Protein AF-A0A3N5K4V0-F1 (afdb_monomer)

Radius of gyration: 25.46 Å; Cα contacts (8 Å, |Δi|>4): 819; chains: 1; bounding box: 55×61×79 Å

Solvent-accessible surface area (backbone atoms only — not comparable to full-atom values): 23198 Å² total; per-residue (Å²): 34,55,62,32,84,50,74,46,86,69,44,57,46,54,53,27,55,77,60,71,41,61,52,45,35,53,44,26,33,32,31,91,92,55,56,77,82,83,84,33,74,60,61,31,40,49,43,43,86,80,41,83,83,47,56,12,43,32,58,50,27,46,25,39,32,52,33,50,54,54,49,22,65,72,32,36,26,35,71,33,40,42,73,46,76,69,47,76,44,74,71,48,55,89,92,40,78,91,65,72,58,84,50,72,40,42,102,83,72,42,58,37,70,52,68,45,87,43,12,29,43,75,49,56,8,33,82,40,76,45,82,72,42,72,66,37,57,47,46,71,37,50,94,85,69,85,83,56,58,48,37,29,38,36,74,46,80,46,90,78,84,58,58,78,30,59,46,41,20,50,54,96,49,86,73,42,80,52,44,48,45,38,76,66,47,63,47,78,56,98,54,29,39,44,36,38,38,51,40,63,36,37,60,35,65,66,52,55,74,69,44,52,85,52,92,82,74,92,59,67,58,42,57,62,80,44,69,88,52,34,55,60,42,27,22,34,29,38,44,47,74,35,57,84,48,15,29,37,34,34,25,72,72,76,70,92,57,93,85,61,103,75,74,64,84,96,44,65,48,76,45,51,24,43,68,48,82,77,34,44,64,65,12,29,32,29,53,45,51,21,48,73,37,85,88,76,74,41,74,43,84,49,76,61,92,79,72,60,59,44,40,30,34,33,34,18,26,32,26,16,44,67,48,81,89,48,97,45,24,62,71,45,55,53,67,73,56,52,52,36,41,49,44,32,12,66,59,65,45,93,54,64,71,75,46,38,72,70,39,44,50,51,52,51,59,30,51,36,53,49,81,56,77,45,99,92,49,68,62,93,72,52,73,74,52,73,69,34,91,68,38,48,23,45,19,26,45,54,37,48,52,56,49,70,34,90,86,58,38,61,80,87,84,124

Secondary structure (DSSP, 8-state):
----SS--SS-HHHHHHHTT--HHHHTTEE-SSS---SSS-----SSGGGSTTS--HHHHHHHHHHHHHHHHHHHTS-SS-EEEEEEEEE-S-TT-GGG--SSSB-TTSSBPEEE-SSSSEEEESEEEEEEEEEEEEPEEE-SS-SS---EEEEEEE-S---GGGEEEE-TTSTT-GGGEE-S-EEEEETTEEEEEEEGGG-B-HHHHHH----SSSSS--EETT-GGGB-SEEEEEEEEEETT-SEEEEE----S-TT-TT--TT--EEEEEEEEEEETTTTEEEEEEEEEETTTTEEEE---TTSS--SEEEEEEEES---TTSS-TTTPPPHHHHHHHHHHHHHH-SSPPP--HHHHHHHHHHH-BSSS-BTTB-----HHHHT-TT-SBHHHHHHHHHHTSTTTSPP---

Mean predicted aligned error: 5.24 Å

Structure (mmCIF, N/CA/C/O backbone):
data_AF-A0A3N5K4V0-F1
#
_entry.id   AF-A0A3N5K4V0-F1
#
loop_
_atom_site.group_PDB
_atom_site.id
_atom_site.type_symbol
_atom_site.label_atom_id
_atom_site.label_alt_id
_atom_site.label_comp_id
_atom_site.label_asym_id
_atom_site.label_entity_id
_atom_site.label_seq_id
_atom_site.pdbx_PDB_ins_code
_atom_site.Cartn_x
_atom_site.Cartn_y
_atom_site.Cartn_z
_atom_site.occupancy
_atom_site.B_iso_or_equiv
_atom_site.auth_seq_id
_atom_site.auth_comp_id
_atom_site.auth_asym_id
_atom_site.auth_atom_id
_atom_site.pdbx_PDB_model_num
ATOM 1 N N . MET A 1 1 ? -5.678 -5.536 11.942 1.00 73.94 1 MET A N 1
ATOM 2 C CA . MET A 1 1 ? -6.153 -4.494 11.071 1.00 73.94 1 MET A CA 1
ATOM 3 C C . MET A 1 1 ? -7.653 -4.579 11.064 1.00 73.94 1 MET A C 1
ATOM 5 O O . MET A 1 1 ? -8.175 -5.693 11.063 1.00 73.94 1 MET A O 1
ATOM 9 N N . ALA A 1 2 ? -8.320 -3.442 10.943 1.00 83.69 2 ALA A N 1
ATOM 10 C CA . ALA A 1 2 ? -9.604 -3.422 10.263 1.00 83.69 2 ALA A CA 1
ATOM 11 C C . ALA A 1 2 ? -9.464 -4.146 8.918 1.00 83.69 2 ALA A C 1
ATOM 13 O O . ALA A 1 2 ? -8.698 -3.724 8.054 1.00 83.69 2 ALA A O 1
ATOM 14 N N . TYR A 1 3 ? -10.132 -5.290 8.795 1.00 89.00 3 TYR A N 1
ATOM 15 C CA . TYR A 1 3 ? -10.154 -6.062 7.561 1.00 89.00 3 TYR A CA 1
ATOM 16 C C . TYR A 1 3 ? -10.868 -5.252 6.472 1.00 89.00 3 TYR A C 1
ATOM 18 O O . TYR A 1 3 ? -11.804 -4.501 6.750 1.00 89.00 3 TYR A O 1
ATOM 26 N N . ALA A 1 4 ? -10.410 -5.380 5.231 1.00 93.69 4 ALA A N 1
ATOM 27 C CA . ALA A 1 4 ? -11.088 -4.869 4.048 1.00 93.69 4 ALA A CA 1
ATOM 28 C C . ALA A 1 4 ? -10.631 -5.667 2.827 1.00 93.69 4 ALA A C 1
ATOM 30 O O . ALA A 1 4 ? -9.464 -6.050 2.713 1.00 93.69 4 ALA A O 1
ATOM 31 N N . LYS A 1 5 ? -11.552 -5.896 1.894 1.00 95.25 5 LYS A N 1
ATOM 32 C CA . LYS A 1 5 ? -11.264 -6.528 0.602 1.00 95.25 5 LYS A CA 1
ATOM 33 C C . LYS A 1 5 ? -10.470 -5.578 -0.287 1.00 95.25 5 LYS A C 1
ATOM 35 O O . LYS A 1 5 ? -9.606 -6.020 -1.043 1.00 95.25 5 LYS A O 1
ATOM 40 N N . THR A 1 6 ? -10.718 -4.275 -0.170 1.00 97.00 6 THR A N 1
ATOM 41 C CA . THR A 1 6 ? -9.938 -3.255 -0.873 1.00 97.00 6 THR A CA 1
ATOM 42 C C . THR A 1 6 ? -8.614 -2.981 -0.155 1.00 97.00 6 THR A C 1
ATOM 44 O O . THR A 1 6 ? -8.584 -2.427 0.943 1.00 97.00 6 THR A O 1
ATOM 47 N N . ARG A 1 7 ? -7.486 -3.325 -0.793 1.00 96.06 7 ARG A N 1
ATOM 48 C CA . ARG A 1 7 ? -6.146 -3.022 -0.261 1.00 96.06 7 ARG A CA 1
ATOM 49 C C . ARG A 1 7 ? -5.800 -1.543 -0.447 1.00 96.06 7 ARG A C 1
ATOM 51 O O . ARG A 1 7 ? -5.569 -1.087 -1.568 1.00 96.06 7 ARG A O 1
ATOM 58 N N . THR A 1 8 ? -5.662 -0.834 0.665 1.00 97.62 8 THR A N 1
ATOM 59 C CA . THR A 1 8 ? -5.139 0.541 0.733 1.00 97.62 8 THR A CA 1
ATOM 60 C C . THR A 1 8 ? -3.625 0.552 0.965 1.00 97.62 8 THR A C 1
ATOM 62 O O . THR A 1 8 ? -3.057 -0.440 1.426 1.00 97.62 8 THR A O 1
ATOM 65 N N . LEU A 1 9 ? -2.945 1.659 0.698 1.00 97.12 9 LEU A N 1
ATOM 66 C CA . LEU A 1 9 ? -1.560 1.883 1.120 1.00 97.12 9 LEU A CA 1
ATOM 67 C C . LEU A 1 9 ? -1.497 2.220 2.616 1.00 97.12 9 LEU A C 1
ATOM 69 O O . LEU A 1 9 ? -0.682 1.651 3.3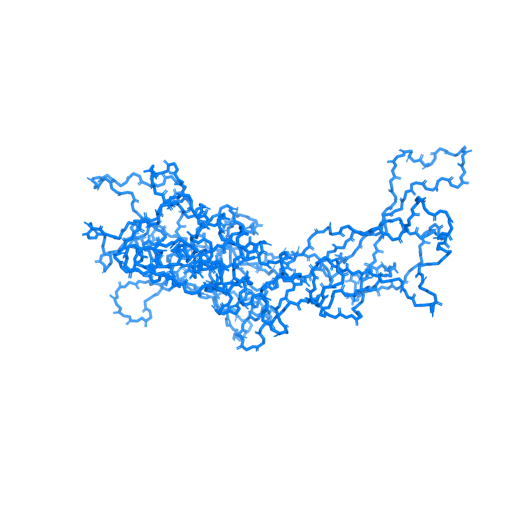37 1.00 97.12 9 LEU A O 1
ATOM 73 N N . ILE A 1 10 ? -2.405 3.075 3.089 1.00 97.31 10 ILE A N 1
ATOM 74 C CA . ILE A 1 10 ? -2.532 3.471 4.494 1.00 97.31 10 ILE A CA 1
ATOM 75 C C . ILE A 1 10 ? -3.294 2.383 5.269 1.00 97.31 10 ILE A C 1
ATOM 77 O O . ILE A 1 10 ? -4.414 2.036 4.878 1.00 97.31 10 ILE A O 1
ATOM 81 N N . PRO A 1 11 ? -2.756 1.846 6.378 1.00 97.12 11 PRO A N 1
ATOM 82 C CA . PRO A 1 11 ? -3.506 0.954 7.259 1.00 97.12 11 PRO A CA 1
ATOM 83 C C . PRO A 1 11 ? -4.808 1.590 7.759 1.00 97.12 11 PRO A C 1
ATOM 85 O O . PRO A 1 11 ? -4.816 2.738 8.201 1.00 97.12 11 PRO A O 1
ATOM 88 N N . LEU A 1 12 ? -5.909 0.837 7.769 1.00 96.81 12 LEU A N 1
ATOM 89 C CA . LEU A 1 12 ? -7.198 1.360 8.238 1.00 96.81 12 LEU A CA 1
ATOM 90 C C . LEU A 1 12 ? -7.183 1.752 9.729 1.00 96.81 12 LEU A C 1
ATOM 92 O O . LEU A 1 12 ? -7.889 2.669 10.136 1.00 96.81 12 LEU A O 1
ATOM 96 N N . ASP A 1 13 ? -6.323 1.141 10.545 1.00 96.75 13 ASP A N 1
ATOM 97 C CA . ASP A 1 13 ? -6.166 1.548 11.948 1.00 96.75 13 ASP A CA 1
ATOM 98 C C . ASP A 1 13 ? -5.501 2.945 12.076 1.00 96.75 13 ASP A C 1
ATOM 100 O O . ASP A 1 13 ? -5.790 3.692 13.019 1.00 96.75 13 ASP A O 1
ATOM 104 N N . ASN A 1 14 ? -4.683 3.364 11.093 1.00 96.50 14 ASN A N 1
ATOM 105 C CA . ASN A 1 14 ? -4.142 4.732 11.034 1.00 96.50 14 ASN A CA 1
ATOM 106 C C . ASN A 1 14 ? -5.247 5.739 10.695 1.00 96.50 14 ASN A C 1
ATOM 108 O O . ASN A 1 14 ? -5.235 6.851 11.221 1.00 96.50 14 ASN A O 1
ATOM 112 N N . PHE A 1 15 ? -6.229 5.351 9.869 1.00 96.69 15 PHE A N 1
ATOM 113 C CA . PHE A 1 15 ? -7.413 6.174 9.603 1.00 96.69 15 PHE A CA 1
ATOM 114 C C . PHE A 1 15 ? -8.170 6.484 10.900 1.00 96.69 15 PHE A C 1
ATOM 116 O O . PHE A 1 15 ? -8.428 7.657 11.187 1.00 96.69 15 PHE A O 1
ATOM 123 N N . ALA A 1 16 ? -8.443 5.463 11.719 1.00 95.62 16 ALA A N 1
ATOM 124 C CA . ALA A 1 16 ? -9.086 5.642 13.020 1.00 95.62 16 ALA A CA 1
ATOM 125 C C . ALA A 1 16 ? -8.260 6.561 13.935 1.00 95.62 16 ALA A C 1
ATOM 127 O O . ALA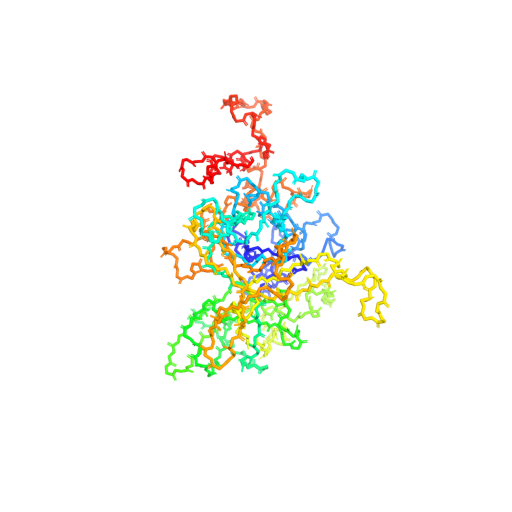 A 1 16 ? -8.769 7.562 14.438 1.00 95.62 16 ALA A O 1
ATOM 128 N N . THR A 1 17 ? -6.957 6.293 14.055 1.00 95.25 17 THR A N 1
ATOM 129 C CA . THR A 1 17 ? -6.034 7.089 14.880 1.00 95.25 17 THR A CA 1
ATOM 130 C C . THR A 1 17 ? -5.992 8.566 14.461 1.00 95.25 17 THR A C 1
ATOM 132 O O . THR A 1 17 ? -6.088 9.458 15.306 1.00 95.25 17 THR A O 1
ATOM 135 N N . ILE A 1 18 ? -5.895 8.859 13.159 1.00 96.69 18 ILE A N 1
ATOM 136 C CA . ILE A 1 18 ? -5.816 10.234 12.633 1.00 96.69 18 ILE A CA 1
ATOM 137 C C . ILE A 1 18 ? -7.113 11.010 12.870 1.00 96.69 18 ILE A C 1
ATOM 139 O O . ILE A 1 18 ? -7.062 12.213 13.144 1.00 96.69 18 ILE A O 1
ATOM 143 N N . LEU A 1 19 ? -8.258 10.331 12.790 1.00 95.88 19 LEU A N 1
ATOM 144 C CA . LEU A 1 19 ? -9.575 10.907 13.052 1.00 95.88 19 LEU A CA 1
ATOM 145 C C . LEU A 1 19 ? -9.984 10.865 14.530 1.00 95.88 19 LEU A C 1
ATOM 147 O O . LEU A 1 19 ? -11.082 11.315 14.858 1.00 95.88 19 LEU A O 1
ATOM 151 N N . GLN A 1 20 ? -9.100 10.391 15.415 1.00 93.81 20 GLN A N 1
ATOM 152 C CA . GLN A 1 20 ? -9.345 10.260 16.855 1.00 93.81 20 GLN A CA 1
ATOM 153 C C . GLN A 1 20 ? -10.540 9.347 17.180 1.00 93.81 20 GLN A C 1
ATOM 155 O O . GLN A 1 20 ? -11.295 9.601 18.117 1.00 93.81 20 GLN A O 1
ATOM 160 N N . ILE A 1 21 ? -10.714 8.292 16.387 1.00 93.31 21 ILE A N 1
ATOM 161 C CA . ILE A 1 21 ? -11.654 7.199 16.634 1.00 93.31 21 ILE A CA 1
ATOM 162 C C . ILE A 1 21 ? -10.901 6.130 17.427 1.00 93.31 21 ILE A C 1
ATOM 164 O O . ILE A 1 21 ? -9.753 5.832 17.093 1.00 93.31 21 ILE A O 1
ATOM 168 N N . ASP A 1 22 ? -11.523 5.544 18.455 1.00 93.00 22 ASP A N 1
ATOM 169 C CA . ASP A 1 22 ? -10.915 4.413 19.165 1.00 93.00 22 ASP A CA 1
ATOM 170 C C . ASP A 1 22 ? -10.709 3.241 18.181 1.00 93.00 22 ASP A C 1
ATOM 172 O O . ASP A 1 22 ? -11.695 2.730 17.634 1.00 93.00 22 ASP A O 1
ATOM 176 N N . PRO A 1 23 ? -9.460 2.787 17.943 1.00 93.94 23 PRO A N 1
ATOM 177 C CA . PRO A 1 23 ? -9.193 1.664 17.050 1.00 93.94 23 PRO A CA 1
ATOM 178 C C . PRO A 1 23 ? -9.908 0.366 17.454 1.00 93.94 23 PRO A C 1
ATOM 180 O O . PRO A 1 23 ? -10.199 -0.453 16.583 1.00 93.94 23 PRO A O 1
ATOM 183 N N . ILE A 1 24 ? -10.225 0.172 18.741 1.00 94.31 24 ILE A N 1
ATOM 184 C CA . ILE A 1 24 ? -10.958 -1.003 19.233 1.00 94.31 24 ILE A CA 1
ATOM 185 C C . ILE A 1 24 ? -12.404 -0.973 18.714 1.00 94.31 24 ILE A C 1
ATOM 187 O O . ILE A 1 24 ? -12.846 -1.918 18.057 1.00 94.31 24 ILE A O 1
ATOM 191 N N . HIS A 1 25 ? -13.117 0.142 18.909 1.00 92.94 25 HIS A N 1
ATOM 192 C CA . HIS A 1 25 ? -14.493 0.307 18.414 1.00 92.94 25 HIS A CA 1
ATOM 193 C C . HIS A 1 25 ? -14.560 0.350 16.884 1.00 92.94 25 HIS A C 1
ATOM 195 O O . HIS A 1 25 ? -15.495 -0.188 16.285 1.00 92.94 25 HIS A O 1
ATOM 201 N N . PHE A 1 26 ? -13.543 0.927 16.237 1.00 94.50 26 PHE A N 1
ATOM 202 C CA . PHE A 1 26 ? -13.403 0.893 14.781 1.00 94.50 26 PHE A CA 1
ATOM 203 C C . PHE A 1 26 ? -13.280 -0.539 14.241 1.00 94.50 26 PHE A C 1
ATOM 205 O O . PHE A 1 26 ? -13.731 -0.834 13.139 1.00 94.50 26 PHE A O 1
ATOM 212 N N . ASN A 1 27 ? -12.727 -1.457 15.033 1.00 94.50 27 ASN A N 1
ATOM 213 C CA . ASN A 1 27 ? -12.641 -2.870 14.687 1.00 94.50 27 ASN A CA 1
ATOM 214 C C . ASN A 1 27 ? -13.877 -3.694 15.078 1.00 94.50 27 ASN A C 1
ATOM 216 O O . ASN A 1 27 ? -13.850 -4.918 14.966 1.00 94.50 27 ASN A O 1
ATOM 220 N N . SER A 1 28 ? -14.970 -3.035 15.477 1.00 92.94 28 SER A N 1
ATOM 221 C CA . SER A 1 28 ? -16.174 -3.675 16.014 1.00 92.94 28 SER A CA 1
ATOM 222 C C . SER A 1 28 ? -15.914 -4.518 17.270 1.00 92.94 28 SER A C 1
ATOM 224 O O . SER A 1 28 ? -16.591 -5.518 17.499 1.00 92.94 28 SER A O 1
ATOM 226 N N . ILE A 1 29 ? -14.969 -4.102 18.113 1.00 92.94 29 ILE A N 1
ATOM 227 C CA . ILE A 1 29 ? -14.665 -4.762 19.388 1.00 92.94 29 ILE A CA 1
ATOM 228 C C . ILE A 1 29 ? -15.139 -3.879 20.542 1.00 92.94 29 ILE A C 1
ATOM 230 O O . ILE A 1 29 ? -15.062 -2.657 20.455 1.00 92.94 29 ILE A O 1
ATOM 234 N N . VAL A 1 30 ? -15.621 -4.484 21.625 1.00 93.25 30 VAL A N 1
ATOM 235 C CA . VAL A 1 30 ? -15.970 -3.813 22.889 1.00 93.25 30 VAL A CA 1
ATOM 236 C C . VAL A 1 30 ? -15.310 -4.542 24.051 1.00 93.25 30 VAL A C 1
ATOM 238 O O . VAL A 1 30 ? -15.088 -5.741 23.967 1.00 93.25 30 VAL A O 1
ATOM 241 N N . THR A 1 31 ? -14.995 -3.840 25.134 1.00 93.69 31 THR A N 1
ATOM 242 C CA . THR A 1 31 ? -14.414 -4.443 26.348 1.00 93.69 31 THR A CA 1
ATOM 243 C C . THR A 1 31 ? -15.106 -3.888 27.586 1.00 93.69 31 THR A C 1
ATOM 245 O O . THR A 1 31 ? -15.765 -2.847 27.518 1.00 93.69 31 THR A O 1
ATOM 248 N N . ALA A 1 32 ? -14.926 -4.515 28.744 1.00 93.31 32 ALA A N 1
ATOM 249 C CA . ALA A 1 32 ? -15.421 -4.017 30.024 1.00 93.31 32 ALA A CA 1
ATOM 250 C C . ALA A 1 32 ? -14.830 -2.639 30.374 1.00 93.31 32 ALA A C 1
ATOM 252 O O . ALA A 1 32 ? -15.515 -1.800 30.967 1.00 93.31 32 ALA A O 1
ATOM 253 N N . LEU A 1 33 ? -13.580 -2.381 29.969 1.00 92.81 33 LEU A N 1
ATOM 254 C CA . LEU A 1 33 ? -12.915 -1.082 30.127 1.00 92.81 33 LEU A CA 1
ATOM 255 C C . LEU A 1 33 ? -13.435 -0.034 29.134 1.00 92.81 33 LEU A C 1
ATOM 257 O O . LEU A 1 33 ? -13.506 1.152 29.467 1.00 92.81 33 LEU A O 1
ATOM 261 N N . ARG A 1 34 ? -13.830 -0.461 27.928 1.00 90.81 34 ARG A N 1
ATOM 262 C CA . ARG A 1 34 ? -14.322 0.402 26.842 1.00 90.81 34 ARG A CA 1
ATOM 263 C C . ARG A 1 34 ? -15.685 -0.074 26.327 1.00 90.81 34 ARG A C 1
ATOM 265 O O . ARG A 1 34 ? -15.808 -0.446 25.154 1.00 90.81 34 ARG A O 1
ATOM 272 N N . PRO A 1 35 ? -16.720 -0.076 27.187 1.00 90.75 35 PRO A N 1
ATOM 273 C CA . PRO A 1 35 ? -18.027 -0.581 26.806 1.00 90.75 35 PRO A CA 1
ATOM 274 C C . PRO A 1 35 ? -18.692 0.393 25.836 1.00 90.75 35 PRO A C 1
ATOM 276 O O . PRO A 1 35 ? -18.460 1.602 25.894 1.00 90.75 35 PRO A O 1
ATOM 279 N N . ASN A 1 36 ? -19.582 -0.115 24.991 1.00 86.75 36 ASN A N 1
ATOM 280 C CA . ASN A 1 36 ? -20.417 0.739 24.157 1.00 86.75 36 ASN A CA 1
ATOM 281 C C . ASN A 1 36 ? -21.475 1.442 25.032 1.00 86.75 36 ASN A C 1
ATOM 283 O O . ASN A 1 36 ? -22.451 0.828 25.460 1.00 86.75 36 ASN A O 1
ATOM 287 N N . ARG A 1 37 ? -21.276 2.734 25.338 1.00 81.88 37 ARG A N 1
ATOM 288 C CA . ARG A 1 37 ? -22.159 3.515 26.233 1.00 81.88 37 ARG A CA 1
ATOM 289 C C . ARG A 1 37 ? -23.285 4.283 25.512 1.00 81.88 37 ARG A C 1
ATOM 291 O O . ARG A 1 37 ? -23.894 5.160 26.117 1.00 81.88 37 ARG A O 1
ATOM 298 N N . ASN A 1 38 ? -23.622 3.918 24.269 1.00 66.12 38 ASN A N 1
ATOM 299 C CA . ASN A 1 38 ? -24.866 4.302 23.574 1.00 66.12 38 ASN A CA 1
ATOM 300 C C . ASN A 1 38 ? -25.128 5.809 23.324 1.00 66.12 38 ASN A C 1
ATOM 302 O O . ASN A 1 38 ? -26.221 6.305 23.579 1.00 66.12 38 ASN A O 1
ATOM 306 N N . ALA A 1 39 ? -24.205 6.542 22.697 1.00 57.25 39 ALA A N 1
ATOM 307 C CA . ALA A 1 39 ? -24.610 7.800 22.032 1.00 57.25 39 ALA A CA 1
ATOM 308 C C . ALA A 1 39 ? -23.833 8.111 20.754 1.00 57.25 39 ALA A C 1
ATOM 310 O O . ALA A 1 39 ? -24.400 8.645 19.803 1.00 57.25 39 ALA A O 1
ATOM 311 N N . CYS A 1 40 ? -22.548 7.770 20.728 1.00 64.81 40 CYS A N 1
ATOM 312 C CA . CYS A 1 40 ? -21.657 8.211 19.666 1.00 64.81 40 CYS A CA 1
ATOM 313 C C . CYS A 1 40 ? -20.541 7.212 19.315 1.00 64.81 40 CYS A C 1
ATOM 315 O O . CYS A 1 40 ? -19.875 7.406 18.302 1.00 64.81 40 CYS A O 1
ATOM 317 N N . ASP A 1 41 ? -20.358 6.155 20.113 1.00 62.59 41 ASP A N 1
ATOM 318 C CA . ASP A 1 41 ? -19.384 5.081 19.877 1.00 62.59 41 ASP A CA 1
ATOM 319 C C . ASP A 1 41 ? -20.011 4.012 18.973 1.00 62.59 41 ASP A C 1
ATOM 321 O O . ASP A 1 41 ? -20.220 2.858 19.348 1.00 62.59 41 ASP A O 1
ATOM 325 N N . SER A 1 42 ? -20.417 4.434 17.774 1.00 72.25 42 SER A N 1
ATOM 326 C CA . SER A 1 42 ? -20.957 3.522 16.776 1.00 72.25 42 SER A CA 1
ATOM 327 C C . SER A 1 42 ? -19.853 2.585 16.309 1.00 72.25 42 SER A C 1
ATOM 329 O O . SER A 1 42 ? -18.847 3.014 15.745 1.00 72.25 42 SER A O 1
ATOM 331 N N . MET A 1 43 ? -20.071 1.296 16.525 1.00 87.00 43 MET A N 1
ATOM 332 C CA . MET A 1 43 ? -19.221 0.246 15.989 1.00 87.00 43 MET A CA 1
ATOM 333 C C . MET A 1 43 ? -19.231 0.300 14.461 1.00 87.00 43 MET A C 1
ATOM 335 O O . MET A 1 43 ? -20.289 0.476 13.848 1.00 87.00 43 MET A O 1
ATOM 339 N N . PHE A 1 44 ? -18.057 0.152 13.855 1.00 91.88 44 PHE A N 1
ATOM 340 C CA . PHE A 1 44 ? -17.907 0.168 12.404 1.00 91.88 44 PHE A CA 1
ATOM 341 C C . PHE A 1 44 ? -18.047 -1.243 11.853 1.00 91.88 44 PHE A C 1
ATOM 343 O O . PHE A 1 44 ? -17.186 -2.100 12.074 1.00 91.88 44 PHE A O 1
ATOM 350 N N . THR A 1 45 ? -19.121 -1.485 11.108 1.00 92.31 45 THR A N 1
ATOM 351 C CA . THR A 1 45 ? -19.344 -2.775 10.458 1.00 92.31 45 THR A CA 1
ATOM 352 C C . THR A 1 45 ? -18.340 -3.013 9.331 1.00 92.31 45 THR A C 1
ATOM 354 O O . THR A 1 45 ? -17.703 -2.092 8.813 1.00 92.31 45 THR A O 1
ATOM 357 N N . GLN A 1 46 ? -18.155 -4.278 8.961 1.00 94.12 46 GLN A N 1
ATOM 358 C CA . GLN A 1 46 ? -17.274 -4.664 7.868 1.00 94.12 46 GLN A CA 1
ATOM 359 C C . GLN A 1 46 ? -17.812 -4.207 6.507 1.00 94.12 46 GLN A C 1
ATOM 361 O O . GLN A 1 46 ? -17.051 -3.669 5.704 1.00 94.12 46 GLN A O 1
ATOM 366 N N . HIS A 1 47 ? -19.117 -4.378 6.279 1.00 94.06 47 HIS A N 1
ATOM 367 C CA . HIS A 1 47 ? -19.797 -4.053 5.021 1.00 94.06 47 HIS A CA 1
ATOM 368 C C . HIS A 1 47 ? -21.015 -3.152 5.245 1.00 94.06 47 HIS A C 1
ATOM 370 O O . HIS A 1 47 ? -21.639 -3.195 6.307 1.00 94.06 47 HIS A O 1
ATOM 376 N N . ASP A 1 48 ? -21.398 -2.366 4.234 1.00 92.38 48 ASP A N 1
ATOM 377 C CA . ASP A 1 48 ? -22.529 -1.423 4.333 1.00 92.38 48 ASP A CA 1
ATOM 378 C C . ASP A 1 48 ? -23.878 -2.135 4.530 1.00 92.38 48 ASP A C 1
ATOM 380 O O . ASP A 1 48 ? -24.776 -1.624 5.195 1.00 92.38 48 ASP A O 1
ATOM 384 N N . TRP A 1 49 ? -24.035 -3.353 3.999 1.00 90.56 49 TRP A N 1
ATOM 385 C CA . TRP A 1 49 ? -25.270 -4.134 4.162 1.00 90.56 49 TRP A CA 1
ATOM 386 C C . TRP A 1 49 ? -25.495 -4.614 5.601 1.00 90.56 49 TRP A C 1
ATOM 388 O O . TRP A 1 49 ? -26.628 -4.922 5.967 1.00 90.56 49 TRP A O 1
ATOM 398 N N . GLN A 1 50 ? -24.442 -4.668 6.421 1.00 89.00 50 GLN A N 1
ATOM 399 C CA . GLN A 1 50 ? -24.548 -5.053 7.828 1.00 89.00 50 GLN A CA 1
ATOM 400 C C . GLN A 1 50 ? -25.215 -3.959 8.673 1.00 89.00 50 GLN A C 1
ATOM 402 O O . GLN A 1 50 ? -25.783 -4.257 9.723 1.00 89.00 50 GLN A O 1
ATOM 407 N N . PHE A 1 51 ? -25.170 -2.700 8.220 1.00 87.44 51 PHE A N 1
ATOM 408 C CA . PHE A 1 51 ? -25.876 -1.598 8.859 1.00 87.44 51 PHE A CA 1
ATOM 409 C C . PHE A 1 51 ? -26.281 -0.537 7.829 1.00 87.44 51 PHE A C 1
ATOM 411 O O . PHE A 1 51 ? -25.489 0.314 7.427 1.00 87.44 51 PHE A O 1
ATOM 418 N N . VAL A 1 52 ? -27.562 -0.537 7.454 1.00 87.75 52 VAL A N 1
ATOM 419 C CA . VAL A 1 52 ? -28.102 0.407 6.467 1.00 87.75 52 VAL A CA 1
ATOM 420 C C . VAL A 1 52 ? -27.959 1.850 6.955 1.00 87.75 52 VAL A C 1
ATOM 422 O O . VAL A 1 52 ? -28.423 2.202 8.037 1.00 87.75 52 VAL A O 1
ATOM 425 N N . GLY A 1 53 ? -27.357 2.697 6.119 1.00 87.81 53 GLY A N 1
ATOM 426 C CA . GLY A 1 53 ? -27.185 4.127 6.386 1.00 87.81 53 GLY A CA 1
ATOM 427 C C . GLY A 1 53 ? -25.888 4.495 7.109 1.00 87.81 53 GLY A C 1
ATOM 428 O O . GLY A 1 53 ? -25.628 5.686 7.266 1.00 87.81 53 GLY A O 1
ATOM 429 N N . LYS A 1 54 ? -25.059 3.513 7.492 1.00 90.00 54 LYS A N 1
ATOM 430 C CA . LYS A 1 54 ? -23.721 3.752 8.045 1.00 90.00 54 LYS A CA 1
ATOM 431 C C . LYS A 1 54 ? -22.631 3.442 7.033 1.00 90.00 54 LYS A C 1
ATOM 433 O O . LYS A 1 54 ? -22.800 2.607 6.152 1.00 90.00 54 LYS A O 1
ATOM 438 N N . VAL A 1 55 ? -21.503 4.125 7.195 1.00 94.50 55 VAL A N 1
ATOM 439 C CA . VAL A 1 55 ? -20.269 3.833 6.467 1.00 94.50 55 VAL A CA 1
ATOM 440 C C . VAL A 1 55 ? -19.612 2.592 7.077 1.00 94.50 55 VAL A C 1
ATOM 442 O O . VAL A 1 55 ? -19.322 2.574 8.274 1.00 94.50 55 VAL A O 1
ATOM 445 N N . SER A 1 56 ? -19.321 1.586 6.257 1.00 94.88 56 SER A N 1
ATOM 446 C CA . SER A 1 56 ? -18.522 0.430 6.665 1.00 94.88 56 SER A CA 1
ATOM 447 C C . SER A 1 56 ? -17.016 0.619 6.475 1.00 94.88 56 SER A C 1
ATOM 449 O O . SER A 1 56 ? -16.552 1.527 5.779 1.00 94.88 56 SER A O 1
ATOM 451 N N . ARG A 1 57 ? -16.231 -0.287 7.068 1.00 95.81 57 ARG A N 1
ATOM 452 C CA . ARG A 1 57 ? -14.776 -0.355 6.867 1.00 95.81 57 ARG A CA 1
ATOM 453 C C . ARG A 1 57 ? -14.398 -0.566 5.401 1.00 95.81 57 ARG A C 1
ATOM 455 O O . ARG A 1 57 ? -13.439 0.052 4.945 1.00 95.81 57 ARG A O 1
ATOM 462 N N . GLU A 1 58 ? -15.155 -1.374 4.660 1.00 96.81 58 GLU A N 1
ATOM 463 C CA . GLU A 1 58 ? -14.917 -1.583 3.228 1.00 96.81 58 GLU A CA 1
ATOM 464 C C . GLU A 1 58 ? -15.122 -0.292 2.421 1.00 96.81 58 GLU A C 1
ATOM 466 O O . GLU A 1 58 ? -14.271 0.063 1.608 1.00 96.81 58 GLU A O 1
ATOM 471 N N . SER A 1 59 ? -16.186 0.466 2.691 1.00 97.44 59 SER A N 1
ATOM 472 C CA . SER A 1 59 ? -16.447 1.736 1.996 1.00 97.44 59 SER A CA 1
ATOM 473 C C . SER A 1 59 ? -15.410 2.810 2.341 1.00 97.44 59 SER A C 1
ATOM 475 O O . SER A 1 59 ? -14.989 3.578 1.474 1.00 97.44 59 SER A O 1
ATOM 477 N N . ILE A 1 60 ? -14.899 2.815 3.579 1.00 97.62 60 ILE A N 1
ATOM 478 C CA . ILE A 1 60 ? -13.735 3.633 3.963 1.00 97.62 60 ILE A CA 1
ATOM 479 C C . ILE A 1 60 ? -12.492 3.207 3.181 1.00 97.62 60 ILE A C 1
ATOM 481 O O . ILE A 1 60 ? -11.780 4.066 2.662 1.00 97.62 60 ILE A O 1
ATOM 485 N N . ALA A 1 61 ? -12.229 1.904 3.068 1.00 98.00 61 ALA A N 1
ATOM 486 C CA . ALA A 1 61 ? -11.083 1.390 2.327 1.00 98.00 61 ALA A CA 1
ATOM 487 C C . ALA A 1 61 ? -11.143 1.771 0.842 1.00 98.00 61 ALA A C 1
ATOM 489 O O . ALA A 1 61 ? -10.139 2.207 0.282 1.00 98.00 61 ALA A O 1
ATOM 490 N N . GLN A 1 62 ? -12.321 1.691 0.220 1.00 98.19 62 GLN A N 1
ATOM 491 C CA . GLN A 1 62 ? -12.542 2.133 -1.159 1.00 98.19 62 GLN A CA 1
ATOM 492 C C . GLN A 1 62 ? -12.286 3.634 -1.328 1.00 98.19 62 GLN A C 1
ATOM 494 O O . GLN A 1 62 ? -11.555 4.030 -2.237 1.00 98.19 62 GLN A O 1
ATOM 499 N N . ALA A 1 63 ? -12.801 4.467 -0.419 1.00 98.38 63 ALA A N 1
ATOM 500 C CA . ALA A 1 63 ? -12.573 5.910 -0.453 1.00 98.38 63 ALA A CA 1
ATOM 501 C C . ALA A 1 63 ? -11.092 6.279 -0.254 1.00 98.38 63 ALA A C 1
ATOM 503 O O . ALA A 1 63 ? -10.566 7.146 -0.955 1.00 98.38 63 ALA A O 1
ATOM 504 N N . ILE A 1 64 ? -10.392 5.607 0.668 1.00 98.44 64 ILE A N 1
ATOM 505 C CA . ILE A 1 64 ? -8.945 5.784 0.861 1.00 98.44 64 ILE A CA 1
ATOM 506 C C . ILE A 1 64 ? -8.197 5.357 -0.398 1.00 98.44 64 ILE A C 1
ATOM 508 O O . ILE A 1 64 ? -7.350 6.108 -0.874 1.00 98.44 64 ILE A O 1
ATOM 512 N N . ARG A 1 65 ? -8.532 4.200 -0.978 1.00 98.12 65 ARG A N 1
ATOM 513 C CA . ARG A 1 65 ? -7.869 3.709 -2.185 1.00 98.12 65 ARG A CA 1
ATOM 514 C C . ARG A 1 65 ? -8.049 4.669 -3.361 1.00 98.12 65 ARG A C 1
ATOM 516 O O . ARG A 1 65 ? -7.078 5.005 -4.035 1.00 98.12 65 ARG A O 1
ATOM 523 N N . GLN A 1 66 ? -9.263 5.179 -3.561 1.00 98.38 66 GLN A N 1
ATOM 524 C CA . GLN A 1 66 ? -9.546 6.189 -4.579 1.00 98.38 66 GLN A CA 1
ATOM 525 C C . GLN A 1 66 ? -8.744 7.478 -4.341 1.00 98.38 66 GLN A C 1
ATOM 527 O O . GLN A 1 66 ? -8.197 8.055 -5.287 1.00 98.38 66 GLN A O 1
ATOM 532 N N . ALA A 1 67 ? -8.642 7.931 -3.088 1.00 98.56 67 ALA A N 1
ATOM 533 C CA . ALA A 1 67 ? -7.828 9.085 -2.723 1.00 98.56 67 ALA A CA 1
ATOM 534 C C . ALA A 1 67 ? -6.331 8.846 -3.000 1.00 98.56 67 ALA A C 1
ATOM 536 O O . ALA A 1 67 ? -5.673 9.716 -3.570 1.00 98.56 67 ALA A O 1
ATOM 537 N N . GLU A 1 68 ? -5.799 7.672 -2.656 1.00 98.44 68 GLU A N 1
ATOM 538 C CA . GLU A 1 68 ? -4.411 7.270 -2.918 1.00 98.44 68 GLU A CA 1
ATOM 539 C C . GLU A 1 68 ? -4.093 7.247 -4.417 1.00 98.44 68 GLU A C 1
ATOM 541 O O . GLU A 1 68 ? -3.100 7.844 -4.837 1.00 98.44 68 GLU A O 1
ATOM 546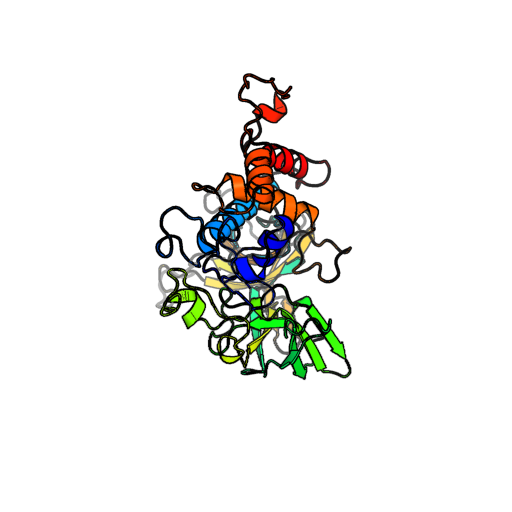 N N . ASP A 1 69 ? -4.952 6.624 -5.229 1.00 97.88 69 ASP A N 1
ATOM 547 C CA . ASP A 1 69 ? -4.778 6.546 -6.683 1.00 97.88 69 ASP A CA 1
ATOM 548 C C . ASP A 1 69 ? -4.842 7.942 -7.329 1.00 97.88 69 ASP A C 1
ATOM 550 O O . ASP A 1 69 ? -4.019 8.270 -8.191 1.00 97.88 69 ASP A O 1
ATOM 554 N N . THR A 1 70 ? -5.752 8.802 -6.853 1.00 97.94 70 THR A N 1
ATOM 555 C CA . THR A 1 70 ? -5.871 10.205 -7.290 1.00 97.94 70 THR A CA 1
ATOM 556 C C . THR A 1 70 ? -4.614 11.007 -6.944 1.00 97.94 70 THR A C 1
ATOM 558 O O . THR A 1 70 ? -4.077 11.748 -7.770 1.00 97.94 70 THR A O 1
ATOM 561 N N . VAL A 1 71 ? -4.092 10.861 -5.724 1.00 97.81 71 VAL A N 1
ATOM 562 C CA . VAL A 1 71 ? -2.841 11.519 -5.326 1.00 97.81 71 VAL A CA 1
ATOM 563 C C . VAL A 1 71 ? -1.682 11.019 -6.180 1.00 97.81 71 VAL A C 1
ATOM 565 O O . VAL A 1 71 ? -0.927 11.831 -6.721 1.00 97.81 71 VAL A O 1
ATOM 568 N N . ALA A 1 72 ? -1.574 9.705 -6.374 1.00 97.44 72 ALA A N 1
ATOM 569 C CA . ALA A 1 72 ? -0.518 9.110 -7.175 1.00 97.44 72 ALA A CA 1
ATOM 570 C C . ALA A 1 72 ? -0.566 9.569 -8.641 1.00 97.44 72 ALA A C 1
ATOM 572 O O . ALA A 1 72 ? 0.489 9.787 -9.244 1.00 97.44 72 ALA A O 1
ATOM 573 N N . SER A 1 73 ? -1.756 9.747 -9.233 1.00 96.50 73 SER A N 1
ATOM 574 C CA . SER A 1 73 ? -1.895 10.248 -10.608 1.00 96.50 73 SER A CA 1
ATOM 575 C C . SER A 1 73 ? -1.418 11.692 -10.762 1.00 96.50 73 SER A C 1
ATOM 577 O O . SER A 1 73 ? -0.758 12.008 -11.749 1.00 96.50 73 SER A O 1
ATOM 579 N N . TYR A 1 74 ? -1.686 12.570 -9.789 1.00 96.88 74 TYR A N 1
ATOM 580 C CA . TYR A 1 74 ? -1.210 13.959 -9.853 1.00 96.88 74 TYR A CA 1
ATOM 581 C C . TYR A 1 74 ? 0.278 14.108 -9.521 1.00 96.88 74 TYR A C 1
ATOM 583 O O . TYR A 1 74 ? 0.955 14.958 -10.109 1.00 96.88 74 TYR A O 1
ATOM 591 N N . LEU A 1 75 ? 0.790 13.303 -8.585 1.00 96.69 75 LEU A N 1
ATOM 592 C CA . LEU A 1 75 ? 2.203 13.300 -8.202 1.00 96.69 75 LEU A CA 1
ATOM 593 C C . LEU A 1 75 ? 3.106 12.691 -9.280 1.00 96.69 75 LEU A C 1
ATOM 595 O O . LEU A 1 75 ? 4.234 13.153 -9.467 1.00 96.69 75 LEU A O 1
ATOM 599 N N . GLY A 1 76 ? 2.607 11.671 -9.985 1.00 96.62 76 GLY A N 1
ATOM 600 C CA . GLY A 1 76 ? 3.397 10.826 -10.881 1.00 96.62 76 GLY A CA 1
ATOM 601 C C . GLY A 1 76 ? 4.185 9.734 -10.146 1.00 96.62 76 GLY A C 1
ATOM 602 O O . GLY A 1 76 ? 5.067 9.121 -10.736 1.00 96.62 76 GLY A O 1
ATOM 603 N N . TYR A 1 77 ? 3.912 9.503 -8.862 1.00 97.69 77 TYR A N 1
ATOM 604 C CA . TYR A 1 77 ? 4.518 8.461 -8.028 1.00 97.69 77 TYR A CA 1
ATOM 605 C C . TYR A 1 77 ? 3.628 8.187 -6.809 1.00 97.69 77 TYR A C 1
ATOM 607 O O . TYR A 1 77 ? 2.776 9.007 -6.467 1.00 97.69 77 TYR A O 1
ATOM 615 N N . PHE A 1 78 ? 3.828 7.051 -6.141 1.00 98.19 78 PHE A N 1
ATOM 616 C CA . PHE A 1 78 ? 3.089 6.716 -4.923 1.00 98.19 78 PHE A CA 1
ATOM 617 C C . PHE A 1 78 ? 3.722 7.353 -3.672 1.00 98.19 78 PHE A C 1
ATOM 619 O O . PHE A 1 78 ? 4.949 7.352 -3.547 1.00 98.19 78 PHE A O 1
ATOM 626 N N . PRO A 1 79 ? 2.922 7.880 -2.726 1.00 97.62 79 PRO A N 1
ATOM 627 C CA . PRO A 1 79 ? 3.429 8.520 -1.504 1.00 97.62 79 PRO A CA 1
ATOM 628 C C . PRO A 1 79 ? 4.118 7.548 -0.530 1.00 97.62 79 PRO A C 1
ATOM 630 O O . PRO A 1 79 ? 4.798 8.000 0.385 1.00 97.62 79 PRO A O 1
ATOM 633 N N . VAL A 1 80 ? 3.967 6.240 -0.746 1.00 97.50 80 VAL A N 1
ATOM 634 C CA . VAL A 1 80 ? 4.723 5.160 -0.102 1.00 97.50 80 VAL A CA 1
ATOM 635 C C . VAL A 1 80 ? 5.122 4.141 -1.177 1.00 97.50 80 VAL A C 1
ATOM 637 O O . VAL A 1 80 ? 4.382 3.995 -2.158 1.00 97.50 80 VAL A O 1
ATOM 640 N N . PRO A 1 81 ? 6.268 3.448 -1.057 1.00 98.19 81 PRO A N 1
ATOM 641 C CA . PRO A 1 81 ? 6.688 2.467 -2.048 1.00 98.19 81 PRO A CA 1
ATOM 642 C C . PRO A 1 81 ? 5.677 1.336 -2.242 1.00 98.19 81 PRO A C 1
ATOM 644 O O . PRO A 1 81 ? 5.318 0.639 -1.296 1.00 98.19 81 PRO A O 1
ATOM 647 N N . THR A 1 82 ? 5.281 1.098 -3.489 1.00 97.69 82 THR A N 1
ATOM 648 C CA . THR A 1 82 ? 4.458 -0.049 -3.889 1.00 97.69 82 THR A CA 1
ATOM 649 C C . THR A 1 82 ? 5.120 -0.791 -5.037 1.00 97.69 82 THR A C 1
ATOM 651 O O . THR A 1 82 ? 5.946 -0.229 -5.758 1.00 97.69 82 THR A O 1
ATOM 654 N N . TRP A 1 83 ? 4.757 -2.058 -5.204 1.00 98.19 83 TRP A N 1
ATOM 655 C CA . TRP A 1 83 ? 5.064 -2.809 -6.413 1.00 98.19 83 TRP A CA 1
ATOM 656 C C . TRP A 1 83 ? 4.077 -2.427 -7.514 1.00 98.19 83 TRP A C 1
ATOM 658 O O . TRP A 1 83 ? 2.889 -2.230 -7.250 1.00 98.19 83 TRP A O 1
ATOM 668 N N . ILE A 1 84 ? 4.606 -2.282 -8.721 1.00 98.19 84 ILE A N 1
ATOM 669 C CA . ILE A 1 84 ? 3.883 -2.068 -9.963 1.00 98.19 84 ILE A CA 1
ATOM 670 C C . ILE A 1 84 ? 4.074 -3.348 -10.766 1.00 98.19 84 ILE A C 1
ATOM 672 O O . ILE A 1 84 ? 5.203 -3.808 -10.966 1.00 98.19 84 ILE A O 1
ATOM 676 N N . GLU A 1 85 ? 2.958 -3.940 -11.167 1.00 97.00 85 GLU A N 1
ATOM 677 C CA . GLU A 1 85 ? 2.926 -5.216 -11.865 1.00 97.00 85 GLU A CA 1
ATOM 678 C C . GLU A 1 85 ? 2.613 -4.986 -13.341 1.00 97.00 85 GLU A C 1
ATOM 680 O O . GLU A 1 85 ? 1.677 -4.257 -13.660 1.00 97.00 85 GLU A O 1
ATOM 685 N N . GLU A 1 86 ? 3.402 -5.622 -14.212 1.00 96.75 86 GLU A N 1
ATOM 686 C CA . GLU A 1 86 ? 3.144 -5.738 -15.653 1.00 96.75 86 GLU A CA 1
ATOM 687 C C . GLU A 1 86 ? 2.858 -4.397 -16.353 1.00 96.75 86 GLU A C 1
ATOM 689 O O . GLU A 1 86 ? 1.900 -4.239 -17.108 1.00 96.75 86 GLU A O 1
ATOM 694 N N . GLU A 1 87 ? 3.706 -3.396 -16.118 1.00 97.62 87 GLU A N 1
ATOM 695 C CA . GLU A 1 87 ? 3.600 -2.129 -16.837 1.00 97.62 87 GLU A CA 1
ATOM 696 C C . GLU A 1 87 ? 4.118 -2.293 -18.274 1.00 97.62 87 GLU A C 1
ATOM 698 O O . GLU A 1 87 ? 5.267 -2.683 -18.495 1.00 97.62 87 GLU A O 1
ATOM 703 N N . GLU A 1 88 ? 3.274 -2.001 -19.264 1.00 97.50 88 GLU A N 1
ATOM 704 C CA . GLU A 1 88 ? 3.598 -2.168 -20.683 1.00 97.50 88 GLU A CA 1
ATOM 705 C C . GLU A 1 88 ? 4.134 -0.875 -21.313 1.00 97.50 88 GLU A C 1
ATOM 707 O O . GLU A 1 88 ? 3.491 0.172 -21.273 1.00 97.50 88 GLU A O 1
ATOM 712 N N . HIS A 1 89 ? 5.271 -0.975 -22.007 1.00 96.31 89 HIS A N 1
ATOM 713 C CA . HIS A 1 89 ? 5.819 0.085 -22.858 1.00 96.31 89 HIS A CA 1
ATOM 714 C C . HIS A 1 89 ? 6.049 -0.411 -24.280 1.00 96.31 89 HIS A C 1
ATOM 716 O O . HIS A 1 89 ? 6.653 -1.461 -24.494 1.00 96.31 89 HIS A O 1
ATOM 722 N N . ALA A 1 90 ? 5.656 0.391 -25.269 1.00 93.31 90 ALA A N 1
ATOM 723 C CA . ALA A 1 90 ? 6.060 0.174 -26.656 1.00 93.31 90 ALA A CA 1
ATOM 724 C C . ALA A 1 90 ? 7.503 0.664 -26.868 1.00 93.31 90 ALA A C 1
ATOM 726 O O . ALA A 1 90 ? 7.816 1.826 -26.593 1.00 93.31 90 ALA A O 1
ATOM 727 N N . LEU A 1 91 ? 8.375 -0.208 -27.375 1.00 90.12 91 LEU A N 1
ATOM 728 C CA . LEU A 1 91 ? 9.777 0.113 -27.662 1.00 90.12 91 LEU A CA 1
ATOM 729 C C . LEU A 1 91 ? 9.966 0.556 -29.112 1.00 90.12 91 LEU A C 1
ATOM 731 O O . LEU A 1 91 ? 10.597 1.583 -29.380 1.00 90.12 91 LEU A O 1
ATOM 735 N N . THR A 1 92 ? 9.394 -0.192 -30.053 1.00 79.56 92 THR A N 1
ATOM 736 C CA . THR A 1 92 ? 9.329 0.194 -31.463 1.00 79.56 92 THR A CA 1
ATOM 737 C C . THR A 1 92 ? 7.984 0.854 -31.748 1.00 79.56 92 THR A C 1
ATOM 739 O O . THR A 1 92 ? 6.984 0.656 -31.058 1.00 79.56 92 THR A O 1
ATOM 742 N N . ARG A 1 93 ? 7.950 1.704 -32.776 1.00 74.75 93 ARG A N 1
ATOM 743 C CA . ARG A 1 93 ? 6.695 2.231 -33.316 1.00 74.75 93 ARG A CA 1
ATOM 744 C C . ARG A 1 93 ? 6.410 1.476 -34.609 1.00 74.75 93 ARG A C 1
ATOM 746 O O . ARG A 1 93 ? 6.848 1.956 -35.652 1.00 74.75 93 ARG A O 1
ATOM 753 N N . PRO A 1 94 ? 5.696 0.336 -34.572 1.00 68.00 94 PRO A N 1
ATOM 754 C CA . PRO A 1 94 ? 5.457 -0.478 -35.768 1.00 68.00 94 PRO A CA 1
ATOM 755 C C . PRO A 1 94 ? 4.765 0.312 -36.893 1.00 68.00 94 PRO A C 1
ATOM 757 O O . PRO A 1 94 ? 4.961 0.042 -38.072 1.00 68.00 94 PRO A O 1
ATOM 760 N N . PHE A 1 95 ? 4.026 1.369 -36.545 1.00 75.44 95 PHE A N 1
ATOM 761 C CA . PHE A 1 95 ? 3.364 2.274 -37.488 1.00 75.44 95 PHE A CA 1
ATOM 762 C C . PHE A 1 95 ? 4.254 3.404 -38.053 1.00 75.44 95 PHE A C 1
ATOM 764 O O . PHE A 1 95 ? 3.760 4.226 -38.822 1.00 75.44 95 PHE A O 1
ATOM 771 N N . LYS A 1 96 ? 5.535 3.492 -37.666 1.00 79.12 96 LYS A N 1
ATOM 772 C CA . LYS A 1 96 ? 6.494 4.507 -38.145 1.00 79.12 96 LYS A CA 1
ATOM 773 C C . LYS A 1 96 ? 7.707 3.843 -38.803 1.00 79.12 96 LYS A C 1
ATOM 775 O O . LYS A 1 96 ? 8.747 3.705 -38.151 1.00 79.12 96 LYS A O 1
ATOM 780 N N . PRO A 1 97 ? 7.599 3.426 -40.078 1.00 67.50 97 PRO A N 1
ATOM 781 C CA . PRO A 1 97 ? 8.660 2.691 -40.772 1.00 67.50 97 PRO A CA 1
ATOM 782 C C . PRO A 1 97 ? 9.986 3.468 -40.850 1.00 67.50 97 PRO A C 1
ATOM 784 O O . PRO A 1 97 ? 11.059 2.869 -40.914 1.00 67.50 97 PRO A O 1
ATOM 787 N N . GLU A 1 98 ? 9.943 4.800 -40.781 1.00 75.56 98 GLU A N 1
ATOM 788 C CA . GLU A 1 98 ? 11.124 5.662 -40.772 1.00 75.56 98 GLU A CA 1
ATOM 789 C C . GLU A 1 98 ? 11.985 5.540 -39.499 1.00 75.56 98 GLU A C 1
ATOM 791 O O . GLU A 1 98 ? 13.151 5.934 -39.508 1.00 75.56 98 GLU A O 1
ATOM 796 N N . LEU A 1 99 ? 11.450 4.968 -38.413 1.00 72.12 99 LEU A N 1
ATOM 797 C CA . LEU A 1 99 ? 12.139 4.778 -37.131 1.00 72.12 99 LEU A CA 1
ATOM 798 C C . LEU A 1 99 ? 12.596 3.326 -36.942 1.00 72.12 99 LEU A C 1
ATOM 800 O O . LEU A 1 99 ? 12.399 2.735 -35.880 1.00 72.12 99 LEU A O 1
ATOM 804 N N . THR A 1 100 ? 13.206 2.736 -37.972 1.00 65.06 100 THR A N 1
ATOM 805 C CA . THR A 1 100 ? 13.761 1.380 -37.864 1.00 65.06 100 THR A CA 1
ATOM 806 C C . THR A 1 100 ? 14.946 1.377 -36.892 1.00 65.06 100 THR A C 1
ATOM 808 O O . THR A 1 100 ? 16.052 1.817 -37.218 1.00 65.06 100 THR A O 1
ATOM 811 N N . TYR A 1 101 ? 14.728 0.863 -35.682 1.00 67.56 101 TYR A N 1
ATOM 812 C CA . TYR A 1 101 ? 15.792 0.624 -34.714 1.00 67.56 101 TYR A CA 1
ATOM 813 C C . TYR A 1 101 ? 16.502 -0.679 -35.070 1.00 67.56 101 TYR A C 1
ATOM 815 O O . TYR A 1 101 ? 16.046 -1.764 -34.741 1.00 67.56 101 TYR A O 1
ATOM 823 N N . VAL A 1 102 ? 17.650 -0.578 -35.738 1.00 68.94 102 VAL A N 1
ATOM 824 C CA . VAL A 1 102 ? 18.451 -1.760 -36.113 1.00 68.94 102 VAL A CA 1
ATOM 825 C C . VAL A 1 102 ? 19.114 -2.408 -34.886 1.00 68.94 102 VAL A C 1
ATOM 827 O O . VAL A 1 102 ? 19.563 -3.549 -34.934 1.00 68.94 102 VAL A O 1
ATOM 830 N N . ARG A 1 103 ? 19.217 -1.684 -33.765 1.00 74.12 103 ARG A N 1
ATOM 831 C CA . ARG A 1 103 ? 19.812 -2.163 -32.511 1.00 74.12 103 ARG A CA 1
ATOM 832 C C . ARG A 1 103 ? 19.010 -1.612 -31.335 1.00 74.12 103 ARG A C 1
ATOM 834 O O . ARG A 1 103 ? 18.546 -0.476 -31.407 1.00 74.12 103 ARG A O 1
ATOM 841 N N . ASN A 1 104 ? 18.898 -2.377 -30.243 1.00 81.69 104 ASN A N 1
ATOM 842 C CA . ASN A 1 104 ? 18.345 -1.918 -28.957 1.00 81.69 104 ASN A CA 1
ATOM 843 C C . ASN A 1 104 ? 19.320 -0.932 -28.270 1.00 81.69 104 ASN A C 1
ATOM 845 O O . ASN A 1 104 ? 19.854 -1.168 -27.180 1.00 81.69 104 ASN A O 1
ATOM 849 N N . THR A 1 105 ? 19.628 0.150 -28.980 1.00 85.94 105 THR A N 1
ATOM 850 C CA . THR A 1 105 ? 20.503 1.232 -28.560 1.00 85.94 105 THR A CA 1
ATOM 851 C C . THR A 1 105 ? 19.942 2.577 -29.015 1.00 85.94 105 THR A C 1
ATOM 853 O O . THR A 1 105 ? 19.365 2.684 -30.095 1.00 85.94 105 THR A O 1
ATOM 856 N N . ASP A 1 106 ? 20.134 3.611 -28.202 1.00 84.25 106 ASP A N 1
ATOM 857 C CA . ASP A 1 106 ? 19.894 5.003 -28.556 1.00 84.25 106 ASP A CA 1
ATOM 858 C C . ASP A 1 106 ? 20.926 5.508 -29.584 1.00 84.25 106 ASP A C 1
ATOM 860 O O . ASP A 1 106 ? 21.899 4.830 -29.92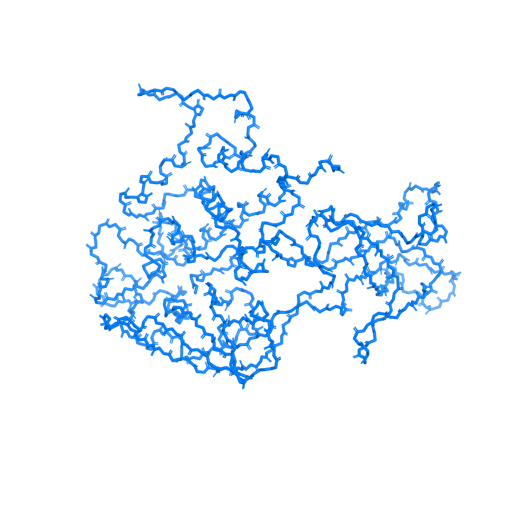4 1.00 84.25 106 ASP A O 1
ATOM 864 N N . VAL A 1 107 ? 20.743 6.742 -30.062 1.00 84.88 107 VAL A N 1
ATOM 865 C CA . VAL A 1 107 ? 21.654 7.397 -31.023 1.00 84.88 107 VAL A CA 1
ATOM 866 C C . VAL A 1 107 ? 23.086 7.588 -30.500 1.00 84.88 107 VAL A C 1
ATOM 868 O O . VAL A 1 107 ? 23.982 7.916 -31.271 1.00 84.88 107 VAL A O 1
ATOM 871 N N . ARG A 1 108 ? 23.324 7.386 -29.197 1.00 87.56 108 ARG A N 1
ATOM 872 C CA . ARG A 1 108 ? 24.651 7.434 -28.561 1.00 87.56 108 ARG A CA 1
ATOM 873 C C . ARG A 1 108 ? 25.268 6.040 -28.414 1.00 87.56 108 ARG A C 1
ATOM 875 O O . ARG A 1 108 ? 26.323 5.916 -27.798 1.00 87.56 108 ARG A O 1
ATOM 882 N N . GLY A 1 109 ? 24.606 4.993 -28.908 1.00 89.19 109 GLY A N 1
ATOM 883 C CA . GLY A 1 109 ? 25.030 3.605 -28.742 1.00 89.19 109 GLY A CA 1
ATOM 884 C C . GLY A 1 109 ? 24.807 3.043 -27.332 1.00 89.19 109 GLY A C 1
ATOM 885 O O . GLY A 1 109 ? 25.320 1.971 -27.022 1.00 89.19 109 GLY A O 1
ATOM 886 N N . LYS A 1 110 ? 24.062 3.736 -26.460 1.00 91.69 110 LYS A N 1
ATOM 887 C CA . LYS A 1 110 ? 23.685 3.228 -25.126 1.00 91.69 110 LYS A CA 1
ATOM 888 C C . LYS A 1 110 ? 22.383 2.446 -25.224 1.00 91.69 110 LYS A C 1
ATOM 890 O O . LYS A 1 110 ? 21.638 2.656 -26.163 1.00 91.69 110 LYS A O 1
ATOM 895 N N . ARG A 1 111 ? 22.049 1.588 -24.254 1.00 93.06 111 ARG A N 1
ATOM 896 C CA . ARG A 1 111 ? 20.757 0.863 -24.237 1.00 93.06 111 ARG A CA 1
ATOM 897 C C . ARG A 1 111 ? 19.557 1.809 -24.364 1.00 93.06 111 ARG A C 1
ATOM 899 O O . ARG A 1 111 ? 19.651 2.969 -23.947 1.00 93.06 111 ARG A O 1
ATOM 906 N N . GLN A 1 112 ? 18.445 1.343 -24.925 1.00 92.94 112 GLN A N 1
ATOM 907 C CA . GLN A 1 112 ? 17.224 2.148 -24.934 1.00 92.94 112 GLN A CA 1
ATOM 908 C C . GLN A 1 112 ? 16.741 2.399 -23.504 1.00 92.94 112 GLN A C 1
ATOM 910 O O . GLN A 1 112 ? 16.983 1.602 -22.595 1.00 92.94 112 GLN A O 1
ATOM 915 N N . SER A 1 113 ? 16.108 3.553 -23.314 1.00 95.25 113 SER A N 1
ATOM 916 C CA . SER A 1 113 ? 15.478 3.920 -22.055 1.00 95.25 113 SER A CA 1
ATOM 917 C C . SER A 1 113 ? 13.985 4.025 -22.217 1.00 95.25 113 SER A C 1
ATOM 919 O O . SER A 1 113 ? 13.513 4.508 -23.242 1.00 95.25 113 SER A O 1
ATOM 921 N N . ILE A 1 114 ? 13.292 3.650 -21.155 1.00 96.00 114 ILE A N 1
ATOM 922 C CA . ILE A 1 114 ? 11.867 3.874 -20.972 1.00 96.00 114 ILE A CA 1
ATOM 923 C C . ILE A 1 114 ? 11.678 4.747 -19.732 1.00 96.00 114 ILE A C 1
ATOM 925 O O . ILE A 1 114 ? 12.558 4.823 -18.867 1.00 96.00 114 ILE A O 1
ATOM 929 N N . VAL A 1 115 ? 10.554 5.447 -19.685 1.00 96.88 115 VAL A N 1
ATOM 930 C CA . VAL A 1 115 ? 10.147 6.241 -18.527 1.00 96.88 115 VAL A CA 1
ATOM 931 C C . VAL A 1 115 ? 8.999 5.486 -17.882 1.00 96.88 115 VAL A C 1
ATOM 933 O O . VAL A 1 115 ? 7.940 5.403 -18.490 1.00 96.88 115 VAL A O 1
ATOM 936 N N . THR A 1 116 ? 9.215 4.932 -16.694 1.00 97.31 116 THR A N 1
ATOM 937 C CA . THR A 1 116 ? 8.197 4.165 -15.967 1.00 97.31 116 THR A CA 1
ATOM 938 C C . THR A 1 116 ? 7.032 5.054 -15.563 1.00 97.31 116 THR A C 1
ATOM 940 O O . THR A 1 116 ? 7.256 6.222 -15.247 1.00 97.31 116 THR A O 1
ATOM 943 N N . ASP A 1 117 ? 5.802 4.551 -15.493 1.00 96.81 117 ASP A N 1
ATOM 944 C CA . ASP A 1 117 ? 4.613 5.363 -15.241 1.00 96.81 117 ASP A CA 1
ATOM 945 C C . ASP A 1 117 ? 4.635 6.009 -13.859 1.00 96.81 117 ASP A C 1
ATOM 947 O O . ASP A 1 117 ? 4.073 7.089 -13.651 1.00 96.81 117 ASP A O 1
ATOM 951 N N . ARG A 1 118 ? 5.357 5.395 -12.928 1.00 97.50 118 ARG A N 1
ATOM 952 C CA . ARG A 1 118 ? 5.610 5.934 -11.593 1.00 97.50 118 ARG A CA 1
ATOM 953 C C . ARG A 1 118 ? 7.091 6.248 -11.423 1.00 97.50 118 ARG A C 1
ATOM 955 O O . ARG A 1 118 ? 7.923 5.366 -11.622 1.00 97.50 118 AR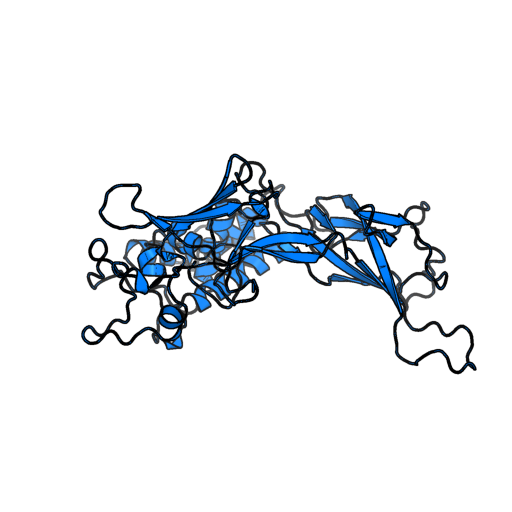G A O 1
ATOM 962 N N . GLY A 1 119 ? 7.411 7.490 -11.055 1.00 97.19 119 GLY A N 1
ATOM 963 C CA . GLY A 1 119 ? 8.766 7.892 -10.672 1.00 97.19 119 GLY A CA 1
ATOM 964 C C . GLY A 1 119 ? 9.137 7.438 -9.258 1.00 97.19 119 GLY A C 1
ATOM 965 O O . GLY A 1 119 ? 8.385 6.709 -8.616 1.00 97.19 119 GLY A O 1
ATOM 966 N N . TYR A 1 120 ? 10.294 7.883 -8.765 1.00 97.62 120 TYR A N 1
ATOM 967 C CA . TYR A 1 120 ? 10.939 7.340 -7.558 1.00 97.62 120 TYR A CA 1
ATOM 968 C C . TYR A 1 120 ? 11.135 5.821 -7.644 1.00 97.62 120 TYR A C 1
ATOM 970 O O . TYR A 1 120 ? 10.687 5.062 -6.787 1.00 97.62 120 TYR A O 1
ATOM 978 N N . PHE A 1 121 ? 11.796 5.386 -8.716 1.00 97.94 121 PHE A N 1
ATOM 979 C CA . PHE A 1 121 ? 12.154 3.990 -8.933 1.00 97.94 121 PHE A CA 1
ATOM 980 C C . PHE A 1 121 ? 13.118 3.506 -7.845 1.00 97.94 121 PHE A C 1
ATOM 982 O O . PHE A 1 121 ? 14.160 4.124 -7.634 1.00 97.94 121 PHE A O 1
ATOM 989 N N . ILE A 1 122 ? 12.809 2.386 -7.195 1.00 97.88 122 ILE A N 1
ATOM 990 C CA . ILE A 1 122 ? 13.650 1.813 -6.136 1.00 97.88 122 ILE A CA 1
ATOM 991 C C . ILE A 1 122 ? 14.427 0.623 -6.691 1.00 97.88 122 ILE A C 1
ATOM 993 O O . ILE A 1 122 ? 15.656 0.631 -6.701 1.00 97.88 122 ILE A O 1
ATOM 997 N N . GLU A 1 123 ? 13.711 -0.377 -7.192 1.00 97.75 123 GLU A N 1
ATOM 998 C CA . GLU A 1 123 ? 14.283 -1.643 -7.645 1.00 97.75 123 GLU A CA 1
ATOM 999 C C . GLU A 1 123 ? 13.396 -2.297 -8.707 1.00 97.75 123 GLU A C 1
ATOM 1001 O O . GLU A 1 123 ? 12.179 -2.116 -8.712 1.00 97.75 123 GLU A O 1
ATOM 1006 N N . GLY A 1 124 ? 14.017 -3.042 -9.623 1.00 98.12 124 GLY A N 1
ATOM 1007 C CA . GLY A 1 124 ? 13.311 -3.859 -10.608 1.00 98.12 124 GLY A CA 1
ATOM 1008 C C . GLY A 1 124 ? 13.060 -5.254 -10.053 1.00 98.12 124 GLY A C 1
ATOM 1009 O O . GLY A 1 124 ? 13.929 -5.812 -9.379 1.00 98.12 124 GLY A O 1
ATOM 1010 N N . GLY A 1 125 ? 11.904 -5.822 -10.361 1.00 97.81 125 GLY A N 1
ATOM 1011 C CA . GLY A 1 125 ? 11.483 -7.125 -9.865 1.00 97.81 125 GLY A CA 1
ATOM 1012 C C . GLY A 1 125 ? 9.998 -7.150 -9.529 1.00 97.81 125 GLY A C 1
ATOM 1013 O O . GLY A 1 125 ? 9.315 -6.123 -9.504 1.00 97.81 125 GLY A O 1
ATOM 1014 N N . ARG A 1 126 ? 9.496 -8.353 -9.271 1.00 97.44 126 ARG A N 1
ATOM 1015 C CA . ARG A 1 126 ? 8.104 -8.580 -8.872 1.00 97.44 126 ARG A CA 1
ATOM 1016 C C . ARG A 1 126 ? 7.993 -8.743 -7.364 1.00 97.44 126 ARG A C 1
ATOM 1018 O O . ARG A 1 126 ? 8.926 -9.202 -6.705 1.00 97.44 126 ARG A O 1
ATOM 1025 N N . LYS A 1 127 ? 6.818 -8.444 -6.818 1.00 97.88 127 LYS A N 1
ATOM 1026 C CA . LYS A 1 127 ? 6.502 -8.794 -5.434 1.00 97.88 127 LYS A CA 1
ATOM 1027 C C . LYS A 1 127 ? 6.502 -10.316 -5.292 1.00 97.88 127 LYS A C 1
ATOM 1029 O O . LYS A 1 127 ? 5.772 -11.005 -6.000 1.00 97.88 127 LYS A O 1
ATOM 1034 N N . ALA A 1 128 ? 7.299 -10.835 -4.369 1.00 97.75 128 ALA A N 1
ATOM 1035 C CA . ALA A 1 128 ? 7.324 -12.247 -4.026 1.00 97.75 128 ALA A CA 1
ATOM 1036 C C . ALA A 1 128 ? 7.087 -12.441 -2.533 1.00 97.75 128 ALA A C 1
ATOM 1038 O O . ALA A 1 128 ? 7.324 -11.547 -1.713 1.00 97.75 128 ALA A O 1
ATOM 1039 N N . LYS A 1 129 ? 6.585 -13.629 -2.196 1.00 98.25 129 LYS A N 1
ATOM 1040 C CA . LYS A 1 129 ? 6.326 -14.026 -0.820 1.00 98.25 129 LYS A CA 1
ATOM 1041 C C . LYS A 1 129 ? 6.826 -15.428 -0.563 1.00 98.25 129 LYS A C 1
ATOM 1043 O O . LYS A 1 129 ? 6.537 -16.334 -1.340 1.00 98.25 129 LYS A O 1
ATOM 1048 N N . THR A 1 130 ? 7.496 -15.600 0.567 1.00 98.19 130 THR A N 1
ATOM 1049 C CA . THR A 1 130 ? 7.935 -16.911 1.043 1.00 98.19 130 THR A CA 1
ATOM 1050 C C . THR A 1 130 ? 7.514 -17.066 2.491 1.00 98.19 130 THR A C 1
ATOM 1052 O O . THR A 1 130 ? 7.763 -16.181 3.306 1.00 98.19 130 THR A O 1
ATOM 1055 N N . LEU A 1 131 ? 6.856 -18.177 2.811 1.00 98.38 131 LEU A N 1
ATOM 1056 C CA . LEU A 1 131 ? 6.481 -18.507 4.181 1.00 98.38 131 LEU A CA 1
ATOM 1057 C C . LEU A 1 131 ? 7.752 -18.697 5.023 1.00 98.38 131 LEU A C 1
ATOM 1059 O O . LEU A 1 131 ? 8.620 -19.484 4.649 1.00 98.38 131 LEU A O 1
ATOM 1063 N N . ILE A 1 132 ? 7.858 -17.979 6.141 1.00 98.31 132 ILE A N 1
ATOM 1064 C CA . ILE A 1 132 ? 8.934 -18.161 7.125 1.00 98.31 132 ILE A CA 1
ATOM 1065 C C . ILE A 1 132 ? 8.491 -19.210 8.142 1.00 98.31 132 ILE A C 1
ATOM 1067 O O . ILE A 1 132 ? 9.197 -20.188 8.376 1.00 98.31 132 ILE A O 1
ATOM 1071 N N . GLN A 1 133 ? 7.307 -19.015 8.721 1.00 98.50 133 GLN A N 1
ATOM 1072 C CA . GLN A 1 133 ? 6.721 -19.924 9.696 1.00 98.50 133 GLN A CA 1
ATOM 1073 C C . GLN A 1 133 ? 5.194 -19.860 9.591 1.00 98.50 133 GLN A C 1
ATOM 1075 O O . GLN A 1 133 ? 4.625 -18.770 9.598 1.00 98.50 133 GLN A O 1
ATOM 1080 N N . ALA A 1 134 ? 4.551 -21.020 9.458 1.00 98.38 134 ALA A N 1
ATOM 1081 C CA . ALA A 1 134 ? 3.099 -21.145 9.571 1.00 98.38 134 ALA A CA 1
ATOM 1082 C C . ALA A 1 134 ? 2.692 -21.354 11.030 1.00 98.38 134 ALA A C 1
ATOM 1084 O O . ALA A 1 134 ? 3.494 -21.854 11.826 1.00 98.38 134 ALA A O 1
ATOM 1085 N N . ASP A 1 135 ? 1.448 -20.994 11.343 1.00 98.12 135 ASP A N 1
ATOM 1086 C CA . ASP A 1 135 ? 0.803 -21.244 12.636 1.00 98.12 135 ASP A CA 1
ATOM 1087 C C . ASP A 1 135 ? 1.655 -20.795 13.846 1.00 98.12 135 ASP A C 1
ATOM 1089 O O . ASP A 1 135 ? 1.732 -21.457 14.886 1.00 98.12 135 ASP A O 1
ATOM 1093 N N . SER A 1 136 ? 2.353 -19.663 13.718 1.00 98.50 136 SER A N 1
ATOM 1094 C CA . SER A 1 136 ? 3.122 -19.068 14.809 1.00 98.50 136 SER A CA 1
ATOM 1095 C C . SER A 1 136 ? 2.184 -18.627 15.927 1.00 98.50 136 SER A C 1
ATOM 1097 O O . SER A 1 136 ? 1.298 -17.804 15.703 1.00 98.50 136 SER A O 1
ATOM 1099 N N . ALA A 1 137 ? 2.402 -19.151 17.135 1.00 98.44 137 ALA A N 1
ATOM 1100 C CA . ALA A 1 137 ? 1.580 -18.835 18.297 1.00 98.44 137 ALA A CA 1
ATOM 1101 C C . ALA A 1 137 ? 1.613 -17.336 18.632 1.00 98.44 137 ALA A C 1
ATOM 1103 O O . ALA A 1 137 ? 2.682 -16.719 18.687 1.00 98.44 137 ALA A O 1
ATOM 1104 N N . VAL A 1 138 ? 0.435 -16.777 18.898 1.00 98.50 138 VAL A N 1
ATOM 1105 C CA . VAL A 1 138 ? 0.247 -15.399 19.344 1.00 98.50 138 VAL A CA 1
ATOM 1106 C C . VAL A 1 138 ? 0.149 -15.382 20.864 1.00 98.50 138 VAL A C 1
ATOM 1108 O O . VAL A 1 138 ? -0.705 -16.039 21.455 1.00 98.50 138 VAL A O 1
ATOM 1111 N N . VAL A 1 139 ? 1.020 -14.611 21.514 1.00 98.19 139 VAL A N 1
ATOM 1112 C CA . VAL A 1 139 ? 0.968 -14.390 22.963 1.00 98.19 139 VAL A CA 1
ATOM 1113 C C . VAL A 1 139 ? 0.410 -13.002 23.230 1.00 98.19 139 VAL A C 1
ATOM 1115 O O . VAL A 1 139 ? 1.021 -12.004 22.846 1.00 98.19 139 VAL A O 1
ATOM 1118 N N . TYR A 1 140 ? -0.736 -12.945 23.902 1.00 97.75 140 TYR A N 1
ATOM 1119 C CA . TYR A 1 140 ? -1.337 -11.695 24.353 1.00 97.75 140 TYR A CA 1
ATOM 1120 C C . TYR A 1 140 ? -0.787 -11.290 25.721 1.00 97.75 140 TYR A C 1
ATOM 1122 O O . TYR A 1 140 ? -0.649 -12.121 26.619 1.00 97.75 140 TYR A O 1
ATOM 1130 N N . SER A 1 141 ? -0.473 -10.010 25.880 1.00 97.75 141 SER A N 1
ATOM 1131 C CA . SER A 1 141 ? -0.007 -9.422 27.131 1.00 97.75 141 SER A CA 1
ATOM 1132 C C . SER A 1 141 ? -0.616 -8.042 27.353 1.00 97.75 141 SER A C 1
ATOM 1134 O O . SER A 1 141 ? -1.083 -7.400 26.411 1.00 97.75 141 SER A O 1
ATOM 1136 N N . ASP A 1 142 ? -0.591 -7.613 28.612 1.00 97.38 142 ASP A N 1
ATOM 1137 C CA . ASP A 1 142 ? -0.955 -6.280 29.087 1.00 97.38 142 ASP A CA 1
ATOM 1138 C C . ASP A 1 142 ? 0.325 -5.561 29.567 1.00 97.38 142 ASP A C 1
ATOM 1140 O O . ASP A 1 142 ? 0.778 -5.776 30.698 1.00 97.38 142 ASP A O 1
ATOM 1144 N N . PRO A 1 143 ? 0.995 -4.778 28.700 1.00 96.81 143 PRO A N 1
ATOM 1145 C CA . PRO A 1 143 ? 2.218 -4.079 29.073 1.00 96.81 143 PRO A CA 1
ATOM 1146 C C . PRO A 1 143 ? 1.996 -2.859 29.977 1.00 96.81 14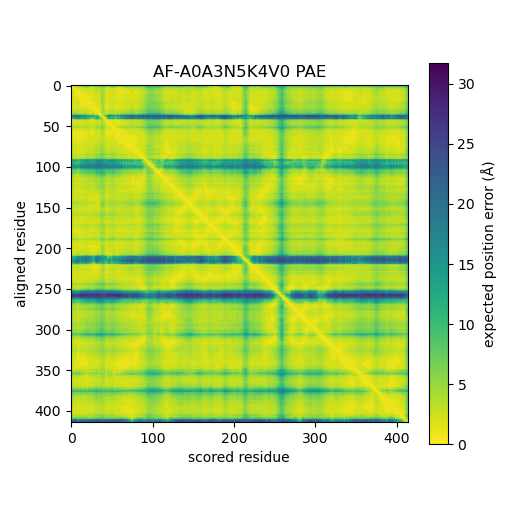3 PRO A C 1
ATOM 1148 O O . PRO A 1 143 ? 2.971 -2.396 30.573 1.00 96.81 143 PRO A O 1
ATOM 1151 N N . ASP A 1 144 ? 0.780 -2.302 30.045 1.00 96.69 144 ASP A N 1
ATOM 1152 C CA . ASP A 1 144 ? 0.490 -1.068 30.790 1.00 96.69 144 ASP A CA 1
ATOM 1153 C C . ASP A 1 144 ? -0.240 -1.298 32.126 1.00 96.69 144 ASP A C 1
ATOM 1155 O O . ASP A 1 144 ? -0.242 -0.411 32.986 1.00 96.69 144 ASP A O 1
ATOM 1159 N N . GLY A 1 145 ? -0.724 -2.517 32.361 1.00 97.19 145 GLY A N 1
ATOM 1160 C CA . GLY A 1 145 ? -1.322 -2.964 33.611 1.00 97.19 145 GLY A CA 1
ATOM 1161 C C . GLY A 1 145 ? -2.765 -2.500 33.798 1.00 97.19 145 GLY A C 1
ATOM 1162 O O . GLY A 1 145 ? -3.216 -2.423 34.947 1.00 97.19 145 GLY A O 1
ATOM 1163 N N . ASP A 1 146 ? -3.475 -2.142 32.722 1.00 95.44 146 ASP A N 1
ATOM 1164 C CA . ASP A 1 146 ? -4.871 -1.700 32.787 1.00 95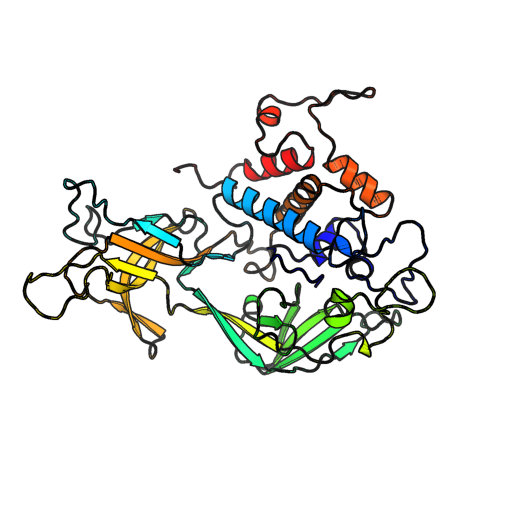.44 146 ASP A CA 1
ATOM 1165 C C . ASP A 1 146 ? -5.885 -2.853 32.943 1.00 95.44 146 ASP A C 1
ATOM 1167 O O . ASP A 1 146 ? -7.063 -2.615 33.231 1.00 95.44 146 ASP A O 1
ATOM 1171 N N . GLY A 1 147 ? -5.417 -4.102 32.854 1.00 95.00 147 GLY A N 1
ATOM 1172 C CA . GLY A 1 147 ? -6.210 -5.321 32.971 1.00 95.00 147 GLY A CA 1
ATOM 1173 C C . GLY A 1 147 ? -6.716 -5.866 31.635 1.00 95.00 147 GLY A C 1
ATOM 1174 O O . GLY A 1 147 ? -7.440 -6.865 31.641 1.00 95.00 147 GLY A O 1
ATOM 1175 N N . TYR A 1 148 ? -6.355 -5.254 30.505 1.00 95.50 148 TYR A N 1
ATOM 1176 C CA . TYR A 1 148 ? -6.698 -5.711 29.164 1.00 95.50 148 TYR A CA 1
ATOM 1177 C C . TYR A 1 148 ? -5.439 -6.106 28.384 1.00 95.50 148 TYR A C 1
ATOM 1179 O O . TYR A 1 148 ? -4.562 -5.295 28.109 1.00 95.50 148 TYR A O 1
ATOM 1187 N N . ASN A 1 149 ? -5.364 -7.375 27.967 1.00 96.88 149 ASN A N 1
ATOM 1188 C CA . ASN A 1 149 ? -4.241 -7.885 27.176 1.00 96.88 149 ASN A CA 1
ATOM 1189 C C . ASN A 1 149 ? -4.281 -7.337 25.739 1.00 96.88 149 ASN A C 1
ATOM 1191 O O . ASN A 1 149 ? -4.750 -8.000 24.812 1.00 96.88 149 ASN A O 1
ATOM 1195 N N . ASP A 1 150 ? -3.824 -6.105 25.549 1.00 96.56 150 ASP A N 1
ATOM 1196 C CA . ASP A 1 150 ? -3.983 -5.346 24.314 1.00 96.56 150 ASP A CA 1
ATOM 1197 C C . ASP A 1 150 ? -2.894 -5.620 23.265 1.00 96.56 150 ASP A C 1
ATOM 1199 O O . ASP A 1 150 ? -3.051 -5.245 22.097 1.00 96.56 150 ASP A O 1
ATOM 1203 N N . THR A 1 151 ? -1.792 -6.258 23.661 1.00 97.88 151 THR A N 1
ATOM 1204 C CA . THR A 1 151 ? -0.591 -6.404 22.839 1.00 97.88 151 THR A CA 1
ATOM 1205 C C . THR A 1 151 ? -0.372 -7.866 22.477 1.00 97.88 151 THR A C 1
ATOM 1207 O O . THR A 1 151 ? -0.220 -8.727 23.335 1.00 97.88 151 THR A O 1
ATOM 1210 N N . ALA A 1 152 ? -0.344 -8.143 21.178 1.00 98.31 152 ALA A N 1
ATOM 1211 C CA . ALA A 1 152 ? -0.061 -9.444 20.597 1.00 98.31 152 ALA A CA 1
ATOM 1212 C C . ALA A 1 152 ? 1.424 -9.529 20.225 1.00 98.31 152 ALA A C 1
ATOM 1214 O O . ALA A 1 152 ? 1.947 -8.644 19.543 1.00 98.31 152 ALA A O 1
ATOM 1215 N N . THR A 1 153 ? 2.099 -10.591 20.659 1.00 98.56 153 THR A N 1
ATOM 1216 C CA . THR A 1 153 ? 3.519 -10.838 20.387 1.00 98.56 153 THR A CA 1
ATOM 1217 C C . THR A 1 153 ? 3.705 -12.179 19.695 1.00 98.56 153 THR A C 1
ATOM 1219 O O . THR A 1 153 ? 3.175 -13.194 20.142 1.00 98.56 153 THR A O 1
ATOM 1222 N N . VAL A 1 154 ? 4.502 -12.183 18.628 1.00 98.62 154 VAL A N 1
ATOM 1223 C CA . VAL A 1 154 ? 4.867 -13.370 17.849 1.00 98.62 154 VAL A CA 1
ATOM 1224 C C . VAL A 1 154 ? 6.385 -13.414 17.710 1.00 98.62 154 VAL A C 1
ATOM 1226 O O . VAL A 1 154 ? 7.011 -12.402 17.393 1.00 98.62 154 VAL A O 1
ATOM 1229 N N . THR A 1 155 ? 6.993 -14.576 17.947 1.00 98.50 155 THR A N 1
ATOM 1230 C CA . THR A 1 155 ? 8.442 -14.773 17.808 1.00 98.50 155 THR A CA 1
ATOM 1231 C C . THR A 1 155 ? 8.745 -15.848 16.774 1.00 98.50 155 THR A C 1
ATOM 1233 O O . THR A 1 155 ? 8.157 -16.928 16.787 1.00 98.50 155 THR A O 1
ATOM 1236 N N . VAL A 1 156 ? 9.666 -15.544 15.857 1.00 98.44 156 VAL A N 1
ATOM 1237 C CA . VAL A 1 156 ? 10.038 -16.437 14.750 1.00 98.44 156 VAL A CA 1
ATOM 1238 C C . VAL A 1 156 ? 11.549 -16.420 14.553 1.00 98.44 156 VAL A C 1
ATOM 1240 O O . VAL A 1 156 ? 12.166 -15.358 14.492 1.00 98.44 156 VAL A O 1
ATOM 1243 N N . VAL A 1 157 ? 12.159 -17.600 14.434 1.00 98.38 157 VAL A N 1
ATOM 1244 C CA . VAL A 1 157 ? 13.581 -17.732 14.083 1.00 98.38 157 VAL A CA 1
ATOM 1245 C C . VAL A 1 157 ? 13.742 -17.451 12.591 1.00 98.38 157 VAL A C 1
ATOM 1247 O O . VAL A 1 157 ? 13.087 -18.085 11.768 1.00 98.38 157 VAL A O 1
ATOM 1250 N N . THR A 1 158 ? 14.608 -16.508 12.222 1.00 98.00 158 THR A N 1
ATOM 1251 C CA . THR A 1 158 ? 14.799 -16.117 10.820 1.00 98.00 158 THR A CA 1
ATOM 1252 C C . THR A 1 158 ? 16.200 -15.569 10.561 1.00 98.00 158 THR A C 1
ATOM 1254 O O . THR A 1 158 ? 16.850 -15.017 11.446 1.00 98.00 158 THR A O 1
ATOM 1257 N N . THR A 1 159 ? 16.671 -15.713 9.322 1.00 97.56 159 THR A N 1
ATOM 1258 C CA . THR A 1 159 ? 17.914 -15.093 8.836 1.00 97.56 159 THR A CA 1
ATOM 1259 C C . THR A 1 159 ? 17.679 -13.722 8.205 1.00 97.56 159 THR A C 1
ATOM 1261 O O . THR A 1 159 ? 18.640 -13.044 7.851 1.00 97.56 159 THR A O 1
ATOM 1264 N N . ILE A 1 160 ? 16.418 -13.326 8.013 1.00 97.75 160 ILE A N 1
ATOM 1265 C CA . ILE A 1 160 ? 16.057 -12.017 7.467 1.00 97.75 160 ILE A CA 1
ATOM 1266 C C . ILE A 1 160 ? 16.370 -10.946 8.509 1.00 97.75 160 ILE A C 1
ATOM 1268 O O . ILE A 1 160 ? 16.056 -11.117 9.683 1.00 97.75 160 ILE A O 1
ATOM 1272 N N . THR A 1 161 ? 16.995 -9.853 8.078 1.00 97.12 161 THR A N 1
ATOM 1273 C CA . THR A 1 161 ? 17.429 -8.755 8.959 1.00 97.12 161 THR A CA 1
ATOM 1274 C C . THR A 1 161 ? 16.698 -7.444 8.700 1.00 97.12 161 THR A C 1
ATOM 1276 O O . THR A 1 161 ? 16.890 -6.488 9.443 1.00 97.12 161 THR A O 1
ATOM 1279 N N . GLU A 1 162 ? 15.905 -7.375 7.633 1.00 96.88 162 GLU A N 1
ATOM 1280 C CA . GLU A 1 162 ? 15.200 -6.169 7.209 1.00 96.88 162 GLU A CA 1
ATOM 1281 C C . GLU A 1 162 ? 13.760 -6.188 7.758 1.00 96.88 162 GLU A C 1
ATOM 1283 O O . GLU A 1 162 ? 12.970 -7.042 7.342 1.00 96.88 162 GLU A O 1
ATOM 1288 N N . PRO A 1 163 ? 13.387 -5.273 8.681 1.00 97.31 163 PRO A N 1
ATOM 1289 C CA . PRO A 1 163 ? 12.044 -5.230 9.263 1.00 97.31 163 PRO A CA 1
ATOM 1290 C C . PRO A 1 163 ? 10.937 -5.096 8.215 1.00 97.31 163 PRO A C 1
ATOM 1292 O O . PRO A 1 163 ? 9.869 -5.680 8.373 1.00 97.31 163 PRO A O 1
ATOM 1295 N N . SER A 1 164 ? 11.194 -4.348 7.135 1.00 97.31 164 SER A N 1
ATOM 1296 C CA . SER A 1 164 ? 10.206 -4.090 6.081 1.00 97.31 164 SER A CA 1
ATOM 1297 C C . SER A 1 164 ? 9.885 -5.297 5.195 1.00 97.31 164 SER A C 1
ATOM 1299 O O . SER A 1 164 ? 8.905 -5.248 4.450 1.00 97.31 164 SER A O 1
ATOM 1301 N N . GLU A 1 165 ? 10.679 -6.370 5.273 1.00 97.88 165 GLU A N 1
ATOM 1302 C CA . GLU A 1 165 ? 10.417 -7.623 4.561 1.00 97.88 165 GLU A CA 1
ATOM 1303 C C . GLU A 1 165 ? 9.573 -8.609 5.377 1.00 97.88 165 GLU A C 1
ATOM 1305 O O . GLU A 1 165 ? 9.129 -9.614 4.832 1.00 97.88 165 GLU A O 1
ATOM 1310 N N . ILE A 1 166 ? 9.345 -8.370 6.670 1.00 98.38 166 ILE A N 1
ATOM 1311 C CA . ILE A 1 166 ? 8.539 -9.259 7.512 1.00 98.38 166 ILE A CA 1
ATOM 1312 C C . ILE A 1 166 ? 7.091 -8.777 7.504 1.00 98.38 166 ILE A C 1
ATOM 1314 O O . ILE A 1 166 ? 6.814 -7.622 7.814 1.00 98.38 166 ILE A O 1
ATOM 1318 N N . ALA A 1 167 ? 6.159 -9.673 7.188 1.00 98.31 167 ALA A N 1
ATOM 1319 C CA . ALA A 1 167 ? 4.728 -9.405 7.259 1.00 98.31 167 ALA A CA 1
ATOM 1320 C C . ALA A 1 167 ? 3.984 -10.570 7.918 1.00 98.31 167 ALA A C 1
ATOM 1322 O O . ALA A 1 167 ? 4.376 -11.734 7.807 1.00 98.31 167 ALA A O 1
ATOM 1323 N N . VAL A 1 168 ? 2.891 -10.239 8.602 1.00 98.38 168 VAL A N 1
ATOM 1324 C CA . VAL A 1 168 ? 2.035 -11.195 9.311 1.00 98.38 168 VAL A CA 1
ATOM 1325 C C . VAL A 1 168 ? 0.714 -11.319 8.566 1.00 98.38 168 VAL A C 1
ATOM 1327 O O . VAL A 1 168 ? 0.165 -10.318 8.110 1.00 98.38 168 VAL A O 1
ATOM 1330 N N . TYR A 1 169 ? 0.203 -12.538 8.446 1.00 98.31 169 TYR A N 1
ATOM 1331 C CA . TYR A 1 169 ? -1.036 -12.858 7.747 1.00 98.31 169 TYR A CA 1
ATOM 1332 C C . TYR A 1 169 ? -1.929 -13.753 8.605 1.00 98.31 169 TYR A C 1
ATOM 1334 O O . TYR A 1 169 ? -1.454 -14.471 9.486 1.00 98.31 169 TYR A O 1
ATOM 1342 N N . TYR A 1 170 ? -3.231 -13.735 8.319 1.00 97.94 170 TYR A N 1
ATOM 1343 C CA . TYR A 1 170 ? -4.154 -14.721 8.883 1.00 97.94 170 TYR A CA 1
ATOM 1344 C C . TYR A 1 170 ? -3.734 -16.137 8.445 1.00 97.94 170 TYR A C 1
ATOM 1346 O O . TYR A 1 170 ? -3.323 -16.313 7.288 1.00 97.94 170 TYR A O 1
ATOM 1354 N N . PRO A 1 171 ? -3.861 -17.139 9.334 1.00 97.94 171 PRO A N 1
ATOM 1355 C CA . PRO A 1 171 ? -3.446 -18.503 9.040 1.00 97.94 171 PRO A CA 1
ATOM 1356 C C . PRO A 1 171 ? -4.266 -19.093 7.889 1.00 97.94 171 PRO A C 1
ATOM 1358 O O . PRO A 1 171 ? -5.437 -18.754 7.692 1.00 97.94 171 PRO A O 1
ATOM 1361 N N . SER A 1 172 ? -3.660 -19.993 7.111 1.00 96.38 172 SER A N 1
ATOM 1362 C CA . SER A 1 172 ? -4.332 -20.705 6.007 1.00 96.38 172 SER A CA 1
ATOM 1363 C C . SER A 1 172 ? -4.887 -19.804 4.885 1.00 96.38 172 SER A C 1
ATOM 1365 O O . SER A 1 172 ? -5.733 -20.232 4.099 1.00 96.38 172 SER A O 1
ATOM 1367 N N . LYS A 1 173 ? -4.399 -18.561 4.758 1.00 96.94 173 LYS A N 1
ATOM 1368 C CA . LYS A 1 173 ? -4.778 -17.622 3.678 1.00 96.94 173 LYS A CA 1
ATOM 1369 C C . LYS A 1 173 ? -3.727 -17.482 2.577 1.00 96.94 173 LYS A C 1
ATOM 1371 O O . LYS A 1 173 ? -3.820 -16.574 1.751 1.00 96.94 173 LYS A O 1
ATOM 1376 N N . SER A 1 174 ? -2.710 -18.347 2.577 1.00 96.81 174 SER A N 1
ATOM 1377 C CA . SER A 1 174 ? -1.620 -18.368 1.585 1.00 96.81 174 SER A CA 1
ATOM 1378 C C . SER A 1 174 ? -0.921 -17.012 1.411 1.00 96.81 174 SER A C 1
ATOM 1380 O O . SER A 1 174 ? -0.501 -16.655 0.311 1.00 96.81 174 SER A O 1
ATOM 1382 N N . GLY A 1 175 ? -0.850 -16.219 2.485 1.00 96.38 175 GLY A N 1
ATOM 1383 C CA . GLY A 1 175 ? -0.264 -14.884 2.449 1.00 96.38 175 GLY A CA 1
ATOM 1384 C C . GLY A 1 175 ? -0.985 -13.924 1.500 1.00 96.38 175 GLY A C 1
ATOM 1385 O O . GLY A 1 175 ? -0.343 -13.042 0.939 1.00 96.38 175 GLY A O 1
ATOM 1386 N N . ALA A 1 176 ? -2.287 -14.081 1.251 1.00 97.19 176 ALA A N 1
ATOM 1387 C CA . ALA A 1 176 ? -3.025 -13.151 0.403 1.00 97.19 176 ALA A CA 1
ATOM 1388 C C . ALA A 1 176 ? -3.070 -11.740 1.019 1.00 97.19 176 ALA A C 1
ATOM 1390 O O . ALA A 1 176 ? -3.284 -11.551 2.213 1.00 97.19 176 ALA A O 1
ATOM 1391 N N . ASP A 1 177 ? -2.874 -10.732 0.171 1.00 95.75 177 ASP A N 1
ATOM 1392 C CA . ASP A 1 177 ? -2.666 -9.331 0.552 1.00 95.75 177 ASP A CA 1
ATOM 1393 C C . ASP A 1 177 ? -3.823 -8.688 1.339 1.00 95.75 177 ASP A C 1
ATOM 1395 O O . ASP A 1 177 ? -3.597 -7.743 2.092 1.00 95.75 177 ASP A O 1
ATOM 1399 N N . ILE A 1 178 ? -5.048 -9.185 1.163 1.00 96.00 178 ILE A N 1
ATOM 1400 C CA . ILE A 1 178 ? -6.248 -8.727 1.885 1.00 96.00 178 ILE A CA 1
ATOM 1401 C C . ILE A 1 178 ? -6.297 -9.226 3.341 1.00 96.00 178 ILE A C 1
ATOM 1403 O O . ILE A 1 178 ? -7.041 -8.690 4.153 1.00 96.00 178 ILE A O 1
ATOM 1407 N N . TRP A 1 179 ? -5.500 -10.248 3.670 1.00 97.00 179 TRP A N 1
ATOM 1408 C CA . TRP A 1 179 ? -5.429 -10.894 4.986 1.00 97.00 179 TRP A CA 1
ATOM 1409 C C . TRP A 1 179 ? -4.151 -10.539 5.754 1.00 97.00 179 TRP A C 1
ATOM 1411 O O . TRP A 1 179 ? -3.795 -11.204 6.725 1.00 97.00 179 TRP A O 1
ATOM 1421 N N . GLU A 1 180 ? -3.423 -9.523 5.296 1.00 97.69 180 GLU A N 1
ATOM 1422 C CA . GLU A 1 180 ? -2.251 -8.993 5.991 1.00 97.69 180 GLU A CA 1
ATOM 1423 C C . GLU A 1 180 ? -2.677 -8.346 7.319 1.00 97.69 180 GLU A C 1
ATOM 1425 O O . GLU A 1 180 ? -3.724 -7.715 7.392 1.00 97.69 180 GLU A O 1
ATOM 1430 N N . ILE A 1 181 ? -1.884 -8.458 8.380 1.00 97.94 181 ILE A N 1
ATOM 1431 C CA . ILE A 1 181 ? -2.092 -7.738 9.641 1.00 97.94 181 ILE A CA 1
ATOM 1432 C C . ILE A 1 181 ? -1.138 -6.545 9.649 1.00 97.94 181 ILE A C 1
ATOM 1434 O O . ILE A 1 181 ? 0.077 -6.717 9.618 1.00 97.94 181 ILE A O 1
ATOM 1438 N N . ARG A 1 182 ? -1.682 -5.323 9.680 1.00 96.75 182 ARG A N 1
ATOM 1439 C CA . ARG A 1 182 ? -0.899 -4.077 9.692 1.00 96.75 182 ARG A CA 1
ATOM 1440 C C . ARG A 1 182 ? -1.616 -2.948 10.458 1.00 96.75 182 ARG A C 1
ATOM 1442 O O . ARG A 1 182 ? -2.848 -2.973 10.501 1.00 96.75 182 ARG A O 1
ATOM 1449 N N . PRO A 1 183 ? -0.890 -1.942 10.983 1.00 96.69 183 PRO A N 1
ATOM 1450 C CA . PRO A 1 183 ? 0.574 -1.903 11.084 1.00 96.69 183 PRO A CA 1
ATOM 1451 C C . PRO A 1 183 ? 1.108 -2.929 12.096 1.00 96.69 183 PRO A C 1
ATOM 1453 O O . PRO A 1 183 ? 0.382 -3.335 13.000 1.00 96.69 183 PRO A O 1
ATOM 1456 N N . ILE A 1 184 ? 2.369 -3.331 11.927 1.00 97.62 184 ILE A N 1
ATOM 1457 C CA . ILE A 1 184 ? 3.131 -4.187 12.851 1.00 97.62 184 ILE A CA 1
ATOM 1458 C C . ILE A 1 184 ? 4.449 -3.491 13.206 1.00 97.62 184 ILE A C 1
ATOM 1460 O O . ILE A 1 184 ? 4.926 -2.626 12.467 1.00 97.62 184 ILE A O 1
ATOM 1464 N N . THR A 1 185 ? 5.060 -3.881 14.318 1.00 97.62 185 THR A N 1
ATOM 1465 C CA . THR A 1 185 ? 6.429 -3.498 14.679 1.00 97.62 185 THR A CA 1
ATOM 1466 C C . THR A 1 185 ? 7.293 -4.747 14.736 1.00 97.62 185 THR A C 1
ATOM 1468 O O . THR A 1 185 ? 6.887 -5.759 15.300 1.00 97.62 185 THR A O 1
ATOM 1471 N N . VAL A 1 186 ? 8.483 -4.691 14.140 1.00 98.19 186 VAL A N 1
ATOM 1472 C CA . VAL A 1 186 ? 9.412 -5.824 14.071 1.00 98.19 186 VAL A CA 1
ATOM 1473 C C . VAL A 1 186 ? 10.742 -5.406 14.678 1.00 98.19 186 VAL A C 1
ATOM 1475 O O . VAL A 1 186 ? 11.283 -4.353 14.349 1.00 98.19 186 VAL A O 1
ATOM 1478 N N . SER A 1 187 ? 11.272 -6.240 15.565 1.00 97.75 187 SER A N 1
ATOM 1479 C CA . SER A 1 187 ? 12.594 -6.071 16.171 1.00 97.75 187 SER A CA 1
ATOM 1480 C C . SER A 1 187 ? 13.377 -7.381 16.099 1.00 97.75 187 SER A C 1
ATOM 1482 O O . SER A 1 187 ? 12.781 -8.456 16.080 1.00 97.75 187 SER A O 1
ATOM 1484 N N . PHE A 1 188 ? 14.710 -7.309 16.043 1.00 97.94 188 PHE A N 1
ATOM 1485 C CA . PHE A 1 188 ? 15.575 -8.483 15.893 1.00 97.94 188 PHE A CA 1
ATOM 1486 C C . PHE A 1 188 ? 16.524 -8.643 17.082 1.00 97.94 188 PHE A C 1
ATOM 1488 O O . PHE A 1 188 ? 17.139 -7.678 17.534 1.00 97.94 188 PHE A O 1
ATOM 1495 N N . GLY A 1 189 ? 16.701 -9.883 17.541 1.00 97.31 189 GLY A N 1
ATOM 1496 C CA . GLY A 1 189 ? 17.694 -10.248 18.549 1.00 97.31 189 GLY A CA 1
ATOM 1497 C C . GLY A 1 189 ? 18.122 -11.707 18.407 1.00 97.31 189 GLY A C 1
ATOM 1498 O O . GLY A 1 189 ? 17.280 -12.591 18.331 1.00 97.31 189 GLY A O 1
ATOM 1499 N N . ALA A 1 190 ? 19.433 -11.968 18.356 1.00 96.25 190 ALA A N 1
ATOM 1500 C CA . ALA A 1 190 ? 20.010 -13.322 18.312 1.00 96.25 190 ALA A CA 1
ATOM 1501 C C . ALA A 1 190 ? 19.406 -14.271 17.241 1.00 96.25 190 ALA A C 1
ATOM 1503 O O . ALA A 1 190 ? 19.254 -15.464 17.487 1.00 96.25 190 ALA A O 1
ATOM 1504 N N . GLY A 1 191 ? 19.062 -13.751 16.054 1.00 96.50 191 GLY A N 1
ATOM 1505 C CA . GLY A 1 191 ? 18.445 -14.539 14.970 1.00 96.50 191 GLY A CA 1
ATOM 1506 C C . GLY A 1 191 ? 16.945 -14.810 15.149 1.00 96.50 191 GLY A C 1
ATOM 1507 O O . GLY A 1 191 ? 16.378 -15.640 14.442 1.00 96.50 191 GLY A O 1
ATOM 1508 N N . VAL A 1 192 ? 16.298 -14.124 16.093 1.00 98.31 192 VAL A N 1
ATOM 1509 C CA . VAL A 1 192 ? 14.853 -14.173 16.328 1.00 98.31 192 VAL A CA 1
ATOM 1510 C C . VAL A 1 192 ? 14.250 -12.814 15.987 1.00 98.31 192 VAL A C 1
ATOM 1512 O O . VAL A 1 192 ? 14.719 -11.780 16.471 1.00 98.31 192 VAL A O 1
ATOM 1515 N N . ALA A 1 193 ? 13.215 -12.820 15.151 1.00 98.44 193 ALA A N 1
ATOM 1516 C CA . ALA A 1 193 ? 12.341 -11.681 14.930 1.00 98.44 193 ALA A CA 1
ATOM 1517 C C . ALA A 1 193 ? 11.223 -11.695 15.980 1.00 98.44 193 ALA A C 1
ATOM 1519 O O . ALA A 1 193 ? 10.488 -12.678 16.093 1.00 98.44 193 ALA A O 1
ATOM 1520 N N . THR A 1 194 ? 11.091 -10.603 16.727 1.00 98.50 194 THR A N 1
ATOM 1521 C CA . THR A 1 194 ? 9.967 -10.340 17.628 1.00 98.50 194 THR A CA 1
ATOM 1522 C C . THR A 1 194 ? 9.043 -9.347 16.947 1.00 98.50 194 THR A C 1
ATOM 1524 O O . THR A 1 194 ? 9.422 -8.196 16.707 1.00 98.50 194 THR A O 1
ATOM 1527 N N . ILE A 1 195 ? 7.840 -9.810 16.629 1.00 98.62 195 ILE A N 1
ATOM 1528 C CA . ILE A 1 195 ? 6.813 -9.060 15.918 1.00 98.62 195 ILE A CA 1
ATOM 1529 C C . ILE A 1 195 ? 5.710 -8.714 16.913 1.00 98.62 195 ILE A C 1
ATOM 1531 O O . ILE A 1 195 ? 5.200 -9.598 17.603 1.00 98.62 195 ILE A O 1
ATOM 1535 N N . THR A 1 196 ? 5.336 -7.442 16.984 1.00 98.44 196 THR A N 1
ATOM 1536 C CA . THR A 1 196 ? 4.258 -6.965 17.849 1.00 98.44 196 THR A CA 1
ATOM 1537 C C . THR A 1 196 ? 3.192 -6.229 17.053 1.00 98.44 196 THR A C 1
ATOM 1539 O O . THR A 1 196 ? 3.469 -5.521 16.081 1.00 98.44 196 THR A O 1
ATOM 1542 N N . PHE A 1 197 ? 1.946 -6.420 17.467 1.00 98.19 197 PHE A N 1
ATOM 1543 C CA . PHE A 1 197 ? 0.769 -5.721 16.963 1.00 98.19 197 PHE A CA 1
ATOM 1544 C C . PHE A 1 197 ? -0.298 -5.689 18.062 1.00 98.19 197 PHE A C 1
ATOM 1546 O O . PHE A 1 197 ? -0.110 -6.243 19.143 1.00 98.19 197 PHE A O 1
ATOM 1553 N N . LYS A 1 198 ? -1.408 -4.994 17.843 1.00 97.81 198 LYS A N 1
ATOM 1554 C CA . LYS A 1 198 ? -2.476 -4.861 18.839 1.00 97.81 198 LYS A CA 1
ATOM 1555 C C . LYS A 1 198 ? -3.515 -5.968 18.702 1.00 97.81 198 LYS A C 1
ATOM 1557 O O . LYS A 1 198 ? -3.876 -6.342 17.596 1.00 97.81 198 LYS A O 1
ATOM 1562 N N . LYS A 1 199 ? -4.070 -6.459 19.810 1.00 97.31 199 LYS A N 1
ATOM 1563 C CA . LYS A 1 199 ? -5.074 -7.540 19.830 1.00 97.31 199 LYS A CA 1
ATOM 1564 C C . LYS A 1 199 ? -6.296 -7.235 18.960 1.00 97.31 199 LYS A C 1
ATOM 1566 O O . LYS A 1 199 ? -6.766 -8.103 18.229 1.00 97.31 199 LYS A O 1
ATOM 1571 N N . TYR A 1 200 ? -6.743 -5.975 18.929 1.00 96.56 200 TYR A N 1
ATOM 1572 C CA . TYR A 1 200 ? -7.859 -5.549 18.072 1.00 96.56 200 TYR A CA 1
ATOM 1573 C C . TYR A 1 200 ? -7.594 -5.723 16.569 1.00 96.56 200 TYR A C 1
ATOM 1575 O O . TYR A 1 200 ? -8.498 -5.567 15.753 1.00 96.56 200 TYR A O 1
ATOM 1583 N N . GLN A 1 201 ? -6.354 -6.037 16.191 1.00 97.44 201 GLN A N 1
ATOM 1584 C CA . GLN A 1 201 ? -5.945 -6.255 14.820 1.00 97.44 201 GLN A CA 1
ATOM 1585 C C . GLN A 1 201 ? -6.125 -7.702 14.337 1.00 97.44 201 GLN A C 1
ATOM 1587 O O . GLN A 1 201 ? -5.997 -7.938 13.133 1.00 97.44 201 GLN A O 1
ATOM 1592 N N . SER A 1 202 ? -6.425 -8.640 15.232 1.00 97.31 202 SER A N 1
ATOM 1593 C CA . SER A 1 202 ? -6.524 -10.069 14.929 1.00 97.31 202 SER A CA 1
ATOM 1594 C C . SER A 1 202 ? -7.831 -10.734 15.403 1.00 97.31 202 SER A C 1
ATOM 1596 O O . SER A 1 202 ? -7.748 -11.802 16.013 1.00 97.31 202 SER A O 1
ATOM 1598 N N . PRO A 1 203 ? -9.030 -10.146 15.204 1.00 96.50 203 PRO A N 1
ATOM 1599 C CA . PRO A 1 203 ? -10.271 -10.869 15.478 1.00 96.50 203 PRO A CA 1
ATOM 1600 C C . PRO A 1 203 ? -10.441 -12.061 14.523 1.00 96.50 203 PRO A C 1
ATOM 1602 O O . PRO A 1 203 ? -9.908 -12.063 13.414 1.00 96.50 203 PRO A O 1
ATOM 1605 N N . LEU A 1 204 ? -11.200 -13.079 14.929 1.00 96.06 204 LEU A N 1
ATOM 1606 C CA . LEU A 1 204 ? -11.519 -14.204 14.048 1.00 96.06 204 LEU A CA 1
ATOM 1607 C C . LEU A 1 204 ? -12.336 -13.745 12.830 1.00 96.06 204 LEU A C 1
ATOM 1609 O O . LEU A 1 204 ? -13.307 -13.003 12.968 1.00 96.06 204 LEU A O 1
ATOM 1613 N N . GLU A 1 205 ? -11.995 -14.256 11.645 1.00 94.12 205 GLU A N 1
ATOM 1614 C CA . GLU A 1 205 ? -12.664 -13.932 10.371 1.00 94.12 205 GLU A CA 1
ATOM 1615 C C . GLU A 1 205 ? -14.186 -14.095 10.442 1.00 94.12 205 GLU A C 1
ATOM 1617 O O . GLU A 1 205 ? -14.922 -13.208 10.014 1.00 94.12 205 GLU A O 1
ATOM 1622 N N . VAL A 1 206 ? -14.658 -15.197 11.032 1.00 92.88 206 VAL A N 1
ATOM 1623 C CA . VAL A 1 206 ? -16.094 -15.482 11.170 1.00 92.88 206 VAL A CA 1
ATOM 1624 C C . VAL A 1 206 ? -16.824 -14.375 11.936 1.00 92.88 206 VAL A C 1
ATOM 1626 O O . VAL A 1 206 ? -17.917 -13.969 11.551 1.00 92.88 206 VAL A O 1
ATOM 1629 N N . LEU A 1 207 ? -16.194 -13.808 12.969 1.00 92.44 207 LEU A N 1
ATOM 1630 C CA . LEU A 1 207 ? -16.786 -12.744 13.779 1.00 92.44 207 LEU A CA 1
ATOM 1631 C C . LEU A 1 207 ? -16.808 -11.400 13.039 1.00 92.44 207 LEU A C 1
ATOM 1633 O O . LEU A 1 207 ? -17.713 -10.596 13.260 1.00 92.44 207 LEU A O 1
ATOM 1637 N N . ILE A 1 208 ? -15.839 -11.169 12.148 1.00 90.25 208 ILE A N 1
ATOM 1638 C CA . ILE A 1 208 ? -15.760 -9.973 11.299 1.00 90.25 208 ILE A CA 1
ATOM 1639 C C . ILE A 1 208 ? -16.833 -10.009 10.200 1.00 90.25 208 ILE A C 1
ATOM 1641 O O . ILE A 1 208 ? -17.517 -9.009 9.968 1.00 90.25 208 ILE A O 1
ATOM 1645 N N . GLU A 1 209 ? -16.952 -11.140 9.502 1.00 89.31 209 GLU A N 1
ATOM 1646 C CA . GLU A 1 209 ? -17.790 -11.282 8.304 1.00 89.31 209 GLU A CA 1
ATOM 1647 C C . GLU A 1 209 ? -19.263 -11.527 8.640 1.00 89.31 209 GLU A C 1
ATOM 1649 O O . GLU A 1 209 ? -20.149 -10.866 8.092 1.00 89.31 209 GLU A O 1
ATOM 1654 N N . GLU A 1 210 ? -19.549 -12.450 9.558 1.00 81.00 210 GLU A N 1
ATOM 1655 C CA . GLU A 1 210 ? -20.932 -12.839 9.848 1.00 81.00 210 GLU A CA 1
ATOM 1656 C C . GLU A 1 210 ? -21.612 -11.874 10.826 1.00 81.00 210 GLU A C 1
ATOM 1658 O O . GLU A 1 210 ? -22.842 -11.812 10.848 1.00 81.00 210 GLU A O 1
ATOM 1663 N N . LEU A 1 211 ? -20.823 -11.070 11.561 1.00 65.44 211 LEU A N 1
ATOM 1664 C CA . LEU A 1 211 ? -21.236 -10.341 12.762 1.00 65.44 211 LEU A CA 1
ATOM 1665 C C . LEU A 1 211 ? -22.045 -11.274 13.667 1.00 65.44 211 LEU A C 1
ATOM 1667 O O . LEU A 1 211 ? -23.261 -11.396 13.509 1.00 65.44 211 LEU A O 1
ATOM 1671 N N . ALA A 1 212 ? -21.365 -11.933 14.606 1.00 56.06 212 ALA A N 1
ATOM 1672 C CA . ALA A 1 212 ? -21.994 -12.883 15.515 1.00 56.06 212 ALA A CA 1
ATOM 1673 C C . ALA A 1 212 ? -23.305 -12.329 16.099 1.00 56.06 212 ALA A C 1
ATOM 1675 O O . ALA A 1 212 ? -23.370 -11.181 16.556 1.00 56.06 212 ALA A O 1
ATOM 1676 N N . ASP A 1 213 ? -24.353 -13.154 16.076 1.00 54.19 213 ASP A N 1
ATOM 1677 C CA . ASP A 1 213 ? -25.593 -12.882 16.791 1.00 54.19 213 ASP A CA 1
ATOM 1678 C C . ASP A 1 213 ? -25.274 -12.855 18.291 1.00 54.19 213 ASP A C 1
ATOM 1680 O O . ASP A 1 213 ? -25.279 -13.890 18.953 1.00 54.19 213 ASP A O 1
ATOM 1684 N N . SER A 1 214 ? -24.962 -11.677 18.839 1.00 50.19 214 SER A N 1
ATOM 1685 C CA . SER A 1 214 ? -24.939 -11.506 20.290 1.00 50.19 214 SER A CA 1
ATOM 1686 C C . SER A 1 214 ? -26.387 -11.617 20.785 1.00 50.19 214 SER A C 1
ATOM 1688 O O . SER A 1 214 ? -27.224 -10.782 20.411 1.00 50.19 214 SER A O 1
ATOM 1690 N N . PRO A 1 215 ? -26.742 -12.650 21.570 1.00 44.31 215 PRO A N 1
ATOM 1691 C CA . PRO A 1 215 ? -28.103 -12.820 22.043 1.00 44.31 215 PRO A CA 1
ATOM 1692 C C . PRO A 1 215 ? -28.373 -11.794 23.150 1.00 44.31 215 PRO A C 1
ATOM 1694 O O . PRO A 1 215 ? -27.995 -12.011 24.295 1.00 44.31 215 PRO A O 1
ATOM 1697 N N . GLY A 1 216 ? -29.047 -10.684 22.829 1.00 51.06 216 GLY A N 1
ATOM 1698 C CA . GLY A 1 216 ? -29.678 -9.841 23.856 1.00 51.06 216 GLY A CA 1
ATOM 1699 C C . GLY A 1 216 ? -29.765 -8.342 23.580 1.00 51.06 216 GLY A C 1
ATOM 1700 O O . GLY A 1 216 ? -30.801 -7.759 23.883 1.00 51.06 216 GLY A O 1
ATOM 1701 N N . ASP A 1 217 ? -28.753 -7.723 22.962 1.00 53.16 217 ASP A N 1
ATOM 1702 C CA . ASP A 1 217 ? -28.575 -6.259 23.079 1.00 53.16 217 ASP A CA 1
ATOM 1703 C C . ASP A 1 217 ? -28.683 -5.456 21.773 1.00 53.16 217 ASP A C 1
ATOM 1705 O O . ASP A 1 217 ? -28.370 -4.267 21.733 1.00 53.16 217 ASP A O 1
ATOM 1709 N N . GLY A 1 218 ? -29.157 -6.064 20.684 1.00 60.38 218 GLY A N 1
ATOM 1710 C CA . GLY A 1 218 ? -29.456 -5.349 19.432 1.00 60.38 218 GLY A CA 1
ATOM 1711 C C . GLY A 1 218 ? -28.240 -4.774 18.685 1.00 60.38 218 GLY A C 1
ATOM 1712 O O . GLY A 1 218 ? -28.390 -4.358 17.538 1.00 60.38 218 GLY A O 1
ATOM 1713 N N . TYR A 1 219 ? -27.041 -4.810 19.275 1.00 64.06 219 TYR A N 1
ATOM 1714 C CA . TYR A 1 219 ? -25.771 -4.440 18.652 1.00 64.06 219 TYR A CA 1
ATOM 1715 C C . TYR A 1 219 ? -24.833 -5.648 18.592 1.00 64.06 219 TYR A C 1
ATOM 1717 O O . TYR A 1 219 ? -24.564 -6.302 19.598 1.00 64.06 219 TYR A O 1
ATOM 1725 N N . ARG A 1 220 ? -24.341 -5.948 17.387 1.00 78.81 220 ARG A N 1
ATOM 1726 C CA . ARG A 1 220 ? -23.436 -7.070 17.117 1.00 78.81 220 ARG A CA 1
ATOM 1727 C C . ARG A 1 220 ? -21.996 -6.611 17.324 1.00 78.81 220 ARG A C 1
ATOM 1729 O O . ARG A 1 220 ? -21.441 -5.917 16.475 1.00 78.81 220 ARG A O 1
ATOM 1736 N N . ALA A 1 221 ? -21.438 -6.956 18.478 1.00 88.44 221 ALA A N 1
ATOM 1737 C CA . ALA A 1 221 ? -20.109 -6.560 18.914 1.00 88.44 221 ALA A CA 1
ATOM 1738 C C . ALA A 1 221 ? -19.225 -7.779 19.164 1.00 88.44 221 ALA A C 1
ATOM 1740 O O . ALA A 1 221 ? -19.704 -8.781 19.692 1.00 88.44 221 ALA A O 1
ATOM 1741 N N . ILE A 1 222 ? -17.938 -7.682 18.835 1.00 92.12 222 ILE A N 1
ATOM 1742 C CA . ILE A 1 222 ? -16.947 -8.676 19.244 1.00 92.12 222 ILE A CA 1
ATOM 1743 C C . ILE A 1 222 ? -16.563 -8.375 20.693 1.00 92.12 222 ILE A C 1
ATOM 1745 O O . ILE A 1 222 ? -16.105 -7.273 20.996 1.00 92.12 222 ILE A O 1
ATOM 1749 N N . ASP A 1 223 ? -16.747 -9.346 21.585 1.00 92.88 223 ASP A N 1
ATOM 1750 C CA . ASP A 1 223 ? -16.293 -9.224 22.969 1.00 92.88 223 ASP A CA 1
ATOM 1751 C C . ASP A 1 223 ? -14.763 -9.335 23.015 1.00 92.88 223 ASP A C 1
ATOM 1753 O O . ASP A 1 223 ? -14.185 -10.383 22.711 1.00 92.88 223 ASP A O 1
ATOM 1757 N N . GLY A 1 224 ? -14.107 -8.227 23.344 1.00 94.56 224 GLY A N 1
ATOM 1758 C CA . GLY A 1 224 ? -12.661 -8.114 23.429 1.00 94.56 224 GLY A CA 1
ATOM 1759 C C . GLY A 1 224 ? -12.064 -8.764 24.672 1.00 94.56 224 GLY A C 1
ATOM 1760 O O . GLY A 1 224 ? -10.879 -9.106 24.655 1.00 94.56 224 GLY A O 1
ATOM 1761 N N . ASP A 1 225 ? -12.865 -8.998 25.714 1.00 94.56 225 ASP A N 1
ATOM 1762 C CA . ASP A 1 225 ? -12.412 -9.635 26.955 1.00 94.56 225 ASP A CA 1
ATOM 1763 C C . ASP A 1 225 ? -12.326 -11.167 26.822 1.00 94.56 225 ASP A C 1
ATOM 1765 O O . ASP A 1 225 ? -11.751 -11.843 27.675 1.00 94.56 225 ASP A O 1
ATOM 1769 N N . VAL A 1 226 ? -12.851 -11.727 25.727 1.00 94.12 226 VAL A N 1
ATOM 1770 C CA . VAL A 1 226 ? -12.830 -13.163 25.430 1.00 94.12 226 VAL A CA 1
ATOM 1771 C C . VAL A 1 226 ? -11.722 -13.478 24.423 1.00 94.12 226 VAL A C 1
ATOM 1773 O O . VAL A 1 226 ? -11.860 -13.239 23.225 1.00 94.12 226 VAL A O 1
ATOM 1776 N N . ASP A 1 227 ? -10.618 -14.064 24.892 1.00 93.50 227 ASP A N 1
ATOM 1777 C CA . ASP A 1 227 ? -9.442 -14.369 24.057 1.00 93.50 227 ASP A CA 1
ATOM 1778 C C . ASP A 1 227 ? -9.749 -15.298 22.872 1.00 93.50 227 ASP A C 1
ATOM 1780 O O . ASP A 1 227 ? -9.158 -15.146 21.806 1.00 93.50 227 ASP A O 1
ATOM 1784 N N . THR A 1 228 ? -10.726 -16.203 23.001 1.00 95.50 228 THR A N 1
ATOM 1785 C CA . THR A 1 228 ? -11.130 -17.111 21.911 1.00 95.50 228 THR A CA 1
ATOM 1786 C C . THR A 1 228 ? -11.809 -16.405 20.735 1.00 95.50 228 THR A C 1
ATOM 1788 O O . THR A 1 228 ? -12.087 -17.052 19.733 1.00 95.50 228 THR A O 1
ATOM 1791 N N . ASN A 1 229 ? -12.095 -15.103 20.837 1.00 95.81 229 ASN A N 1
ATOM 1792 C CA . ASN A 1 229 ? -12.593 -14.291 19.722 1.00 95.81 229 ASN A CA 1
ATOM 1793 C C . ASN A 1 229 ? -11.471 -13.771 18.807 1.00 95.81 229 ASN A C 1
ATOM 1795 O O . ASN A 1 229 ? -11.747 -13.093 17.812 1.00 95.81 229 ASN A O 1
ATOM 1799 N N . PHE A 1 230 ? -10.214 -14.080 19.127 1.00 97.56 230 PHE A N 1
ATOM 1800 C CA . PHE A 1 230 ? -9.032 -13.617 18.414 1.00 97.56 230 PHE A CA 1
ATOM 1801 C C . PHE A 1 230 ? -8.184 -14.792 17.918 1.00 97.56 230 PHE A C 1
ATOM 1803 O O . PHE A 1 230 ? -8.351 -15.928 18.356 1.00 97.56 230 PHE A O 1
ATOM 1810 N N . LEU A 1 231 ? -7.295 -14.514 16.965 1.00 98.00 231 LEU A N 1
ATOM 1811 C CA . LEU A 1 231 ? -6.371 -15.502 16.412 1.00 98.00 231 LEU A CA 1
ATOM 1812 C C . LEU A 1 231 ? -5.364 -15.980 17.469 1.00 98.00 231 LEU A C 1
ATOM 1814 O O . LEU A 1 231 ? -4.573 -15.198 17.981 1.00 98.00 231 LEU A O 1
ATOM 1818 N N . ASP A 1 232 ? -5.324 -17.282 17.725 1.00 98.19 232 ASP A N 1
ATOM 1819 C CA . ASP A 1 232 ? -4.288 -17.917 18.550 1.00 98.19 232 ASP A CA 1
ATOM 1820 C C . ASP A 1 232 ? -2.970 -18.144 17.787 1.00 98.19 232 ASP A C 1
ATOM 1822 O O . ASP A 1 232 ? -1.908 -18.326 18.387 1.00 98.19 232 ASP A O 1
ATOM 1826 N N . THR A 1 233 ? -3.037 -18.115 16.457 1.00 98.38 233 THR A N 1
ATOM 1827 C CA . THR A 1 233 ? -1.950 -18.416 15.530 1.00 98.38 233 THR A CA 1
ATOM 1828 C C . THR A 1 233 ? -1.991 -17.490 14.315 1.00 98.38 233 THR A C 1
ATOM 1830 O O . THR A 1 233 ? -3.051 -17.033 13.883 1.00 98.38 233 THR A O 1
ATOM 1833 N N . VAL A 1 234 ? -0.821 -17.188 13.751 1.00 98.56 234 VAL A N 1
ATOM 1834 C CA . VAL A 1 234 ? -0.668 -16.388 12.525 1.00 98.56 234 VAL A CA 1
ATOM 1835 C C . VAL A 1 234 ? 0.403 -16.977 11.616 1.00 98.56 234 VAL A C 1
ATOM 1837 O O . VAL A 1 234 ? 1.335 -17.627 12.085 1.00 98.56 234 VAL A O 1
ATOM 1840 N N . ASP A 1 235 ? 0.324 -16.682 10.321 1.00 98.69 235 ASP A N 1
ATOM 1841 C CA . ASP A 1 235 ? 1.391 -17.028 9.385 1.00 98.69 235 ASP A CA 1
ATOM 1842 C C . ASP A 1 235 ? 2.347 -15.846 9.207 1.00 98.69 235 ASP A C 1
ATOM 1844 O O . ASP A 1 235 ? 1.932 -14.718 8.925 1.00 98.69 235 ASP A O 1
ATOM 1848 N N . VAL A 1 236 ? 3.649 -16.103 9.310 1.00 98.62 236 VAL A N 1
ATOM 1849 C CA . VAL A 1 236 ? 4.695 -15.099 9.101 1.00 98.62 236 VAL A CA 1
ATOM 1850 C C . VAL A 1 236 ? 5.363 -15.339 7.753 1.00 98.62 236 VAL A C 1
ATOM 1852 O O . VAL A 1 236 ? 5.930 -16.402 7.496 1.00 98.62 236 VAL A O 1
ATOM 1855 N N . TYR A 1 237 ? 5.313 -14.331 6.885 1.00 98.69 237 TYR A N 1
ATOM 1856 C CA . TYR A 1 237 ? 5.886 -14.367 5.541 1.00 98.69 237 TYR A CA 1
ATOM 1857 C C . TYR A 1 237 ? 7.000 -13.334 5.391 1.00 98.69 237 TYR A C 1
ATOM 1859 O O . TYR A 1 237 ? 6.955 -12.241 5.957 1.00 98.69 237 TYR A O 1
ATOM 1867 N N . ARG A 1 238 ? 7.965 -13.669 4.537 1.00 98.44 238 ARG A N 1
ATOM 1868 C CA . ARG A 1 238 ? 8.867 -12.710 3.913 1.00 98.44 238 ARG A CA 1
ATOM 1869 C C . ARG A 1 238 ? 8.167 -12.124 2.692 1.00 98.44 238 ARG A C 1
ATOM 1871 O O . ARG A 1 238 ? 7.811 -12.888 1.799 1.00 98.44 238 ARG A O 1
ATOM 1878 N N . VAL A 1 239 ? 8.009 -10.809 2.621 1.00 98.25 239 VAL A N 1
ATOM 1879 C CA . VAL A 1 239 ? 7.550 -10.067 1.440 1.00 98.25 239 VAL A CA 1
ATOM 1880 C C . VAL A 1 239 ? 8.739 -9.294 0.893 1.00 98.25 239 VAL A C 1
ATOM 1882 O O . VAL A 1 239 ? 9.248 -8.390 1.544 1.00 98.25 239 VAL A O 1
ATOM 1885 N N . TYR A 1 240 ? 9.198 -9.655 -0.297 1.00 97.88 240 TYR A N 1
ATOM 1886 C CA . TYR A 1 240 ? 10.426 -9.108 -0.865 1.00 97.88 240 TYR A CA 1
ATOM 1887 C C . TYR A 1 240 ? 10.271 -8.867 -2.365 1.00 97.88 240 TYR A C 1
ATOM 1889 O O . TYR A 1 240 ? 9.293 -9.281 -2.993 1.00 97.88 240 TYR A O 1
ATOM 1897 N N . ASN A 1 241 ? 11.234 -8.155 -2.936 1.00 97.81 241 ASN A N 1
ATOM 1898 C CA . ASN A 1 241 ? 11.346 -7.987 -4.373 1.00 97.81 241 ASN A CA 1
ATOM 1899 C C . ASN A 1 241 ? 12.136 -9.164 -4.962 1.00 97.81 241 ASN A C 1
ATOM 1901 O O . ASN A 1 241 ? 13.280 -9.378 -4.575 1.00 97.81 241 ASN A O 1
ATOM 1905 N N . ASP A 1 242 ? 11.536 -9.929 -5.873 1.00 97.69 242 ASP A N 1
ATOM 1906 C CA . ASP A 1 242 ? 12.195 -11.014 -6.607 1.00 97.69 242 ASP A CA 1
ATOM 1907 C C . ASP A 1 242 ? 12.873 -10.444 -7.868 1.00 97.69 242 ASP A C 1
ATOM 1909 O O . ASP A 1 242 ? 12.184 -10.161 -8.860 1.00 97.69 242 ASP A O 1
ATOM 1913 N N . PRO A 1 243 ? 14.212 -10.249 -7.851 1.00 97.38 243 PRO A N 1
ATOM 1914 C CA . PRO A 1 243 ? 14.943 -9.639 -8.959 1.00 97.38 243 PRO A CA 1
ATOM 1915 C C . PRO A 1 243 ? 14.981 -10.542 -10.195 1.00 97.38 243 PRO A C 1
ATOM 1917 O O . PRO A 1 243 ? 15.030 -10.018 -11.299 1.00 97.38 243 PRO A O 1
ATOM 1920 N N . SER A 1 244 ? 14.885 -11.862 -10.013 1.00 97.31 244 SER A N 1
ATOM 1921 C CA . SER A 1 244 ? 14.002 -12.740 -10.780 1.00 97.31 244 SER A CA 1
ATOM 1922 C C . SER A 1 244 ? 13.516 -12.296 -12.152 1.00 97.31 244 SER A C 1
ATOM 1924 O O . SER A 1 244 ? 13.959 -12.705 -13.227 1.00 97.31 244 SER A O 1
ATOM 1926 N N . GLN A 1 245 ? 12.482 -11.470 -12.049 1.00 94.81 245 GLN A N 1
ATOM 1927 C CA . GLN A 1 245 ? 11.586 -11.094 -13.117 1.00 94.81 245 GLN A CA 1
ATOM 1928 C C . GLN A 1 245 ? 11.442 -9.577 -13.089 1.00 94.81 245 GLN A C 1
ATOM 1930 O O . GLN A 1 245 ? 10.508 -9.041 -12.502 1.00 94.81 245 GLN A O 1
ATOM 1935 N N . GLN A 1 246 ? 12.408 -8.877 -13.684 1.00 97.75 246 GLN A N 1
ATOM 1936 C CA . GLN A 1 246 ? 12.341 -7.417 -13.802 1.00 97.75 246 GLN A CA 1
ATOM 1937 C C . GLN A 1 246 ? 11.545 -6.999 -15.029 1.00 97.75 246 GLN A C 1
ATOM 1939 O O . GLN A 1 246 ? 10.744 -6.075 -14.959 1.00 97.75 246 GLN A O 1
ATOM 1944 N N . LEU A 1 247 ? 11.782 -7.653 -16.167 1.00 97.62 247 LEU A N 1
ATOM 1945 C CA . LEU A 1 247 ? 11.054 -7.372 -17.394 1.00 97.62 247 LEU A CA 1
ATOM 1946 C C . LEU A 1 247 ? 10.984 -8.571 -18.333 1.00 97.62 247 LEU A C 1
ATOM 1948 O O . LEU A 1 247 ? 11.810 -9.488 -18.273 1.00 97.62 247 LEU A O 1
ATOM 1952 N N . VAL A 1 248 ? 10.010 -8.506 -19.233 1.00 97.69 248 VAL A N 1
ATOM 1953 C CA . VAL A 1 248 ? 9.792 -9.435 -20.335 1.00 97.69 248 VAL A CA 1
ATOM 1954 C C . VAL A 1 248 ? 9.629 -8.615 -21.606 1.00 97.69 248 VAL A C 1
ATOM 1956 O O . VAL A 1 248 ? 8.762 -7.752 -21.713 1.00 97.69 248 VAL A O 1
ATOM 1959 N N . PHE A 1 249 ? 10.489 -8.872 -22.578 1.00 96.38 249 PHE A N 1
ATOM 1960 C CA . PHE A 1 249 ? 10.366 -8.353 -23.927 1.00 96.38 249 PHE A CA 1
ATOM 1961 C C . PHE A 1 249 ? 9.375 -9.195 -24.711 1.00 96.38 249 PHE A C 1
ATOM 1963 O O . PHE A 1 249 ? 9.460 -10.420 -24.678 1.00 96.38 249 PHE A O 1
ATOM 1970 N N . LEU A 1 250 ? 8.489 -8.538 -25.449 1.00 94.62 250 LEU A N 1
ATOM 1971 C CA . LEU A 1 250 ? 7.536 -9.182 -26.341 1.00 94.62 250 LEU A CA 1
ATOM 1972 C C . LEU A 1 250 ? 7.848 -8.772 -27.776 1.00 94.62 250 LEU A C 1
ATOM 1974 O O . LEU A 1 250 ? 7.937 -7.582 -28.085 1.00 94.62 250 LEU A O 1
ATOM 1978 N N . THR A 1 251 ? 8.013 -9.769 -28.638 1.00 90.88 251 THR A N 1
ATOM 1979 C CA . THR A 1 251 ? 8.220 -9.580 -30.077 1.00 90.88 251 THR A CA 1
ATOM 1980 C C . THR A 1 251 ? 7.090 -10.269 -30.826 1.00 90.88 251 THR A C 1
ATOM 1982 O O . THR A 1 251 ? 6.763 -11.422 -30.523 1.00 90.88 251 THR A O 1
ATOM 1985 N N . GLU A 1 252 ? 6.484 -9.573 -31.783 1.00 87.62 252 GLU A N 1
ATOM 1986 C CA . GLU A 1 252 ? 5.517 -10.164 -32.704 1.00 87.62 252 GLU A CA 1
ATOM 1987 C C . GLU A 1 252 ? 6.172 -11.292 -33.519 1.00 87.62 252 GLU A C 1
ATOM 1989 O O . GLU A 1 252 ? 7.393 -11.324 -33.700 1.00 87.62 252 GLU A O 1
ATOM 1994 N N . ASP A 1 253 ? 5.372 -12.264 -33.969 1.00 76.50 253 ASP A N 1
ATOM 1995 C CA . ASP A 1 253 ? 5.892 -13.449 -34.657 1.00 76.50 253 ASP A CA 1
ATOM 1996 C C . ASP A 1 253 ? 6.689 -13.046 -35.905 1.00 76.50 253 ASP A C 1
ATOM 1998 O O . ASP A 1 253 ? 6.142 -12.566 -36.902 1.00 76.50 253 ASP A O 1
ATOM 2002 N N . TYR A 1 254 ? 8.002 -13.260 -35.848 1.00 70.38 254 TYR A N 1
ATOM 2003 C CA . TYR A 1 254 ? 8.896 -13.084 -36.978 1.00 70.38 254 TYR A CA 1
ATOM 2004 C C . TYR A 1 254 ? 9.222 -14.454 -37.573 1.00 70.38 254 TYR A C 1
ATOM 2006 O O . TYR A 1 254 ? 10.232 -15.088 -37.262 1.00 70.38 254 TYR A O 1
ATOM 2014 N N . CYS A 1 255 ? 8.347 -14.925 -38.461 1.00 68.50 255 CYS A N 1
ATOM 2015 C CA . CYS A 1 255 ? 8.596 -16.143 -39.218 1.00 68.50 255 CYS A CA 1
ATOM 2016 C C . CYS A 1 255 ? 9.584 -15.845 -40.359 1.00 68.50 255 CYS A C 1
ATOM 2018 O O . CYS A 1 255 ? 9.203 -15.366 -41.427 1.00 68.50 255 CYS A O 1
ATOM 2020 N N . VAL A 1 256 ? 10.872 -16.140 -40.147 1.00 65.19 256 VAL A N 1
ATOM 2021 C CA . VAL A 1 256 ? 11.935 -15.898 -41.150 1.00 65.19 256 VAL A CA 1
ATOM 2022 C C . VAL A 1 256 ? 11.771 -16.772 -42.405 1.00 65.19 256 VAL A C 1
ATOM 2024 O O . VAL A 1 256 ? 12.355 -16.490 -43.450 1.00 65.19 256 VAL A O 1
ATOM 2027 N N . SER A 1 257 ? 10.962 -17.834 -42.334 1.00 58.59 257 SER A N 1
ATOM 2028 C CA . SER A 1 257 ? 10.675 -18.718 -43.462 1.00 58.59 257 SER A CA 1
ATOM 2029 C C . SER A 1 257 ? 9.182 -19.030 -43.553 1.00 58.59 257 SER A C 1
ATOM 2031 O O . SER A 1 257 ? 8.695 -19.956 -42.901 1.00 58.59 257 SER A O 1
ATOM 2033 N N . CYS A 1 258 ? 8.465 -18.313 -44.421 1.00 45.03 258 CYS A N 1
ATOM 2034 C CA . CYS A 1 258 ? 7.136 -18.713 -44.884 1.00 45.03 258 CYS A CA 1
ATOM 2035 C C . CYS A 1 258 ? 7.234 -20.080 -45.592 1.00 45.03 258 CYS A C 1
ATOM 2037 O O . CYS A 1 258 ? 7.495 -20.134 -46.792 1.00 45.03 258 CYS A O 1
ATOM 2039 N N . GLY A 1 259 ? 7.091 -21.190 -44.858 1.00 51.06 259 GLY A N 1
ATOM 2040 C CA . GLY A 1 259 ? 7.128 -22.539 -45.443 1.00 51.06 259 GLY A CA 1
ATOM 2041 C C . GLY A 1 259 ? 7.569 -23.700 -44.542 1.00 51.06 259 GLY A C 1
ATOM 2042 O O . GLY A 1 259 ? 7.524 -24.838 -45.000 1.00 51.06 259 GLY A O 1
ATOM 2043 N N . GLY A 1 260 ? 7.986 -23.461 -43.293 1.00 56.03 260 GLY A N 1
ATOM 2044 C CA . GLY A 1 260 ? 8.320 -24.525 -42.334 1.00 56.03 260 GLY A CA 1
ATOM 2045 C C . GLY A 1 260 ? 7.215 -24.765 -41.299 1.00 56.03 260 GLY A C 1
ATOM 2046 O O . GLY A 1 260 ? 6.581 -23.821 -40.837 1.00 56.03 260 GLY A O 1
ATOM 2047 N N . THR A 1 261 ? 7.010 -26.017 -40.888 1.00 56.34 261 THR A N 1
ATOM 2048 C CA . THR A 1 261 ? 6.032 -26.490 -39.879 1.00 56.34 261 THR A CA 1
ATOM 2049 C C . THR A 1 261 ? 6.353 -26.067 -38.428 1.00 56.34 261 THR A C 1
ATOM 2051 O O . THR A 1 261 ? 6.123 -26.832 -37.496 1.00 56.34 261 THR A O 1
ATOM 2054 N N . GLY A 1 262 ? 6.924 -24.876 -38.213 1.00 61.66 262 GLY A N 1
ATOM 2055 C CA . GLY A 1 262 ? 7.549 -24.504 -36.934 1.00 61.66 262 GLY A CA 1
ATOM 2056 C C . GLY A 1 262 ? 7.041 -23.236 -36.245 1.00 61.66 262 GLY A C 1
ATOM 2057 O O . GLY A 1 262 ? 7.141 -23.157 -35.025 1.00 61.66 262 GLY A O 1
ATOM 2058 N N . CYS A 1 263 ? 6.486 -22.260 -36.969 1.00 67.88 263 CYS A N 1
ATOM 2059 C CA . CYS A 1 263 ? 5.967 -21.038 -36.344 1.00 67.88 263 CYS A CA 1
ATOM 2060 C C . CYS A 1 263 ? 4.468 -21.192 -36.107 1.00 67.88 263 CYS A C 1
ATOM 2062 O O . CYS A 1 263 ? 3.692 -21.406 -37.041 1.00 67.88 263 CYS A O 1
ATOM 2064 N N . THR A 1 264 ? 4.064 -21.128 -34.841 1.00 72.19 264 THR A N 1
ATOM 2065 C CA . THR A 1 264 ? 2.643 -21.102 -34.503 1.00 72.19 264 THR A CA 1
ATOM 2066 C C . THR A 1 264 ? 2.145 -19.694 -34.781 1.00 72.19 264 THR A C 1
ATOM 2068 O O . THR A 1 264 ? 2.502 -18.768 -34.060 1.00 72.19 264 THR A O 1
ATOM 2071 N N . ALA A 1 265 ? 1.349 -19.541 -35.840 1.00 76.38 265 ALA A N 1
ATOM 2072 C CA . ALA A 1 265 ? 0.766 -18.255 -36.192 1.00 76.38 265 ALA A CA 1
ATOM 2073 C C . ALA A 1 265 ? 0.050 -17.629 -34.983 1.00 76.38 265 ALA A C 1
ATOM 2075 O O . ALA A 1 265 ? -0.611 -18.332 -34.217 1.00 76.38 265 ALA A O 1
ATOM 2076 N N . CYS A 1 266 ? 0.162 -16.305 -34.854 1.00 80.12 266 CYS A N 1
ATOM 2077 C CA . CYS A 1 266 ? -0.435 -15.510 -33.776 1.00 80.12 266 CYS A CA 1
ATOM 2078 C C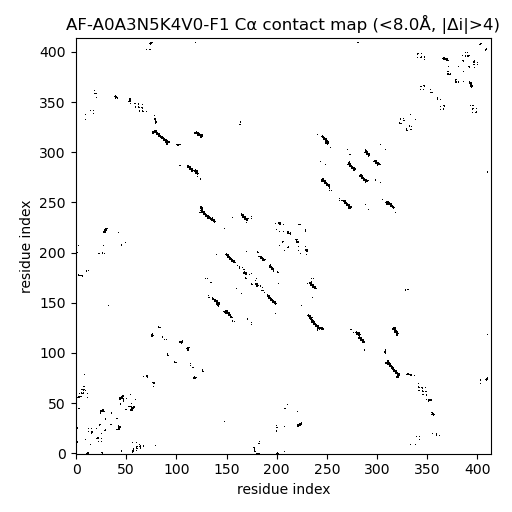 . CYS A 1 266 ? 0.149 -15.748 -32.368 1.00 80.12 266 CYS A C 1
ATOM 2080 O O . CYS A 1 266 ? -0.488 -15.354 -31.394 1.00 80.12 266 CYS A O 1
ATOM 2082 N N . ASN A 1 267 ? 1.358 -16.312 -32.247 1.00 83.12 267 ASN A N 1
ATOM 2083 C CA . ASN A 1 267 ? 2.085 -16.367 -30.975 1.00 83.12 267 ASN A CA 1
ATOM 2084 C C . ASN A 1 267 ? 3.244 -15.363 -30.952 1.00 83.12 267 ASN A C 1
ATOM 2086 O O . ASN A 1 267 ? 4.122 -15.401 -31.807 1.00 83.12 267 ASN A O 1
ATOM 2090 N N . GLY A 1 268 ? 3.268 -14.486 -29.946 1.00 84.06 268 GLY A N 1
ATOM 2091 C CA . GLY A 1 268 ? 4.434 -13.645 -29.668 1.00 84.06 268 GLY A CA 1
ATOM 2092 C C . GLY A 1 268 ? 5.556 -14.436 -28.992 1.00 84.06 268 GLY A C 1
ATOM 2093 O O . GLY A 1 268 ? 5.299 -15.409 -28.280 1.00 84.06 268 GLY A O 1
ATOM 2094 N N . TYR A 1 269 ? 6.802 -14.001 -29.184 1.00 89.94 269 TYR A N 1
ATOM 2095 C CA . TYR A 1 269 ? 7.953 -14.516 -28.439 1.00 89.94 269 TYR A CA 1
ATOM 2096 C C . TYR A 1 269 ? 8.223 -13.633 -27.224 1.00 89.94 269 TYR A C 1
ATOM 2098 O O . TYR A 1 269 ? 8.282 -12.408 -27.343 1.00 89.94 269 TYR A O 1
ATOM 2106 N N . SER A 1 270 ? 8.425 -14.269 -26.071 1.00 94.38 270 SER A N 1
ATOM 2107 C CA . SER A 1 270 ? 8.809 -13.605 -24.828 1.00 94.38 270 SER A CA 1
ATOM 2108 C C . SER A 1 270 ? 10.267 -13.902 -24.476 1.00 94.38 270 SER A C 1
ATOM 2110 O O . SER A 1 270 ? 10.648 -15.070 -24.393 1.00 94.38 270 SER A O 1
ATOM 2112 N N . GLU A 1 271 ? 11.067 -12.872 -24.208 1.00 95.19 271 GLU A N 1
ATOM 2113 C CA . GLU A 1 271 ? 12.446 -13.006 -23.712 1.00 95.19 271 GLU A CA 1
ATOM 2114 C C . GLU A 1 271 ? 12.619 -12.200 -22.419 1.00 95.19 271 GLU A C 1
ATOM 2116 O O . GLU A 1 271 ? 12.129 -11.079 -22.310 1.00 95.19 271 GLU A O 1
ATOM 2121 N N . THR A 1 272 ? 13.327 -12.735 -21.425 1.00 97.19 272 THR A N 1
ATOM 2122 C CA . THR A 1 272 ? 13.577 -12.020 -20.165 1.00 97.19 272 THR A CA 1
ATOM 2123 C C . THR A 1 272 ? 14.687 -10.983 -20.305 1.00 97.19 272 THR A C 1
ATOM 2125 O O . THR A 1 272 ? 15.536 -11.031 -21.202 1.00 97.19 272 THR A O 1
ATOM 2128 N N . GLY A 1 273 ? 14.719 -10.036 -19.376 1.00 97.12 273 GLY A N 1
ATOM 2129 C CA . GLY A 1 273 ? 15.829 -9.107 -19.272 1.00 97.12 273 GLY A CA 1
ATOM 2130 C C . GLY A 1 273 ? 15.879 -8.377 -17.946 1.00 97.12 273 GLY A C 1
ATOM 2131 O O . GLY A 1 273 ? 15.127 -8.670 -17.017 1.00 97.12 273 GLY A O 1
ATOM 2132 N N . CYS A 1 274 ? 16.795 -7.418 -17.875 1.00 97.88 274 CYS A N 1
ATOM 2133 C CA . CYS A 1 274 ? 17.010 -6.603 -16.693 1.00 97.88 274 CYS A CA 1
ATOM 2134 C C . CYS A 1 274 ? 16.903 -5.111 -16.993 1.00 97.88 274 CYS A C 1
ATOM 2136 O O . CYS A 1 274 ? 17.066 -4.647 -18.130 1.00 97.88 274 CYS A O 1
ATOM 2138 N N . MET A 1 275 ? 16.648 -4.365 -15.926 1.00 97.50 275 MET A N 1
ATOM 2139 C CA . MET A 1 275 ? 16.611 -2.916 -15.899 1.00 97.50 275 MET A CA 1
ATOM 2140 C C . MET A 1 275 ? 17.806 -2.377 -15.128 1.00 97.50 275 MET A C 1
ATOM 2142 O O . MET A 1 275 ? 18.232 -2.939 -14.122 1.00 97.50 275 MET A O 1
ATOM 2146 N N . TYR A 1 276 ? 18.318 -1.233 -15.564 1.00 96.00 276 TYR A N 1
ATOM 2147 C CA . TYR A 1 276 ? 19.230 -0.433 -14.759 1.00 96.00 276 TYR A CA 1
ATOM 2148 C C . TYR A 1 276 ? 18.778 1.023 -14.732 1.00 96.00 276 TYR A C 1
ATOM 2150 O O . TYR A 1 276 ? 18.318 1.580 -15.734 1.00 96.00 276 TYR A O 1
ATOM 2158 N N . VAL A 1 277 ? 18.896 1.648 -13.566 1.00 97.19 277 VAL A N 1
ATOM 2159 C CA . VAL A 1 277 ? 18.345 2.983 -13.323 1.00 97.19 277 VAL A CA 1
ATOM 2160 C C . VAL A 1 277 ? 19.248 4.053 -13.927 1.00 97.19 277 VAL A C 1
ATOM 2162 O O . VAL A 1 277 ? 20.466 4.026 -13.749 1.00 97.19 277 VAL A O 1
ATOM 2165 N N . ARG A 1 278 ? 18.654 5.016 -14.639 1.00 96.69 278 ARG A N 1
ATOM 2166 C CA . ARG A 1 278 ? 19.336 6.237 -15.101 1.00 96.69 278 ARG A CA 1
ATOM 2167 C C . ARG A 1 278 ? 18.938 7.458 -14.288 1.00 96.69 278 ARG A C 1
ATOM 2169 O O . ARG A 1 278 ? 19.795 8.281 -13.990 1.00 96.69 278 ARG A O 1
ATOM 2176 N N . ASP A 1 279 ? 17.658 7.567 -13.947 1.00 97.00 279 ASP A N 1
ATOM 2177 C CA . ASP A 1 279 ? 17.117 8.627 -13.101 1.00 97.00 279 ASP A CA 1
ATOM 2178 C C . ASP A 1 279 ? 16.037 8.042 -12.187 1.00 97.00 279 ASP A C 1
ATOM 2180 O O . ASP A 1 279 ? 14.936 7.719 -12.632 1.00 97.00 279 ASP A O 1
ATOM 2184 N N . ILE A 1 280 ? 16.376 7.916 -10.903 1.00 96.88 280 ILE A N 1
ATOM 2185 C CA . ILE A 1 280 ? 15.490 7.413 -9.846 1.00 96.88 280 ILE A CA 1
ATOM 2186 C C . ILE A 1 280 ? 14.225 8.267 -9.767 1.00 96.88 280 ILE A C 1
ATOM 2188 O O . ILE A 1 280 ? 13.118 7.739 -9.727 1.00 96.88 280 ILE A O 1
ATOM 2192 N N . ARG A 1 281 ? 14.373 9.596 -9.764 1.00 96.19 281 ARG A N 1
ATOM 2193 C CA . ARG A 1 281 ? 13.269 10.518 -9.493 1.00 96.19 281 ARG A CA 1
ATOM 2194 C C . ARG A 1 281 ? 12.239 10.464 -10.610 1.00 96.19 281 ARG A C 1
ATOM 2196 O O . ARG A 1 281 ? 11.056 10.314 -10.334 1.00 96.19 281 ARG A O 1
ATOM 2203 N N . ASN A 1 282 ? 12.693 10.530 -11.856 1.00 96.06 282 ASN A N 1
ATOM 2204 C CA . ASN A 1 282 ? 11.806 10.538 -13.019 1.00 96.06 282 ASN A CA 1
ATOM 2205 C C . ASN A 1 282 ? 11.406 9.136 -13.507 1.00 96.06 282 ASN A C 1
ATOM 2207 O O . ASN A 1 282 ? 10.660 9.039 -14.477 1.00 96.06 282 ASN A O 1
ATOM 2211 N N . GLY A 1 283 ? 11.897 8.066 -12.870 1.00 96.69 283 GLY A N 1
ATOM 2212 C CA . GLY A 1 283 ? 11.608 6.697 -13.302 1.00 96.69 283 GLY A CA 1
ATOM 2213 C C . GLY A 1 283 ? 12.233 6.357 -14.656 1.00 96.69 283 GLY A C 1
ATOM 2214 O O . GLY A 1 283 ? 11.676 5.595 -15.436 1.00 96.69 283 GLY A O 1
ATOM 2215 N N . ILE A 1 284 ? 13.379 6.955 -14.998 1.00 97.25 284 ILE A N 1
ATOM 2216 C CA . ILE A 1 284 ? 14.043 6.658 -16.270 1.00 97.25 284 ILE A CA 1
ATOM 2217 C C . ILE A 1 284 ? 14.936 5.447 -16.057 1.00 97.25 284 ILE A C 1
ATOM 2219 O O . ILE A 1 284 ? 15.975 5.531 -15.394 1.00 97.25 284 ILE A O 1
ATOM 2223 N N . VAL A 1 285 ? 14.557 4.336 -16.670 1.00 97.75 285 VAL A N 1
ATOM 2224 C CA . VAL A 1 285 ? 15.314 3.086 -16.637 1.00 97.75 285 VAL A CA 1
ATOM 2225 C C . VAL A 1 285 ? 15.798 2.744 -18.034 1.00 97.75 285 VAL A C 1
ATOM 2227 O O . VAL A 1 285 ? 15.302 3.250 -19.040 1.00 97.75 285 VAL A O 1
ATOM 2230 N N . ALA A 1 286 ? 16.841 1.937 -18.116 1.00 97.12 286 ALA A N 1
ATOM 2231 C CA . ALA A 1 286 ? 17.301 1.369 -19.365 1.00 97.12 286 ALA A CA 1
ATOM 2232 C C . ALA A 1 286 ? 17.184 -0.142 -19.323 1.00 97.12 286 ALA A C 1
ATOM 2234 O O . ALA A 1 286 ? 17.468 -0.767 -18.305 1.00 97.12 286 ALA A O 1
ATOM 2235 N N . VAL A 1 287 ? 16.757 -0.696 -20.449 1.00 96.94 287 VAL A N 1
ATOM 2236 C CA . VAL A 1 287 ? 16.366 -2.096 -20.565 1.00 96.94 287 VAL A CA 1
ATOM 2237 C C . VAL A 1 287 ? 17.393 -2.856 -21.396 1.00 96.94 287 VAL A C 1
ATOM 2239 O O . VAL A 1 287 ? 17.924 -2.345 -22.387 1.00 96.94 287 VAL A O 1
ATOM 2242 N N . SER A 1 288 ? 17.709 -4.082 -20.991 1.00 96.25 288 SER A N 1
ATOM 2243 C CA . SER A 1 288 ? 18.604 -4.971 -21.734 1.00 96.25 288 SER A CA 1
ATOM 2244 C C . SER A 1 288 ? 18.135 -6.413 -21.623 1.00 96.25 288 SER A C 1
ATOM 2246 O O . SER A 1 288 ? 17.738 -6.848 -20.546 1.00 96.25 288 SER A O 1
ATOM 2248 N N . ARG A 1 289 ? 18.243 -7.171 -22.720 1.00 96.12 289 ARG A N 1
ATOM 2249 C CA . ARG A 1 289 ? 18.095 -8.630 -22.681 1.00 96.12 289 ARG A CA 1
ATOM 2250 C C . ARG A 1 289 ? 19.228 -9.222 -21.857 1.00 96.12 289 ARG A C 1
ATOM 2252 O O . ARG A 1 289 ? 20.394 -8.873 -22.069 1.00 96.12 289 ARG A O 1
ATOM 2259 N N . SER A 1 290 ? 18.844 -10.087 -20.932 1.00 97.38 290 SER A N 1
ATOM 2260 C CA . SER A 1 290 ? 19.720 -10.739 -19.969 1.00 97.38 290 SER A CA 1
ATOM 2261 C C . SER A 1 290 ? 19.029 -11.992 -19.440 1.00 97.38 290 SER A C 1
ATOM 2263 O O . SER A 1 290 ? 17.802 -12.019 -19.336 1.00 97.38 290 SER A O 1
ATOM 2265 N N . ASP A 1 291 ? 19.816 -12.991 -19.063 1.00 97.31 291 ASP A N 1
ATOM 2266 C CA . ASP A 1 291 ? 19.318 -14.213 -18.434 1.00 97.31 291 ASP A CA 1
ATOM 2267 C C . ASP A 1 291 ? 19.616 -14.169 -16.934 1.00 97.31 291 ASP A C 1
ATOM 2269 O O . ASP A 1 291 ? 20.720 -13.794 -16.524 1.00 97.31 291 ASP A O 1
ATOM 2273 N N . TRP A 1 292 ? 18.620 -14.512 -16.115 1.00 97.69 292 TRP A N 1
ATOM 2274 C CA . TRP A 1 292 ? 18.789 -14.619 -14.669 1.00 97.69 292 TRP A CA 1
ATOM 2275 C C . TRP A 1 292 ? 19.582 -15.883 -14.328 1.00 97.69 292 TRP A C 1
ATOM 2277 O O . TRP A 1 292 ? 19.163 -16.993 -14.653 1.00 97.69 292 TRP A O 1
ATOM 2287 N N . ASP A 1 293 ? 20.716 -15.714 -13.656 1.00 97.69 293 ASP A N 1
ATOM 2288 C CA . ASP A 1 293 ? 21.503 -16.803 -13.095 1.00 97.69 293 ASP A CA 1
ATOM 2289 C C . ASP A 1 293 ? 21.130 -16.983 -11.619 1.00 97.69 293 ASP A C 1
ATOM 2291 O O . ASP A 1 293 ? 21.520 -16.200 -10.751 1.00 97.69 293 ASP A O 1
ATOM 2295 N N . SER A 1 294 ? 20.377 -18.046 -11.329 1.00 96.44 294 SER A N 1
ATOM 2296 C CA . SER A 1 294 ? 19.930 -18.382 -9.974 1.00 96.44 294 SER A CA 1
ATOM 2297 C C . SER A 1 294 ? 21.060 -18.802 -9.032 1.00 96.44 294 SER A C 1
ATOM 2299 O O . SER A 1 294 ? 20.841 -18.856 -7.828 1.00 96.44 294 SER A O 1
ATOM 2301 N N . THR A 1 295 ? 22.243 -19.152 -9.547 1.00 96.56 295 THR A N 1
ATOM 2302 C CA . THR A 1 295 ? 23.396 -19.525 -8.717 1.00 96.56 295 THR A CA 1
ATOM 2303 C C . THR A 1 295 ? 24.154 -18.297 -8.234 1.00 96.56 295 THR A C 1
ATOM 2305 O O . THR A 1 295 ? 24.605 -18.275 -7.092 1.00 96.56 295 THR A O 1
ATOM 2308 N N . THR A 1 296 ? 24.300 -17.281 -9.085 1.00 96.50 296 THR A N 1
ATOM 2309 C CA . THR A 1 296 ? 24.970 -16.022 -8.717 1.00 96.50 296 THR A CA 1
ATOM 2310 C C . THR A 1 296 ? 24.007 -14.932 -8.253 1.00 96.50 296 THR A C 1
ATOM 2312 O O . THR A 1 296 ? 24.467 -13.867 -7.847 1.00 96.50 296 THR A O 1
ATOM 2315 N N . GLU A 1 297 ? 22.697 -15.189 -8.324 1.00 96.31 297 GLU A N 1
ATOM 2316 C CA . GLU A 1 297 ? 21.626 -14.216 -8.075 1.00 96.31 297 GLU A CA 1
ATOM 2317 C C . GLU A 1 297 ? 21.844 -12.920 -8.874 1.00 96.31 297 GLU A C 1
ATOM 2319 O O . GLU A 1 297 ? 21.715 -11.803 -8.367 1.00 96.31 297 GLU A O 1
ATOM 2324 N N . SER A 1 298 ? 22.230 -13.065 -10.147 1.00 97.06 298 SER A N 1
ATOM 2325 C CA . SER A 1 298 ? 22.588 -11.936 -11.002 1.00 97.06 298 SER A CA 1
ATOM 2326 C C . SER A 1 298 ? 22.130 -12.119 -12.446 1.00 97.06 298 SER A C 1
ATOM 2328 O O . SER A 1 298 ? 21.887 -13.226 -12.921 1.00 97.06 298 SER A O 1
ATOM 2330 N N . PHE A 1 299 ? 22.008 -11.007 -13.168 1.00 97.62 299 PHE A N 1
ATOM 2331 C CA . PHE A 1 299 ? 21.708 -11.037 -14.595 1.00 97.62 299 PHE A CA 1
ATOM 2332 C C . PHE A 1 299 ? 22.987 -11.143 -15.418 1.00 97.62 299 PHE A C 1
ATOM 2334 O O . PHE A 1 299 ? 23.871 -10.288 -15.333 1.00 97.62 299 PHE A O 1
ATOM 2341 N N . THR A 1 300 ? 23.036 -12.144 -16.289 1.00 97.62 300 THR A N 1
ATOM 2342 C CA . THR A 1 300 ? 24.093 -12.300 -17.287 1.00 97.62 300 THR A CA 1
ATOM 2343 C C . THR A 1 300 ? 23.641 -11.708 -18.616 1.00 97.62 300 THR A C 1
ATOM 2345 O O . THR A 1 300 ? 22.511 -11.907 -19.064 1.00 97.62 300 THR A O 1
ATOM 2348 N N . GLN A 1 301 ? 24.509 -10.914 -19.243 1.00 95.56 301 GLN A N 1
ATOM 2349 C CA . GLN A 1 301 ? 24.182 -10.277 -20.515 1.00 95.56 301 GLN A CA 1
ATOM 2350 C C . GLN A 1 301 ? 23.953 -11.335 -21.591 1.00 95.56 301 GLN A C 1
ATOM 2352 O O . GLN A 1 301 ? 24.781 -12.225 -21.777 1.00 95.56 301 GLN A O 1
ATOM 2357 N N . ALA A 1 302 ? 22.895 -11.157 -22.379 1.00 95.00 302 ALA A N 1
ATOM 2358 C CA . ALA A 1 302 ? 22.595 -12.074 -23.459 1.00 95.00 302 ALA A CA 1
ATOM 2359 C C . ALA A 1 302 ? 22.022 -11.325 -24.689 1.00 95.00 302 ALA A C 1
ATOM 2361 O O . ALA A 1 302 ? 21.620 -10.161 -24.602 1.00 95.00 302 ALA A O 1
ATOM 2362 N N . ALA A 1 303 ? 22.079 -11.928 -25.880 1.00 91.94 303 ALA A N 1
ATOM 2363 C CA . ALA A 1 303 ? 21.675 -11.290 -27.145 1.00 91.94 303 ALA A CA 1
ATOM 2364 C C . ALA A 1 303 ? 20.261 -11.711 -27.567 1.00 91.94 303 ALA A C 1
ATOM 2366 O O . ALA A 1 303 ? 19.914 -12.865 -27.379 1.00 91.94 303 ALA A O 1
ATOM 2367 N N . PHE A 1 304 ? 19.450 -10.825 -28.147 1.00 90.31 304 PHE A N 1
ATOM 2368 C CA . PHE A 1 304 ? 18.113 -11.213 -28.623 1.00 90.31 304 PHE A CA 1
ATOM 2369 C C . PHE A 1 304 ? 18.183 -12.384 -29.604 1.00 90.31 304 PHE A C 1
ATOM 2371 O O . PHE A 1 304 ? 18.993 -12.355 -30.537 1.00 90.31 304 PHE A O 1
ATOM 2378 N N . THR A 1 305 ? 17.311 -13.372 -29.410 1.00 88.44 305 THR A N 1
ATOM 2379 C CA . THR A 1 305 ? 17.307 -14.625 -30.180 1.00 88.44 305 THR A CA 1
ATOM 2380 C C . THR A 1 305 ? 17.158 -14.373 -31.681 1.00 88.44 305 THR A C 1
ATOM 2382 O O . THR A 1 305 ? 17.854 -14.990 -32.485 1.00 88.44 305 THR A O 1
ATOM 2385 N N . TYR A 1 306 ? 16.324 -13.405 -32.068 1.00 81.62 306 TYR A N 1
ATOM 2386 C CA . TYR A 1 306 ? 16.009 -13.120 -33.473 1.00 81.62 306 TYR A CA 1
ATOM 2387 C C . TYR A 1 306 ? 16.755 -11.914 -34.058 1.00 81.62 306 TYR A C 1
ATOM 2389 O O . TYR A 1 306 ? 16.407 -11.444 -35.137 1.00 81.62 306 TYR A O 1
ATOM 2397 N N . CYS A 1 307 ? 17.769 -11.384 -33.355 1.00 82.12 307 CYS A N 1
ATOM 2398 C CA . CYS A 1 307 ? 18.493 -10.159 -33.743 1.00 82.12 307 CYS A CA 1
ATOM 2399 C C . CYS A 1 307 ? 17.576 -8.966 -34.100 1.00 82.12 307 CYS A C 1
ATOM 2401 O O . CYS A 1 307 ? 18.002 -8.038 -34.788 1.00 82.12 307 CYS A O 1
ATOM 2403 N N . HIS A 1 308 ? 16.335 -8.985 -33.618 1.00 80.44 308 HIS A N 1
ATOM 2404 C CA . HIS A 1 308 ? 15.320 -7.965 -33.827 1.00 80.44 308 HIS A CA 1
ATOM 2405 C C . HIS A 1 308 ? 15.101 -7.193 -32.523 1.00 80.44 308 HIS A C 1
ATOM 2407 O O . HIS A 1 308 ? 15.384 -7.701 -31.435 1.00 80.44 308 HIS A O 1
ATOM 2413 N N . VAL A 1 309 ? 14.648 -5.944 -32.629 1.00 85.94 309 VAL A N 1
ATOM 2414 C CA . VAL A 1 309 ? 14.288 -5.154 -31.449 1.00 85.94 309 VAL A CA 1
ATOM 2415 C C . VAL A 1 309 ? 12.871 -5.548 -31.038 1.00 85.94 309 VAL A C 1
ATOM 2417 O O . VAL A 1 309 ? 11.992 -5.538 -31.891 1.00 85.94 309 VAL A O 1
ATOM 2420 N N . PRO A 1 310 ? 12.629 -5.892 -29.769 1.00 92.12 310 PRO A N 1
ATOM 2421 C CA . PRO A 1 310 ? 11.291 -6.250 -29.316 1.00 92.12 310 PRO A CA 1
ATOM 2422 C C . PRO A 1 310 ? 10.308 -5.094 -29.493 1.00 92.12 310 PRO A C 1
ATOM 2424 O O . PRO A 1 310 ? 10.685 -3.925 -29.386 1.00 92.12 310 PRO A O 1
ATOM 2427 N N . ASP A 1 311 ? 9.045 -5.425 -29.740 1.00 91.19 311 ASP A N 1
ATOM 2428 C CA . ASP A 1 311 ? 7.999 -4.440 -30.012 1.00 91.19 311 ASP A CA 1
ATOM 2429 C C . ASP A 1 311 ? 7.511 -3.773 -28.731 1.00 91.19 311 ASP A C 1
ATOM 2431 O O . ASP A 1 311 ? 7.300 -2.556 -28.675 1.00 91.19 311 ASP A O 1
ATOM 2435 N N . LYS A 1 312 ? 7.394 -4.573 -27.671 1.00 94.75 312 LYS A N 1
ATOM 2436 C CA . LYS A 1 312 ? 6.933 -4.139 -26.357 1.00 94.75 312 LYS A CA 1
ATOM 2437 C C . LYS A 1 312 ? 7.825 -4.684 -25.253 1.00 94.75 312 LYS A C 1
ATOM 2439 O O . LYS A 1 312 ? 8.575 -5.646 -25.431 1.00 94.75 312 LYS A O 1
ATOM 2444 N N . VAL A 1 313 ? 7.715 -4.071 -24.087 1.00 96.69 313 VAL A N 1
ATOM 2445 C CA . VAL A 1 313 ? 8.294 -4.574 -22.849 1.00 96.69 313 VAL A CA 1
ATOM 2446 C C . VAL A 1 313 ? 7.268 -4.472 -21.736 1.00 96.69 313 VAL A C 1
ATOM 2448 O O . VAL A 1 313 ? 6.624 -3.440 -21.577 1.00 96.69 313 VAL A O 1
ATOM 2451 N N . HIS A 1 314 ? 7.124 -5.552 -20.980 1.00 98.00 314 HIS A N 1
ATOM 2452 C CA . HIS A 1 314 ? 6.422 -5.582 -19.705 1.00 98.00 314 HIS A CA 1
ATOM 2453 C C . HIS A 1 314 ? 7.453 -5.471 -18.598 1.00 98.00 314 HIS A C 1
ATOM 2455 O O . HIS A 1 314 ? 8.449 -6.195 -18.624 1.00 98.00 314 HIS A O 1
ATOM 2461 N N . ILE A 1 315 ? 7.251 -4.559 -17.655 1.00 98.25 315 ILE A N 1
ATOM 2462 C CA . ILE A 1 315 ? 8.170 -4.340 -16.539 1.00 98.25 315 ILE A CA 1
ATOM 2463 C C . ILE A 1 315 ? 7.459 -4.530 -15.199 1.00 98.25 315 ILE A C 1
ATOM 2465 O O . ILE A 1 315 ? 6.307 -4.142 -15.021 1.00 98.25 315 ILE A O 1
ATOM 2469 N N . TRP A 1 316 ? 8.188 -5.090 -14.240 1.00 98.50 316 TRP A N 1
ATOM 2470 C CA . TRP A 1 316 ? 7.805 -5.196 -12.838 1.00 98.50 316 TRP A CA 1
ATOM 2471 C C . TRP A 1 316 ? 8.845 -4.458 -12.013 1.00 98.50 316 TRP A C 1
ATOM 2473 O O . TRP A 1 316 ? 10.056 -4.627 -12.209 1.00 98.50 316 TRP A O 1
ATOM 2483 N N . TYR A 1 317 ? 8.389 -3.596 -11.115 1.00 98.44 317 TYR A N 1
ATOM 2484 C CA . TYR A 1 317 ? 9.292 -2.807 -10.293 1.00 98.44 317 TYR A CA 1
ATOM 2485 C C . TYR A 1 317 ? 8.613 -2.292 -9.032 1.00 98.44 317 TYR A C 1
ATOM 2487 O O . TYR A 1 317 ? 7.389 -2.255 -8.920 1.00 98.44 317 TYR A O 1
ATOM 2495 N N . ARG A 1 318 ? 9.424 -1.848 -8.075 1.00 98.38 318 ARG A N 1
ATOM 2496 C CA . ARG A 1 318 ? 8.974 -1.140 -6.881 1.00 98.38 318 ARG A CA 1
ATOM 2497 C C . ARG A 1 318 ? 9.299 0.341 -7.010 1.00 98.38 318 ARG A C 1
ATOM 2499 O O . ARG A 1 318 ? 10.438 0.709 -7.312 1.00 98.38 318 ARG A O 1
ATOM 2506 N N . ALA A 1 319 ? 8.316 1.200 -6.759 1.00 98.31 319 ALA A N 1
ATOM 2507 C CA . ALA A 1 319 ? 8.503 2.646 -6.799 1.00 98.31 319 ALA A CA 1
ATOM 2508 C C . ALA A 1 319 ? 7.601 3.396 -5.821 1.00 98.31 319 ALA A C 1
ATOM 2510 O O . ALA A 1 319 ? 6.525 2.933 -5.442 1.00 98.31 319 ALA A O 1
ATOM 2511 N N . GLY A 1 320 ? 8.054 4.583 -5.431 1.00 98.00 320 GLY A N 1
ATOM 2512 C CA . GLY A 1 320 ? 7.355 5.483 -4.522 1.00 98.00 320 GLY A CA 1
ATOM 2513 C C . GLY A 1 320 ? 8.322 6.285 -3.659 1.00 98.00 320 GLY A C 1
ATOM 2514 O O . GLY A 1 320 ? 9.525 6.026 -3.620 1.00 98.00 320 GLY A O 1
ATOM 2515 N N . LEU A 1 321 ? 7.795 7.297 -2.980 1.00 97.75 321 LEU A N 1
ATOM 2516 C CA . LEU A 1 321 ? 8.589 8.174 -2.128 1.00 97.75 321 LEU A CA 1
ATOM 2517 C C . LEU A 1 321 ? 9.069 7.429 -0.876 1.00 97.75 321 LEU A C 1
ATOM 2519 O O . LEU A 1 321 ? 8.259 6.883 -0.140 1.00 97.75 321 LEU A O 1
ATOM 2523 N N . GLN A 1 322 ? 10.376 7.458 -0.617 1.00 97.25 322 GLN A N 1
ATOM 2524 C CA . GLN A 1 322 ? 10.975 6.937 0.614 1.00 97.25 322 GLN A CA 1
ATOM 2525 C C . GLN A 1 322 ? 11.304 8.092 1.562 1.00 97.25 322 GLN A C 1
ATOM 2527 O O . GLN A 1 322 ? 12.257 8.841 1.319 1.00 97.25 322 GLN A O 1
ATOM 2532 N N . ASP A 1 323 ? 10.550 8.226 2.651 1.00 96.75 323 ASP A N 1
ATOM 2533 C CA . ASP A 1 323 ? 10.895 9.161 3.721 1.00 96.75 323 ASP A CA 1
ATOM 2534 C C . ASP A 1 323 ? 11.875 8.510 4.699 1.00 96.75 323 ASP A C 1
ATOM 2536 O O . ASP A 1 323 ? 11.491 7.814 5.634 1.00 96.75 323 ASP A O 1
ATOM 2540 N N . LYS A 1 324 ? 13.168 8.766 4.484 1.00 96.94 324 LYS A N 1
ATOM 2541 C CA . LYS A 1 324 ? 14.267 8.215 5.293 1.00 96.94 324 LYS A CA 1
ATOM 2542 C C . LYS A 1 324 ? 14.282 8.691 6.751 1.00 96.94 324 LYS A C 1
ATOM 2544 O O . LYS A 1 324 ? 15.174 8.281 7.487 1.00 96.94 324 LYS A O 1
ATOM 2549 N N . THR A 1 325 ? 13.378 9.587 7.149 1.00 97.25 325 THR A N 1
ATOM 2550 C CA . THR A 1 325 ? 13.233 10.001 8.551 1.00 97.25 325 THR A CA 1
ATOM 2551 C C . THR A 1 325 ? 12.366 9.042 9.367 1.00 97.25 325 THR A C 1
ATOM 2553 O O . THR A 1 325 ? 12.398 9.108 10.593 1.00 97.25 325 THR A O 1
ATOM 2556 N N . LEU A 1 326 ? 11.624 8.151 8.702 1.00 96.44 326 LEU A N 1
ATOM 2557 C CA . LEU A 1 326 ? 10.797 7.123 9.327 1.00 96.44 326 LEU A CA 1
ATOM 2558 C C . LEU A 1 326 ? 11.611 5.863 9.636 1.00 96.44 326 LEU A C 1
ATOM 2560 O O . LEU A 1 326 ? 12.588 5.564 8.947 1.00 96.44 326 LEU A O 1
ATOM 2564 N N . ASP A 1 327 ? 11.158 5.091 10.624 1.00 95.00 327 ASP A N 1
ATOM 2565 C CA . ASP A 1 327 ? 11.802 3.832 11.017 1.00 95.00 327 ASP A CA 1
ATOM 2566 C C . ASP A 1 327 ? 11.749 2.793 9.890 1.00 95.00 327 ASP A C 1
ATOM 2568 O O . ASP A 1 327 ? 12.698 2.034 9.690 1.00 95.00 327 ASP A O 1
ATOM 2572 N N . VAL A 1 328 ? 10.641 2.765 9.135 1.00 95.44 328 VAL A N 1
ATOM 2573 C CA . VAL A 1 328 ? 10.412 1.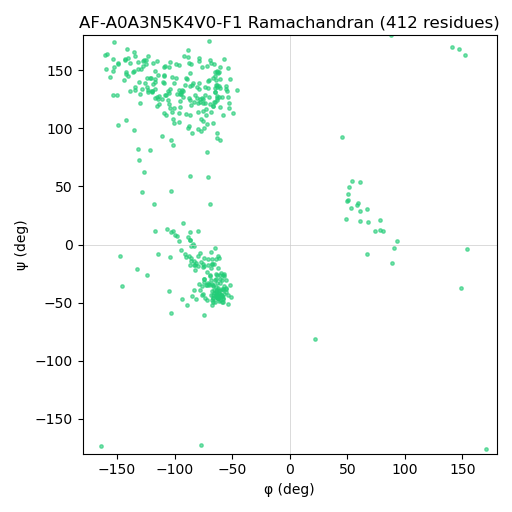779 8.071 1.00 95.44 328 VAL A CA 1
ATOM 2574 C C . VAL A 1 328 ? 9.959 2.463 6.766 1.00 95.44 328 VAL A C 1
ATOM 2576 O O . VAL A 1 328 ? 8.799 2.341 6.359 1.00 95.44 328 VAL A O 1
ATOM 2579 N N . PRO A 1 329 ? 10.866 3.165 6.055 1.00 97.00 329 PRO A N 1
ATOM 2580 C CA . PRO A 1 329 ? 10.543 4.043 4.915 1.00 97.00 329 PRO A CA 1
ATOM 2581 C C . PRO A 1 329 ? 9.952 3.321 3.695 1.00 97.00 329 PRO A C 1
ATOM 2583 O O . PRO A 1 329 ? 9.493 3.952 2.745 1.00 97.00 329 PRO A O 1
ATOM 2586 N N . LEU A 1 330 ? 10.020 1.990 3.684 1.00 96.88 330 LEU A N 1
ATOM 2587 C CA . LEU A 1 330 ? 9.538 1.132 2.607 1.00 96.88 330 LEU A CA 1
ATOM 2588 C C . LEU A 1 330 ? 8.054 0.763 2.721 1.00 96.88 330 LEU A C 1
ATOM 2590 O O . LEU A 1 330 ? 7.477 0.315 1.729 1.00 96.88 330 LEU A O 1
ATOM 2594 N N . ILE A 1 331 ? 7.459 0.929 3.904 1.00 96.25 331 ILE A N 1
ATOM 2595 C CA . ILE A 1 331 ? 6.058 0.571 4.182 1.00 96.25 331 ILE A CA 1
ATOM 2596 C C . ILE A 1 331 ? 5.293 1.681 4.911 1.00 96.25 331 ILE A C 1
ATOM 2598 O O . ILE A 1 331 ? 4.066 1.688 4.867 1.00 96.25 331 ILE A O 1
ATOM 2602 N N . GLN A 1 332 ? 5.988 2.608 5.576 1.00 96.12 332 GLN A N 1
ATOM 2603 C CA . GLN A 1 332 ? 5.371 3.738 6.263 1.00 96.12 332 GLN A CA 1
ATOM 2604 C C . GLN A 1 332 ? 5.301 4.948 5.337 1.00 96.12 332 GLN A C 1
ATOM 2606 O O . GLN A 1 332 ? 6.282 5.320 4.690 1.00 96.12 332 GLN A O 1
ATOM 2611 N N . MET A 1 333 ? 4.126 5.565 5.288 1.00 97.62 333 MET A N 1
ATOM 2612 C CA . MET A 1 333 ? 3.926 6.830 4.601 1.00 97.62 333 MET A CA 1
ATOM 2613 C C . MET A 1 333 ? 4.253 7.980 5.560 1.00 97.62 333 MET A C 1
ATOM 2615 O O . MET A 1 333 ? 4.029 7.888 6.765 1.00 97.62 333 MET A O 1
ATOM 2619 N N . ASP A 1 334 ? 4.761 9.090 5.025 1.00 97.56 334 ASP A N 1
ATOM 2620 C CA . ASP A 1 334 ? 4.924 10.326 5.797 1.00 97.56 334 ASP A CA 1
ATOM 2621 C C . ASP A 1 334 ? 3.573 10.710 6.457 1.00 97.56 334 ASP A C 1
ATOM 2623 O O . ASP A 1 334 ? 2.562 10.850 5.751 1.00 97.56 334 ASP A O 1
ATOM 2627 N N . PRO A 1 335 ? 3.522 10.933 7.787 1.00 97.69 335 PRO A N 1
ATOM 2628 C CA . PRO A 1 335 ? 2.272 11.199 8.509 1.00 97.69 335 PRO A CA 1
ATOM 2629 C C . PRO A 1 335 ? 1.479 12.408 7.991 1.00 97.69 335 PRO A C 1
ATOM 2631 O O . PRO A 1 335 ? 0.254 12.485 8.124 1.00 97.69 335 PRO A O 1
ATOM 2634 N N . SER A 1 336 ? 2.158 13.387 7.391 1.00 97.81 336 SER A N 1
ATOM 2635 C CA . SER A 1 336 ? 1.517 14.550 6.782 1.00 97.81 336 SER A CA 1
ATOM 2636 C C . SER A 1 336 ? 0.834 14.215 5.453 1.00 97.81 336 SER A C 1
ATOM 2638 O O . SER A 1 336 ? -0.154 14.868 5.106 1.00 97.81 336 SER A O 1
ATOM 2640 N N . TRP A 1 337 ? 1.332 13.220 4.709 1.00 98.19 337 TRP A N 1
ATOM 2641 C CA . TRP A 1 337 ? 0.641 12.649 3.550 1.00 98.19 337 TRP A CA 1
ATOM 2642 C C . TRP A 1 337 ? -0.536 11.783 3.981 1.00 98.19 337 TRP A C 1
ATOM 2644 O O . TRP A 1 337 ? -1.630 12.006 3.462 1.00 98.19 337 TRP A O 1
ATOM 2654 N N . GLU A 1 338 ? -0.352 10.904 4.972 1.00 98.00 338 GLU A N 1
ATOM 2655 C CA . GLU A 1 338 ? -1.437 10.061 5.499 1.00 98.00 338 GLU A CA 1
ATOM 2656 C C . GLU A 1 338 ? -2.636 10.911 5.920 1.00 98.00 338 GLU A C 1
ATOM 2658 O O . GLU A 1 338 ? -3.755 10.712 5.447 1.00 98.00 338 GLU A O 1
ATOM 2663 N N . ARG A 1 339 ? -2.393 11.944 6.738 1.00 98.25 339 ARG A N 1
ATOM 2664 C CA . ARG A 1 339 ? -3.443 12.856 7.203 1.00 98.25 339 ARG A CA 1
ATOM 2665 C C . ARG A 1 339 ? -4.146 13.579 6.052 1.00 98.25 339 ARG A C 1
ATOM 2667 O O . ARG A 1 339 ? -5.367 13.709 6.079 1.00 98.25 339 ARG A O 1
ATOM 2674 N N . ALA A 1 340 ? -3.401 14.071 5.061 1.00 98.44 340 ALA A N 1
ATOM 2675 C CA . ALA A 1 340 ? -3.988 14.795 3.934 1.00 98.44 340 ALA A CA 1
ATOM 2676 C C . ALA A 1 340 ? -4.849 13.881 3.045 1.00 98.44 340 ALA A C 1
ATOM 2678 O O . ALA A 1 340 ? -5.926 14.293 2.615 1.00 98.44 340 ALA A O 1
ATOM 2679 N N . ILE A 1 341 ? -4.399 12.645 2.808 1.00 98.56 341 ILE A N 1
ATOM 2680 C CA . ILE A 1 341 ? -5.135 11.634 2.039 1.00 98.56 341 ILE A CA 1
ATOM 2681 C C . ILE A 1 341 ? -6.395 11.209 2.789 1.00 98.56 341 ILE A C 1
ATOM 2683 O O . ILE A 1 341 ? -7.469 11.213 2.200 1.00 98.56 341 ILE A O 1
ATOM 2687 N N . ILE A 1 342 ? -6.299 10.929 4.091 1.00 98.50 342 ILE A N 1
ATOM 2688 C CA . ILE A 1 342 ? -7.448 10.543 4.921 1.00 98.50 342 ILE A CA 1
ATOM 2689 C C . ILE A 1 342 ? -8.503 11.652 4.961 1.00 98.50 342 ILE A C 1
ATOM 2691 O O . ILE A 1 342 ? -9.687 11.383 4.764 1.00 98.50 342 ILE A O 1
ATOM 2695 N N . TYR A 1 343 ? -8.096 12.911 5.147 1.00 98.44 343 TYR A N 1
ATOM 2696 C CA . TYR A 1 343 ? -9.039 14.032 5.106 1.00 98.44 343 TYR A CA 1
ATOM 2697 C C . TYR A 1 343 ? -9.680 14.225 3.734 1.00 98.44 343 TYR A C 1
ATOM 2699 O O . TYR A 1 343 ? -10.805 14.708 3.663 1.00 98.44 343 TYR A O 1
ATOM 2707 N N . TYR A 1 344 ? -9.002 13.871 2.645 1.00 98.62 344 TYR A N 1
ATOM 2708 C CA . TYR A 1 344 ? -9.622 13.898 1.326 1.00 98.62 344 TYR A CA 1
ATOM 2709 C C . TYR A 1 344 ? -10.575 12.714 1.127 1.00 98.62 344 TYR A C 1
ATOM 2711 O O . TYR A 1 344 ? -11.700 12.914 0.672 1.00 98.62 344 TYR A O 1
ATOM 2719 N N . ALA A 1 345 ? -10.185 11.512 1.556 1.00 98.44 345 ALA A N 1
ATOM 2720 C CA . ALA A 1 345 ? -10.992 10.298 1.475 1.00 98.44 345 ALA A CA 1
ATOM 2721 C C . ALA A 1 345 ? -12.364 10.455 2.151 1.00 98.44 345 ALA A C 1
ATOM 2723 O O . ALA A 1 345 ? -13.376 10.075 1.573 1.00 98.44 345 ALA A O 1
ATOM 2724 N N . ILE A 1 346 ? -12.444 11.116 3.313 1.00 97.62 346 ILE A N 1
ATOM 2725 C CA . ILE A 1 346 ? -13.740 11.384 3.968 1.00 97.62 346 ILE A CA 1
ATOM 2726 C C . ILE A 1 346 ? -14.682 12.274 3.139 1.00 97.62 346 ILE A C 1
ATOM 2728 O O . ILE A 1 346 ? -15.884 12.294 3.391 1.00 97.62 346 ILE A O 1
ATOM 2732 N N . THR A 1 347 ? -14.160 13.036 2.171 1.00 97.75 347 THR A N 1
ATOM 2733 C CA . THR A 1 347 ? -14.983 13.850 1.261 1.00 97.75 347 THR A CA 1
ATOM 2734 C C . THR A 1 347 ? -15.546 13.048 0.094 1.00 97.75 347 THR A C 1
ATOM 2736 O O . THR A 1 347 ? -16.521 13.492 -0.505 1.00 97.75 347 THR A O 1
ATOM 2739 N N . LEU A 1 348 ? -14.965 11.874 -0.182 1.00 97.88 348 LEU A N 1
ATOM 2740 C CA . LEU A 1 348 ? -15.413 10.925 -1.203 1.00 97.88 348 LEU A CA 1
ATOM 2741 C C . LEU A 1 348 ? -16.502 9.972 -0.690 1.00 97.88 348 LEU A C 1
ATOM 2743 O O . LEU A 1 348 ? -17.110 9.269 -1.485 1.00 97.88 348 LEU A O 1
ATOM 2747 N N . LEU A 1 349 ? -16.753 9.939 0.623 1.00 97.25 349 LEU A N 1
ATOM 2748 C CA . LEU A 1 349 ? -17.806 9.111 1.207 1.00 97.25 349 LEU A CA 1
ATOM 2749 C C . LEU A 1 349 ? -19.199 9.691 0.921 1.00 97.25 349 LEU A C 1
ATOM 2751 O O . LEU A 1 349 ? -19.490 10.855 1.235 1.00 97.25 349 LEU A O 1
ATOM 2755 N N . ASP A 1 350 ? -20.077 8.840 0.394 1.00 94.88 350 ASP A N 1
ATOM 2756 C CA . ASP A 1 350 ? -21.468 9.184 0.083 1.00 94.88 350 ASP A CA 1
ATOM 2757 C C . ASP A 1 350 ? -22.313 9.395 1.346 1.00 94.88 350 ASP A C 1
ATOM 2759 O O . ASP A 1 350 ? -23.183 10.268 1.390 1.00 94.88 350 ASP A O 1
ATOM 2763 N N . THR A 1 351 ? -22.034 8.631 2.402 1.00 92.88 351 THR A N 1
ATOM 2764 C CA . THR A 1 351 ? -22.728 8.699 3.691 1.00 92.88 351 THR A CA 1
ATOM 2765 C C . THR A 1 351 ? -21.887 9.419 4.748 1.00 92.88 351 THR A C 1
ATOM 2767 O O . THR A 1 351 ? -20.670 9.582 4.630 1.00 92.88 351 THR A O 1
ATOM 2770 N N . GLU A 1 352 ? -22.550 9.955 5.774 1.00 89.50 352 GLU A N 1
ATOM 2771 C CA . GLU A 1 352 ? -21.854 10.574 6.902 1.00 89.50 352 GLU A CA 1
ATOM 2772 C C . GLU A 1 352 ? -21.225 9.486 7.778 1.00 89.50 352 GLU A C 1
ATOM 2774 O O . GLU A 1 352 ? -21.854 8.474 8.083 1.00 89.50 352 GLU A O 1
ATOM 2779 N N . ILE A 1 353 ? -19.978 9.706 8.193 1.00 92.00 353 ILE A N 1
ATOM 2780 C CA . ILE A 1 353 ? -19.333 8.844 9.179 1.00 92.00 353 ILE A CA 1
ATOM 2781 C C . ILE A 1 353 ? -20.027 9.073 10.520 1.00 92.00 353 ILE A C 1
ATOM 2783 O O . ILE A 1 353 ? -20.035 10.192 11.042 1.00 92.00 353 ILE A O 1
ATOM 2787 N N . GLU A 1 354 ? -20.584 8.015 11.097 1.00 84.12 354 GLU A N 1
ATOM 2788 C CA . GLU A 1 354 ? -21.086 8.092 12.458 1.00 84.12 354 GLU A CA 1
ATOM 2789 C C . GLU A 1 354 ? -19.937 8.197 13.463 1.00 84.12 354 GLU A C 1
ATOM 2791 O O . GLU A 1 354 ? -18.877 7.590 13.319 1.00 84.12 354 GLU A O 1
ATOM 2796 N N . GLY A 1 355 ? -20.154 9.002 14.495 1.00 86.00 355 GLY A N 1
ATOM 2797 C CA . GLY A 1 355 ? -19.215 9.134 15.591 1.00 86.00 355 GLY A CA 1
ATOM 2798 C C . GLY A 1 355 ? -19.571 10.277 16.528 1.00 86.00 355 GLY A C 1
ATOM 2799 O O . GLY A 1 355 ? -20.582 10.970 16.365 1.00 86.00 355 GLY A O 1
ATOM 2800 N N . CYS A 1 356 ? -18.689 10.490 17.500 1.00 86.69 356 CYS A N 1
ATOM 2801 C CA . CYS A 1 356 ? -18.751 11.591 18.455 1.00 86.69 356 CYS A CA 1
ATOM 2802 C C . CYS A 1 356 ? -18.782 12.969 17.792 1.00 86.69 356 CYS A C 1
ATOM 2804 O O . CYS A 1 356 ? -18.329 13.170 16.665 1.00 86.69 356 CYS A O 1
ATOM 2806 N N . GLU A 1 357 ? -19.256 13.956 18.555 1.00 89.88 357 GLU A N 1
ATOM 2807 C CA . GLU A 1 357 ? -19.310 15.362 18.143 1.00 89.88 357 GLU A CA 1
ATOM 2808 C C . GLU A 1 357 ? -17.953 15.869 17.627 1.00 89.88 357 GLU A C 1
ATOM 2810 O O . GLU A 1 357 ? -17.896 16.617 16.654 1.00 89.88 357 GLU A O 1
ATOM 2815 N N . ASN A 1 358 ? -16.844 15.393 18.205 1.00 89.94 358 ASN A N 1
ATOM 2816 C CA . ASN A 1 358 ? -15.494 15.712 17.738 1.00 89.94 358 ASN A CA 1
ATOM 2817 C C . ASN A 1 358 ? -15.208 15.197 16.318 1.00 89.94 358 ASN A C 1
ATOM 2819 O O . ASN A 1 358 ? -14.652 15.943 15.504 1.00 89.94 358 ASN A O 1
ATOM 2823 N N . LEU A 1 359 ? -15.610 13.960 16.006 1.00 92.50 359 LEU A N 1
ATOM 2824 C CA . LEU A 1 359 ? -15.461 13.385 14.669 1.00 92.50 359 LEU A CA 1
ATOM 2825 C C . LEU A 1 359 ? -16.356 14.128 13.679 1.00 92.50 359 LEU A C 1
ATOM 2827 O O . LEU A 1 359 ? -15.862 14.615 12.666 1.00 92.50 359 LEU A O 1
ATOM 2831 N N . LYS A 1 360 ? -17.639 14.310 14.013 1.00 93.19 360 LYS A N 1
ATOM 2832 C CA . LYS A 1 360 ? -18.599 15.047 13.175 1.00 93.19 360 LYS A CA 1
ATOM 2833 C C . LYS A 1 360 ? -18.132 16.467 12.886 1.00 93.19 360 LYS A C 1
ATOM 2835 O O . LYS A 1 360 ? -18.186 16.917 11.745 1.00 93.19 360 LYS A O 1
ATOM 2840 N N . ARG A 1 361 ? -17.595 17.167 13.891 1.00 94.44 361 ARG A N 1
ATOM 2841 C CA . ARG A 1 361 ? -17.012 18.504 13.723 1.00 94.44 361 ARG A CA 1
ATOM 2842 C C . ARG A 1 361 ? -15.820 18.478 12.773 1.00 94.44 361 ARG A C 1
ATOM 2844 O O . ARG A 1 361 ? -15.730 19.346 11.910 1.00 94.44 361 ARG A O 1
ATOM 2851 N N . THR A 1 362 ? -14.930 17.497 12.904 1.00 95.62 362 THR A N 1
ATOM 2852 C CA . THR A 1 362 ? -13.769 17.342 12.013 1.00 95.62 362 THR A CA 1
ATOM 2853 C C . THR A 1 362 ? -14.205 17.035 10.581 1.00 95.62 362 THR A C 1
ATOM 2855 O O . THR A 1 362 ? -13.784 17.726 9.656 1.00 95.62 362 THR A O 1
ATOM 2858 N N . VAL A 1 363 ? -15.101 16.064 10.390 1.00 95.75 363 VAL A N 1
ATOM 2859 C CA . VAL A 1 363 ? -15.621 15.670 9.073 1.00 95.75 363 VAL A CA 1
ATOM 2860 C C . VAL A 1 363 ? -16.360 16.831 8.413 1.00 95.75 363 VAL A C 1
ATOM 2862 O O . VAL A 1 363 ? -16.056 17.178 7.274 1.00 95.75 363 VAL A O 1
ATOM 2865 N N . SER A 1 364 ? -17.262 17.496 9.138 1.00 95.81 364 SER A N 1
ATOM 2866 C CA . SER A 1 364 ? -17.988 18.676 8.655 1.00 95.81 364 SER A CA 1
ATOM 2867 C C . SER A 1 364 ? -17.036 19.815 8.276 1.00 95.81 364 SER A C 1
ATOM 2869 O O . SER A 1 364 ? -17.162 20.399 7.199 1.00 95.81 364 SER A O 1
ATOM 2871 N N . HIS A 1 365 ? -16.013 20.080 9.096 1.00 96.62 365 HIS A N 1
ATOM 2872 C CA . HIS A 1 365 ? -15.001 21.096 8.804 1.00 96.62 365 HIS A CA 1
ATOM 2873 C C . HIS A 1 365 ? -14.205 20.797 7.525 1.00 96.62 365 HIS A C 1
ATOM 2875 O O . HIS A 1 365 ? -13.925 21.712 6.748 1.00 96.62 365 HIS A O 1
ATOM 2881 N N . MET A 1 366 ? -13.849 19.531 7.297 1.00 97.69 366 MET A N 1
ATOM 2882 C CA . MET A 1 366 ? -13.058 19.101 6.140 1.00 97.69 366 MET A CA 1
ATOM 2883 C C . MET A 1 366 ? -13.882 18.982 4.851 1.00 97.69 366 MET A C 1
ATOM 2885 O O . MET A 1 366 ? -13.376 19.313 3.776 1.00 97.69 366 MET A O 1
ATOM 2889 N N . ARG A 1 367 ? -15.156 18.577 4.952 1.00 97.06 367 ARG A N 1
ATOM 2890 C CA . ARG A 1 367 ? -16.112 18.519 3.829 1.00 97.06 367 ARG A CA 1
ATOM 2891 C C . ARG A 1 367 ? -16.665 19.886 3.434 1.00 97.06 367 ARG A C 1
ATOM 2893 O O . ARG A 1 367 ? -17.240 20.006 2.357 1.00 97.06 367 ARG A O 1
ATOM 2900 N N . GLN A 1 368 ? -16.504 20.903 4.282 1.00 96.94 368 GLN A N 1
ATOM 2901 C CA . GLN A 1 368 ? -16.979 22.257 4.022 1.00 96.94 368 GLN A CA 1
ATOM 2902 C C . GLN A 1 368 ? -16.475 22.765 2.662 1.00 96.94 368 GLN A C 1
ATOM 2904 O O . GLN A 1 368 ? -15.269 22.920 2.455 1.00 96.94 368 GLN A O 1
ATOM 2909 N N . ASP A 1 369 ? -17.414 23.046 1.759 1.00 97.19 369 ASP A N 1
ATOM 2910 C CA . ASP A 1 369 ? -17.148 23.698 0.480 1.00 97.19 369 ASP A CA 1
ATOM 2911 C C . ASP A 1 369 ? -16.835 25.179 0.717 1.00 97.19 369 ASP A C 1
ATOM 2913 O O . ASP A 1 369 ? -17.674 25.928 1.228 1.00 97.19 369 ASP A O 1
ATOM 2917 N N . LEU A 1 370 ? -15.615 25.595 0.375 1.00 97.38 370 LEU A N 1
ATOM 2918 C CA . LEU A 1 370 ? -15.157 26.967 0.584 1.00 97.38 370 LEU A CA 1
ATOM 2919 C C . LEU A 1 370 ? -15.635 27.930 -0.513 1.00 97.38 370 LEU A C 1
ATOM 2921 O O . LEU A 1 370 ? -15.595 29.141 -0.292 1.00 97.38 370 LEU A O 1
ATOM 2925 N N . ALA A 1 371 ? -16.107 27.422 -1.659 1.00 96.62 371 ALA A N 1
ATOM 2926 C CA . ALA A 1 371 ? -16.605 28.249 -2.761 1.00 96.62 371 ALA A CA 1
ATOM 2927 C C . ALA A 1 371 ? -18.055 28.696 -2.541 1.00 96.62 371 ALA A C 1
ATOM 2929 O O . ALA A 1 371 ? -18.504 29.697 -3.105 1.00 96.62 371 ALA A O 1
ATOM 2930 N N . ARG A 1 372 ? -18.796 27.971 -1.697 1.00 96.44 372 ARG A N 1
ATOM 2931 C CA . ARG A 1 372 ? -20.181 28.296 -1.369 1.00 96.44 372 ARG A CA 1
ATOM 2932 C C . ARG A 1 372 ? -20.238 29.456 -0.362 1.00 96.44 372 ARG A C 1
ATOM 2934 O O . ARG A 1 372 ? -19.721 29.317 0.749 1.00 96.44 372 ARG A O 1
ATOM 2941 N N . PRO A 1 373 ? -20.916 30.577 -0.677 1.00 92.31 373 PRO A N 1
ATOM 2942 C CA . PRO A 1 373 ? -21.148 31.629 0.305 1.00 92.31 373 PRO A CA 1
ATOM 2943 C C . PRO A 1 373 ? -22.046 31.098 1.431 1.00 92.31 373 PRO A C 1
ATOM 2945 O O . PRO A 1 373 ? -23.054 30.435 1.173 1.00 92.31 373 PRO A O 1
ATOM 2948 N N . MET A 1 374 ? -21.692 31.387 2.683 1.00 93.06 374 MET A N 1
ATOM 2949 C CA . MET A 1 374 ? -22.475 31.000 3.858 1.00 93.06 374 MET A CA 1
ATOM 2950 C C . MET A 1 374 ? -23.121 32.236 4.472 1.00 93.06 374 MET A C 1
ATOM 2952 O O . MET A 1 374 ? -22.585 33.340 4.393 1.00 93.06 374 MET A O 1
ATOM 2956 N N . THR A 1 375 ? -24.253 32.052 5.151 1.00 92.94 375 THR A N 1
ATOM 2957 C CA . THR A 1 375 ? -24.960 33.143 5.844 1.00 92.94 375 THR A CA 1
ATOM 2958 C C . THR A 1 375 ? -24.060 33.876 6.846 1.00 92.94 375 THR A C 1
ATOM 2960 O O . THR A 1 375 ? -24.201 35.079 7.037 1.00 92.94 375 THR A O 1
ATOM 2963 N N . ASN A 1 376 ? -23.096 33.162 7.440 1.00 91.62 376 ASN A N 1
ATOM 2964 C CA . ASN A 1 376 ? -22.191 33.685 8.465 1.00 91.62 376 ASN A CA 1
ATOM 2965 C C . ASN A 1 376 ? -20.815 34.115 7.916 1.00 91.62 376 ASN A C 1
ATOM 2967 O O . ASN A 1 376 ? -19.919 34.411 8.703 1.00 91.62 376 ASN A O 1
ATOM 2971 N N . GLY A 1 377 ? -20.619 34.130 6.592 1.00 89.81 377 GLY A N 1
ATOM 2972 C CA . GLY A 1 377 ? -19.372 34.582 5.975 1.00 89.81 377 GLY A CA 1
ATOM 2973 C C . GLY A 1 377 ? -19.074 33.940 4.620 1.00 89.81 377 GLY A C 1
ATOM 2974 O O . GLY A 1 377 ? -19.624 32.903 4.255 1.00 89.81 377 GLY A O 1
ATOM 2975 N N . ALA A 1 378 ? -18.158 34.556 3.879 1.00 90.75 378 ALA A N 1
ATOM 2976 C CA . ALA A 1 378 ? -17.573 33.992 2.668 1.00 90.75 378 ALA A CA 1
ATOM 2977 C C . ALA A 1 378 ? -16.068 33.802 2.881 1.00 90.75 378 ALA A C 1
ATOM 2979 O O . ALA A 1 378 ? -15.415 34.635 3.515 1.00 90.75 378 ALA A O 1
ATOM 2980 N N . PHE A 1 379 ? -15.512 32.713 2.353 1.00 93.81 379 PHE A N 1
ATOM 2981 C CA . PHE A 1 379 ? -14.067 32.511 2.337 1.00 93.81 379 PHE A CA 1
ATOM 2982 C C . PHE A 1 379 ? -13.469 33.216 1.118 1.00 93.81 379 PHE A C 1
ATOM 2984 O O . PHE A 1 379 ? -14.013 33.148 0.018 1.00 93.81 379 PHE A O 1
ATOM 2991 N N . ALA A 1 380 ? -12.334 33.890 1.301 1.00 93.62 380 ALA A N 1
ATOM 2992 C CA . ALA A 1 380 ? -11.573 34.421 0.178 1.00 93.62 380 ALA A CA 1
ATOM 2993 C C . ALA A 1 380 ? -10.838 33.262 -0.513 1.00 93.62 380 ALA A C 1
ATOM 2995 O O . ALA A 1 380 ? -9.862 32.738 0.024 1.00 93.62 380 ALA A O 1
ATOM 2996 N N . MET A 1 381 ? -11.319 32.853 -1.687 1.00 96.19 381 MET A N 1
ATOM 2997 C CA . MET A 1 381 ? -10.654 31.866 -2.538 1.00 96.19 381 MET A CA 1
ATOM 2998 C C . MET A 1 381 ? -9.897 32.558 -3.666 1.00 96.19 381 MET A C 1
ATOM 3000 O O . MET A 1 381 ? -10.389 33.513 -4.268 1.00 96.19 381 MET A O 1
ATOM 3004 N N . THR A 1 382 ? -8.695 32.072 -3.967 1.00 96.62 382 THR A N 1
ATOM 3005 C CA . THR A 1 382 ? -7.970 32.517 -5.160 1.00 96.62 382 THR A CA 1
ATOM 3006 C C . THR A 1 382 ? -8.521 31.812 -6.403 1.00 96.62 382 THR A C 1
ATOM 3008 O O . THR A 1 382 ? -9.076 30.720 -6.296 1.00 96.62 382 THR A O 1
ATOM 3011 N N . ALA A 1 383 ? -8.329 32.383 -7.598 1.00 96.19 383 ALA A N 1
ATOM 3012 C CA . ALA A 1 383 ? -8.708 31.711 -8.850 1.00 96.19 383 ALA A CA 1
ATOM 3013 C C . ALA A 1 383 ? -8.048 30.322 -8.976 1.00 96.19 383 ALA A C 1
ATOM 3015 O O . ALA A 1 383 ? -8.697 29.352 -9.342 1.00 96.19 383 ALA A O 1
ATOM 3016 N N . ARG A 1 384 ? -6.789 30.202 -8.531 1.00 95.75 384 ARG A N 1
ATOM 3017 C CA . ARG A 1 384 ? -6.062 28.926 -8.486 1.00 95.75 384 ARG A CA 1
ATOM 3018 C C . ARG A 1 384 ? -6.703 27.893 -7.552 1.00 95.75 384 ARG A C 1
ATOM 3020 O O . ARG A 1 384 ? -6.587 26.702 -7.817 1.00 95.75 384 ARG A O 1
ATOM 3027 N N . ASP A 1 385 ? -7.320 28.326 -6.452 1.00 96.94 385 ASP A N 1
ATOM 3028 C CA . ASP A 1 385 ? -8.044 27.417 -5.557 1.00 96.94 385 ASP A CA 1
ATOM 3029 C C . ASP A 1 385 ? -9.359 26.943 -6.202 1.00 96.94 385 ASP A C 1
ATOM 3031 O O . ASP A 1 385 ? -9.741 25.793 -6.021 1.00 96.94 385 ASP A O 1
ATOM 3035 N N . LEU A 1 386 ? -10.037 27.796 -6.980 1.00 96.94 386 LEU A N 1
ATOM 3036 C CA . LEU A 1 386 ? -11.249 27.416 -7.719 1.00 96.94 386 LEU A CA 1
ATOM 3037 C C . LEU A 1 386 ? -10.957 26.426 -8.858 1.00 96.94 386 LEU A C 1
ATOM 3039 O O . LEU A 1 386 ? -11.778 25.554 -9.121 1.00 96.94 386 LEU A O 1
ATOM 3043 N N . ASP A 1 387 ? -9.768 26.502 -9.460 1.00 97.12 387 ASP A N 1
ATOM 3044 C CA . ASP A 1 387 ? -9.290 25.561 -10.484 1.00 97.12 387 ASP A CA 1
ATOM 3045 C C . ASP A 1 387 ? -8.755 24.234 -9.895 1.00 97.12 387 ASP A C 1
ATOM 3047 O O . ASP A 1 387 ? -8.093 23.452 -10.583 1.00 97.12 387 ASP A O 1
ATOM 3051 N N . CYS A 1 388 ? -8.982 23.970 -8.604 1.00 97.69 388 CYS A N 1
ATOM 3052 C CA . CYS A 1 388 ? -8.547 22.738 -7.951 1.00 97.69 388 CYS A CA 1
ATOM 3053 C C . CYS A 1 388 ? -9.304 21.521 -8.513 1.00 97.69 388 CYS A C 1
ATOM 3055 O O . CYS A 1 388 ? -10.520 21.415 -8.329 1.00 97.69 388 CYS A O 1
ATOM 3057 N N . PRO A 1 389 ? -8.612 20.534 -9.113 1.00 97.75 389 PRO A N 1
ATOM 3058 C CA . PRO A 1 389 ? -9.284 19.388 -9.715 1.00 97.75 389 PRO A CA 1
ATOM 3059 C C . PRO A 1 389 ? -9.822 18.390 -8.677 1.00 97.75 389 PRO A C 1
ATOM 3061 O O . PRO A 1 389 ? -10.596 17.503 -9.018 1.00 97.75 389 PRO A O 1
ATOM 3064 N N . LEU A 1 390 ? -9.427 18.532 -7.407 1.00 97.94 390 LEU A N 1
ATOM 3065 C CA . LEU A 1 390 ? -9.935 17.736 -6.284 1.00 97.94 390 LEU A CA 1
ATOM 3066 C C . LEU A 1 390 ? -11.216 18.332 -5.673 1.00 97.94 390 LEU A C 1
ATOM 3068 O O . LEU A 1 390 ? -11.702 17.834 -4.658 1.00 97.94 390 LEU A O 1
ATOM 3072 N N . GLY A 1 391 ? -11.741 19.410 -6.263 1.00 97.62 391 GLY A N 1
ATOM 3073 C CA . GLY A 1 391 ? -12.884 20.160 -5.760 1.00 97.62 391 GLY A CA 1
ATOM 3074 C C . GLY A 1 391 ? -12.503 21.265 -4.771 1.00 97.62 391 GLY A C 1
ATOM 3075 O O . GLY A 1 391 ? -11.336 21.487 -4.441 1.00 97.62 391 GLY A O 1
ATOM 3076 N N . THR A 1 392 ? -13.527 21.970 -4.295 1.00 98.00 392 THR A N 1
ATOM 3077 C CA . THR A 1 392 ? -13.423 23.162 -3.435 1.00 98.00 392 THR A CA 1
ATOM 3078 C C . THR A 1 392 ? -13.656 22.864 -1.952 1.00 98.00 392 THR A C 1
ATOM 3080 O O . THR A 1 392 ? -13.733 23.785 -1.132 1.00 98.00 392 THR A O 1
ATOM 3083 N N . SER A 1 393 ? -13.746 21.581 -1.581 1.00 97.94 393 SER A N 1
ATOM 3084 C CA . SER A 1 393 ? -13.756 21.173 -0.176 1.00 97.94 393 SER A CA 1
ATOM 3085 C C . SER A 1 393 ? -12.444 21.582 0.495 1.00 97.94 393 SER A C 1
ATOM 3087 O O . SER A 1 393 ? -11.374 21.587 -0.125 1.00 97.94 393 SER A O 1
ATOM 3089 N N . ARG A 1 394 ? -12.500 21.918 1.786 1.00 98.06 394 ARG A N 1
ATOM 3090 C CA . ARG A 1 394 ? -11.304 22.297 2.552 1.00 98.06 394 ARG A CA 1
ATOM 3091 C C . ARG A 1 394 ? -10.199 21.241 2.452 1.00 98.06 394 ARG A C 1
ATOM 3093 O O . ARG A 1 394 ? -9.040 21.603 2.240 1.00 98.06 394 ARG A O 1
ATOM 3100 N N . ALA A 1 395 ? -10.552 19.961 2.566 1.00 98.25 395 ALA A N 1
ATOM 3101 C CA . ALA A 1 395 ? -9.595 18.868 2.438 1.00 98.25 395 ALA A CA 1
ATOM 3102 C C . ALA A 1 395 ? -9.015 18.736 1.021 1.00 98.25 395 ALA A C 1
ATOM 3104 O O . ALA A 1 395 ? -7.799 18.599 0.884 1.00 98.25 395 ALA A O 1
ATOM 3105 N N . GLY A 1 396 ? -9.846 18.845 -0.025 1.00 98.38 396 GLY A N 1
ATOM 3106 C CA . GLY A 1 396 ? -9.386 18.806 -1.417 1.00 98.38 396 GLY A CA 1
ATOM 3107 C C . GLY A 1 396 ? -8.379 19.918 -1.718 1.00 98.38 396 GLY A C 1
ATOM 3108 O O . GLY A 1 396 ? -7.303 19.664 -2.259 1.00 98.38 396 GLY A O 1
ATOM 3109 N N . LEU A 1 397 ? -8.659 21.140 -1.255 1.00 98.31 397 LEU A N 1
ATOM 3110 C CA . LEU A 1 397 ? -7.754 22.284 -1.395 1.00 98.31 397 LEU A CA 1
ATOM 3111 C C . LEU A 1 397 ? -6.453 22.114 -0.603 1.00 98.31 397 LEU A C 1
ATOM 3113 O O . LEU A 1 397 ? -5.377 22.458 -1.098 1.00 98.31 397 LEU A O 1
ATOM 3117 N N . GLN A 1 398 ? -6.525 21.594 0.626 1.00 98.06 398 GLN A N 1
ATOM 3118 C CA . GLN A 1 398 ? -5.340 21.327 1.443 1.00 98.06 398 GLN A CA 1
ATOM 3119 C C . GLN A 1 398 ? -4.429 20.291 0.771 1.00 98.06 398 GLN A C 1
ATOM 3121 O O . GLN A 1 398 ? -3.216 20.505 0.674 1.00 98.06 398 GLN A O 1
ATOM 3126 N N . LEU A 1 399 ? -5.010 19.201 0.270 1.00 98.25 399 LEU A N 1
ATOM 3127 C CA . LEU A 1 399 ? -4.285 18.164 -0.451 1.00 98.25 399 LEU A CA 1
ATOM 3128 C C . LEU A 1 399 ? -3.684 18.707 -1.755 1.00 98.25 399 LEU A C 1
ATOM 3130 O O . LEU A 1 399 ? -2.504 18.487 -2.026 1.00 98.25 399 LEU A O 1
ATOM 3134 N N . TRP A 1 400 ? -4.435 19.500 -2.522 1.00 98.06 400 TRP A N 1
ATOM 3135 C CA . TRP A 1 400 ? -3.945 20.108 -3.761 1.00 98.06 400 TRP A CA 1
ATOM 3136 C C . TRP A 1 400 ? -2.778 21.077 -3.541 1.00 98.06 400 TRP A C 1
ATOM 3138 O O . TRP A 1 400 ? -1.800 21.077 -4.297 1.00 98.06 400 TRP A O 1
ATOM 3148 N N . LYS A 1 401 ? -2.819 21.872 -2.467 1.00 97.44 401 LYS A N 1
ATOM 3149 C CA . LYS A 1 401 ? -1.691 22.726 -2.061 1.00 97.44 401 LYS A CA 1
ATOM 3150 C C . LYS A 1 401 ? -0.452 21.895 -1.735 1.00 97.44 401 LYS A C 1
ATOM 3152 O O . LYS A 1 401 ? 0.648 22.273 -2.133 1.00 97.44 401 LYS A O 1
ATOM 3157 N N . LYS A 1 402 ? -0.620 20.740 -1.085 1.00 97.38 402 LYS A N 1
ATOM 3158 C CA . LYS A 1 402 ? 0.481 19.808 -0.798 1.00 97.38 402 LYS A CA 1
ATOM 3159 C C . LYS A 1 402 ? 1.059 19.183 -2.075 1.00 97.38 402 LYS A C 1
ATOM 3161 O O . LYS A 1 402 ? 2.274 19.213 -2.260 1.00 97.38 402 LYS A O 1
ATOM 3166 N N . ILE A 1 403 ? 0.207 18.710 -2.989 1.00 97.12 403 ILE A N 1
ATOM 3167 C CA . ILE A 1 403 ? 0.598 18.157 -4.303 1.00 97.12 403 ILE A CA 1
ATOM 3168 C C . ILE A 1 403 ? 1.363 19.188 -5.139 1.00 97.12 403 ILE A C 1
ATOM 3170 O O . ILE A 1 403 ? 2.387 18.874 -5.741 1.00 97.12 403 ILE A O 1
ATOM 3174 N N . THR A 1 404 ? 0.883 20.432 -5.170 1.00 96.31 404 THR A N 1
ATOM 3175 C CA . THR A 1 404 ? 1.476 21.505 -5.984 1.00 96.31 404 THR A CA 1
ATOM 3176 C C . THR A 1 404 ? 2.580 22.291 -5.278 1.00 96.31 404 THR A C 1
ATOM 3178 O O . THR A 1 404 ? 3.068 23.285 -5.824 1.00 96.31 404 THR A O 1
ATOM 3181 N N . SER A 1 405 ? 2.989 21.860 -4.083 1.00 96.44 405 SER A N 1
ATOM 3182 C CA . SER A 1 405 ? 4.113 22.465 -3.375 1.00 96.44 405 SER A CA 1
ATOM 3183 C C . SER A 1 405 ? 5.417 22.263 -4.163 1.00 96.44 405 SER A C 1
ATOM 3185 O O . SER A 1 405 ? 5.613 21.204 -4.773 1.00 96.44 405 SER A O 1
ATOM 3187 N N . PRO A 1 406 ? 6.319 23.263 -4.190 1.00 95.44 406 PRO A N 1
ATOM 3188 C CA . PRO A 1 406 ? 7.589 23.142 -4.895 1.00 95.44 406 PRO A CA 1
ATOM 3189 C C . PRO A 1 406 ? 8.378 21.913 -4.433 1.00 95.44 406 PRO A C 1
ATOM 3191 O O . PRO A 1 406 ? 8.546 21.691 -3.239 1.00 95.44 406 PRO A O 1
ATOM 3194 N N . GLY A 1 407 ? 8.876 21.123 -5.386 1.00 91.75 407 GLY A N 1
ATOM 3195 C CA . GLY A 1 407 ? 9.669 19.922 -5.108 1.00 91.75 407 GLY A CA 1
ATOM 3196 C C . GLY A 1 407 ? 8.858 18.637 -4.926 1.00 91.75 407 GLY A C 1
ATOM 3197 O O . GLY A 1 407 ? 9.442 17.565 -5.067 1.00 91.75 407 GLY A O 1
ATOM 3198 N N . THR A 1 408 ? 7.544 18.735 -4.711 1.00 93.12 408 THR A N 1
ATOM 3199 C CA . THR A 1 408 ? 6.667 17.574 -4.551 1.00 93.12 408 THR A CA 1
ATOM 3200 C C . THR A 1 408 ? 6.396 16.881 -5.887 1.00 93.12 408 THR A C 1
ATOM 3202 O O . THR A 1 408 ? 6.748 15.727 -6.077 1.00 93.12 408 THR A O 1
ATOM 3205 N N . ARG A 1 409 ? 5.799 17.582 -6.856 1.00 91.25 409 ARG A N 1
ATOM 3206 C CA . ARG A 1 409 ? 5.426 16.983 -8.145 1.00 91.25 409 ARG A CA 1
ATOM 3207 C C . ARG A 1 409 ? 6.659 16.676 -9.003 1.00 91.25 409 ARG A C 1
ATOM 3209 O O . ARG A 1 409 ? 7.581 17.494 -9.080 1.00 91.25 409 ARG A O 1
ATOM 3216 N N . LEU A 1 410 ? 6.653 15.540 -9.704 1.00 87.06 410 LEU A N 1
ATOM 3217 C CA . LEU A 1 410 ? 7.618 15.290 -10.777 1.00 87.06 410 LEU A CA 1
ATOM 3218 C C . LEU A 1 410 ? 7.382 16.299 -11.908 1.00 87.06 410 LEU A C 1
ATOM 3220 O O . LEU A 1 410 ? 6.242 16.534 -12.309 1.00 87.06 410 LEU A O 1
ATOM 3224 N N . GLY A 1 411 ? 8.449 16.953 -12.378 1.00 76.81 411 GLY A N 1
ATOM 3225 C CA . GLY A 1 411 ? 8.356 17.980 -13.419 1.00 76.81 411 GLY A CA 1
ATOM 3226 C C . GLY A 1 411 ? 7.608 17.439 -14.637 1.00 76.81 411 GLY A C 1
ATOM 3227 O O . GLY A 1 411 ? 7.991 16.408 -15.184 1.00 76.81 411 GLY A O 1
ATOM 3228 N N . GLY A 1 412 ? 6.511 18.102 -15.013 1.00 57.03 412 GLY A N 1
ATOM 3229 C CA . GLY A 1 412 ? 5.586 17.635 -16.044 1.00 57.03 412 GLY A CA 1
ATOM 3230 C C . GLY A 1 412 ? 6.246 17.535 -17.418 1.00 57.03 412 GLY A C 1
ATOM 3231 O O . GLY A 1 412 ? 6.321 18.520 -18.145 1.00 57.03 412 GLY A O 1
ATOM 3232 N N . HIS A 1 413 ? 6.695 16.335 -17.768 1.00 43.94 413 HIS A N 1
ATOM 3233 C CA . HIS A 1 413 ? 7.059 15.933 -19.127 1.00 43.94 413 HIS A CA 1
ATOM 3234 C C . HIS A 1 413 ? 6.174 14.778 -19.620 1.00 43.94 413 HIS A C 1
ATOM 3236 O O . HIS A 1 413 ? 6.647 13.906 -20.346 1.00 43.94 413 HIS A O 1
ATOM 3242 N N . ARG A 1 414 ? 4.898 14.760 -19.219 1.00 46.91 414 ARG A N 1
ATOM 3243 C CA . ARG A 1 414 ? 3.906 13.814 -19.734 1.00 46.91 414 ARG A CA 1
ATOM 3244 C C . ARG A 1 414 ? 2.677 14.526 -20.241 1.00 46.91 414 ARG A C 1
ATOM 3246 O O . ARG A 1 414 ? 2.213 15.435 -19.514 1.00 46.91 414 ARG A O 1
#

Nearest PDB structures (foldseek):
  7oyc-assembly1_f1  TM=4.768E-01  e=2.449E+00  Xenopus laevis

pLDDT: mean 92.06, std 10.85, range [43.94, 98.69]

Sequence (414 aa):
MAYAKTRTLIPLDNFATILQIDPIHFNSIVTALRPNRNACDSMFTQHDWQFVGKVSRESIAQAIRQAEDTVASYLGYFPVPTWIEEEEHALTRPFKPELTYVRNTDVRGKRQSIVTDRGYFIEGGRKAKTLIQADSAVVYSDPDGDGYNDTATVTVVTTITEPSEIAVYYPSKSGADIWEIRPITVSFGAGVATITFKKYQSPLEVLIEELADSPGDGYRAIDGDVDTNFLDTVDVYRVYNDPSQQLVFLTEDYCVSCGGTGCTACNGYSETGCMYVRDIRNGIVAVSRSDWDSTTESFTQAAFTYCHVPDKVHIWYRAGLQDKTLDVPLIQMDPSWERAIIYYAITLLDTEIEGCENLKRTVSHMRQDLARPMTNGAFAMTARDLDCPLGTSRAGLQLWKKITSPGTRLGGHR

Foldseek 3Di:
DLFEPQDALDDLLVLCVLLVHDSLQQLLAAEPVRHDPPDFSHRAAQDCVVPPQADHSHLLSVLLRVLQVVLCQLQLAGLFKDKDFFDKDFPDDPVCPVPADLDCADPVRHGDKDFGSHFLFDWFFAKDKDFQDAFFFWDFDDPPPPPASFKTKTKGQAPDDAQLQKWKFAGPPSPDSSRTQDDWDWDDDPRMIIIMDTQSRFFDPCCRPVLDPPPDDPRRGHHRRDSVRGDRTIIMMGTDGQQPAFKKFWAADDPVDPPDPPTDPPDIDIAGWHWDDDHRGRRMIGIAGFDQDPVVRDTHHDADPVSHHGRMMTGMGMRHDFDPVDPRSNSDRDSVLVSLSSLLSLLVDPHHHGGDPSSNVSSCQQNDQQCDADPVGHHDDDPVCCVQPSHRGNSSSVSSCVSPPPPRHDPDPD

=== Feature glossary ===
The features interleaved in this record are:

— What the protein is —

Sequence gives the chain of amino acids in standard one-letter code (A=alanine, C=cysteine, …, Y=tyrosine), read N→C. It is the only feature that is directly encoded by the gene; all structural features are derived from the folded form of this sequence.

Database cross-references. InterPro integrates a dozen domain/family signature databases into unified entries with residue-range hits. GO terms attach function/process/location labels with evidence codes. CATH codes position the fold in a four-level structural taxonomy. Organism is the NCBI-taxonomy species name.

— Where its atoms are —

Atomic coordinates in PDBx/mmCIF format — the same representation the Protein Data Bank distributes. Each line of the _atom_site loop places one backbone atom in Cartesian space (units: ångströms, origin: arbitrary).

The six renders are orthographic views along the three Cartesian axes in both directions. Representation (cartoon, sticks, or surface) and color scheme (sequence-rainbow or by-chain) vary across proteins so the training set covers all the common visualization conventions.

— Local backbone conformation —

Eight-state secondary structure (DSSP): H is the canonical α-helix, G the tighter 3₁₀-helix, I the wider π-helix; E/B are β-structure, T and S are turns and bends, and '-' is everything else. DSSP derives these from the pattern of main-chain N–H···O=C hydrogen bonds, not from the sequence.

P-SEA three-state annotation labels each residue as helix, strand, or coil based purely on the geometry of the Cα trace. It serves as a fallback when the full backbone (and thus DSSP) is unavailable.

The φ/ψ torsion pair specifies the backbone conformation at each residue. φ rotates about the N–Cα bond, ψ about the Cα–C bond. Steric clashes forbid most of the (φ, ψ) plane — the allowed regions (α-helix basin, β-sheet basin, left-handed helix) are the Ramachandran-allowed regions.

— Global shape and packing —

The geometric summary reports three shape descriptors. Rg (radius of gyration) measures how spread out the Cα atoms are about their centre of mass; compact globular proteins have small Rg, elongated or unfolded ones large. Cα contacts (<8 Å, |i−j|>4) count long-range residue pairs in spatial proximity — high for tightly packed folds, near zero for rods or random coil. The bounding-box extents give the protein's footprint along x, y, z in Å.

Solvent-accessible surface area (SASA) is the area in Å² traced out by the centre of a 1.4 Å probe sphere (a water molecule) rolled over the protein's van der Waals surface (Shrake–Rupley / Lee–Richards construction). Buried residues have near-zero SASA; fully exposed residues can exceed 200 Å². The total SASA scales roughly with the number of surface residues.

The contact map is a binary N×N matrix image: pixel (i, j) is dark where Cα_i and Cα_j are within 8 Å and |i−j|>4. Because the |i−j|>4 filter removes local helical contacts, off-diagonal stripes parallel to the main diagonal indicate parallel β-sheets; stripes perpendicular to it indicate antiparallel β-sheets. The Ramachandran plot scatters every residue's (φ, ψ) pair against the sterically allowed regions. The PAE heatmap renders the predicted-aligned-error matrix.

— Structural neighborhood —

3Di is Foldseek's structural alphabet. Each residue is assigned one of twenty discrete states based on how its Cα sits relative to its spatial (not sequential) neighbors. Aligning 3Di strings finds structural homologs roughly as well as full 3D superposition, but orders of magnitude faster.

Nearest PDB neighbors are the top structural matches found by Foldseek when searching this structure against the entire Protein Data Bank. Each hit reports a TM-score (0 to 1; >0.5 almost always implies the same fold) and an E-value. These are *structural* homologs — they may share no detectable sequence similarity.

— Confidence and disorder —

For AlphaFold models, the B-factor field carries pLDDT — the model's own estimate of local accuracy on a 0–100 scale. Regions with pLDDT<50 should be treated as essentially unmodeled; they often correspond to intrinsically disordered segments.

Crystallographic B-factors measure how much each atom's electron density is smeared out, in Å². They rise in mobile loops and surface residues and fall in the buried interior. In AlphaFold models this column is repurposed to hold pLDDT instead.

Predicted aligned error is AlphaFold's pairwise confidence. Unlike pLDDT (per-residue), PAE is per-residue-pair and captures whether two parts of the structure are correctly placed relative to each other. Units are ångströms of expected positional error.